Protein 7M8W (pdb70)

InterPro domains:
  IPR000276 G protein-coupled receptor, rhodopsin-like [PF00001] (50-304)
  IPR000276 G protein-coupled receptor, rhodopsin-like [PR00237] (34-58)
  IPR000276 G protein-coupled receptor, rhodopsin-like [PR00237] (66-87)
  IPR000276 G protein-coupled receptor, rhodopsin-like [PR00237] (111-133)
  IPR000276 G protein-coupled receptor, rhodopsin-like [PR00237] (147-168)
  IPR000276 G protein-coupled receptor, rhodopsin-like [PR00237] (207-230)
  IPR000276 G protein-coupled receptor, rhodopsin-like [PR00237] (244-268)
  IPR000276 G protein-coupled receptor, rhodopsin-like [PR00237] (286-312)
  IPR000276 G protein-coupled receptor, rhodopsin-like [PS00237] (117-133)
  IPR000826 Formyl peptide receptor-related [PTHR24225] (23-347)
  IPR017452 GPCR, rhodopsin-like, 7TM [PS50262] (49-304)

Foldseek 3Di:
DVPDDDDFAPLVVVVQADDDPHLDLDADAPVVVLVVLVVLLVLLQVLLVLLLCCLPPVHDDFLLSLLVNVLSVLLNLLSVLSNQVSVCRRVRNANPPDWLVLLVSVLSLQLNLLLNLVSLLVSLVLVLCVQPQVLLCLLPRFNVVSNVVSVVSSVVSNVLSVVSSVQFGWPQHSSRGIHTDGGQRPPDADPPNLCSLLPVLQVNLVVSCVSRPVVSVVSNVVSVVNNVVSVVVVVVVVVDPPPPPDVPVSDDDQVVVVVVQCVDPQRNLLLVLADPQLNVLVSSVCSNPNPVVVSVPNPLSVCSSVLVQVVSLVVQCPDVVCVRGVLSSVLSSVCSVVVDNCSSVSDDDPCPQLSVVLSVLSCVLCVQLSVLSNLVSVCSVVVVCSVVSVVRNVVSSVSNSCSSSVSSVSNVVSPSSVPSSVVVVVVVVPVVPPPD

Solvent-accessible surface area: 22925 Å² total

Structure (mmCIF, N/CA/C/O backbone):
data_7M8W
#
_entry.id   7M8W
#
_cell.length_a   51.400
_cell.length_b   67.800
_cell.length_c   265.400
_cell.angle_alpha   90.000
_cell.angle_beta   90.000
_cell.angle_gamma   90.000
#
_symmetry.space_group_name_H-M   'P 21 21 21'
#
loop_
_entity.id
_entity.type
_entity.pdbx_description
1 polymer 'Prostaglandin D2 receptor 2, Endolysin chimera'
2 non-polymer '15R-methyl-prostaglandin D2'
3 non-polymer 'SODIUM ION'
4 non-polymer 'CITRATE ANION'
5 non-polymer 'SULFATE ION'
6 water water
#
loop_
_atom_site.group_PDB
_atom_site.id
_atom_site.type_symbol
_atom_site.label_atom_id
_atom_site.label_alt_id
_atom_site.label_comp_id
_atom_site.label_asym_id
_atom_site.label_entity_id
_atom_site.label_seq_id
_atom_site.pdbx_PDB_ins_code
_atom_site.Cartn_x
_atom_site.Cartn_y
_atom_site.Cartn_z
_atom_site.occupancy
_atom_site.B_iso_or_equiv
_atom_site.auth_seq_id
_atom_site.auth_comp_id
_atom_site.auth_asym_id
_atom_site.auth_atom_id
_atom_site.pdbx_PDB_model_num
ATOM 1 N N . ALA A 1 4 ? -2.664 -44.733 529.589 1.00 61.70 3 ALA A N 1
ATOM 2 C CA . ALA A 1 4 ? -4.001 -44.173 529.439 1.00 89.84 3 ALA A CA 1
ATOM 3 C C . ALA A 1 4 ? -4.118 -43.364 528.148 1.00 99.48 3 ALA A C 1
ATOM 4 O O . ALA A 1 4 ? -4.522 -43.893 527.113 1.00 109.96 3 ALA A O 1
ATOM 6 N N . ASN A 1 5 ? -3.759 -42.080 528.210 1.00 99.97 4 ASN A N 1
ATOM 7 C CA . ASN A 1 5 ? -3.877 -41.183 527.059 1.00 119.00 4 ASN A CA 1
ATOM 8 C C . ASN A 1 5 ? -2.649 -41.360 526.168 1.00 127.12 4 ASN A C 1
ATOM 9 O O . ASN A 1 5 ? -1.678 -40.600 526.217 1.00 132.29 4 ASN A O 1
ATOM 14 N N . ALA A 1 6 ? -2.711 -42.389 525.321 1.00 110.38 5 ALA A N 1
ATOM 15 C CA . ALA A 1 6 ? -1.610 -42.725 524.420 1.00 79.86 5 ALA A CA 1
ATOM 16 C C . ALA A 1 6 ? -0.302 -42.906 525.189 1.00 91.42 5 ALA A C 1
ATOM 17 O O . ALA A 1 6 ? 0.755 -42.410 524.789 1.00 92.73 5 ALA A O 1
ATOM 19 N N . THR A 1 7 ? -0.379 -43.617 526.314 1.00 84.80 6 THR A N 1
ATOM 20 C CA . THR A 1 7 ? 0.783 -43.977 527.116 1.00 72.93 6 THR A CA 1
ATOM 21 C C . THR A 1 7 ? 0.885 -45.494 527.195 1.00 65.93 6 THR A C 1
ATOM 22 O O . THR A 1 7 ? -0.134 -46.188 527.256 1.00 80.03 6 THR A O 1
ATOM 26 N N . LEU A 1 8 ? 2.115 -46.003 527.173 1.00 62.48 7 LEU A N 1
ATOM 27 C CA . LEU A 1 8 ? 2.393 -47.422 527.332 1.00 59.20 7 LEU A CA 1
ATOM 28 C C . LEU A 1 8 ? 3.225 -47.629 528.590 1.00 63.88 7 LEU A C 1
ATOM 29 O O . LEU A 1 8 ? 4.046 -46.781 528.955 1.00 74.32 7 LEU A O 1
ATOM 34 N N . LYS A 1 9 ? 2.994 -48.759 529.264 1.00 50.04 8 LYS A N 1
ATOM 35 C CA . LYS A 1 9 ? 3.735 -49.103 530.469 1.00 46.49 8 LYS A CA 1
ATOM 36 C C . LYS A 1 9 ? 4.103 -50.582 530.392 1.00 51.05 8 LYS A C 1
ATOM 37 O O . LYS A 1 9 ? 3.238 -51.415 530.064 1.00 52.63 8 LYS A O 1
ATOM 43 N N . PRO A 1 10 ? 5.358 -50.946 530.666 1.00 52.55 9 PRO A N 1
ATOM 44 C CA . PRO A 1 10 ? 5.721 -52.370 530.666 1.00 52.62 9 PRO A CA 1
ATOM 45 C C . PRO A 1 10 ? 5.189 -53.065 531.911 1.00 46.35 9 PRO A C 1
ATOM 46 O O . PRO A 1 10 ? 5.361 -52.580 533.032 1.00 42.59 9 PRO A O 1
ATOM 50 N N . LEU A 1 11 ? 4.538 -54.206 531.705 1.00 51.77 10 LEU A N 1
ATOM 51 C CA . LEU A 1 11 ? 3.958 -54.995 532.778 1.00 44.66 10 LEU A CA 1
ATOM 52 C C . LEU A 1 11 ? 4.664 -56.339 532.890 1.00 44.94 10 LEU A C 1
ATOM 53 O O . LEU A 1 11 ? 5.288 -56.824 531.942 1.00 46.75 10 LEU A O 1
ATOM 58 N N . CYS A 1 12 ? 4.549 -56.939 534.071 1.00 47.27 11 CYS A N 1
ATOM 59 C CA . CYS A 1 12 ? 5.102 -58.257 534.323 1.00 43.34 11 CYS A CA 1
ATOM 60 C C . CYS A 1 12 ? 4.218 -59.334 533.707 1.00 45.30 11 CYS A C 1
ATOM 61 O O . CYS A 1 12 ? 3.019 -59.125 533.502 1.00 51.12 11 CYS A O 1
ATOM 64 N N . PRO A 1 13 ? 4.784 -60.510 533.416 1.00 46.38 12 PRO A N 1
ATOM 65 C CA . PRO A 1 13 ? 3.975 -61.554 532.765 1.00 48.41 12 PRO A CA 1
ATOM 66 C C . PRO A 1 13 ? 2.719 -61.913 533.537 1.00 58.66 12 PRO A C 1
ATOM 67 O O . PRO A 1 13 ? 1.686 -62.202 532.922 1.00 56.97 12 PRO A O 1
ATOM 71 N N . ILE A 1 14 ? 2.773 -61.895 534.870 1.00 55.31 13 ILE A N 1
ATOM 72 C CA . ILE A 1 14 ? 1.612 -62.293 535.659 1.00 53.18 13 ILE A CA 1
ATOM 73 C C . ILE A 1 14 ? 0.463 -61.314 535.444 1.00 50.91 13 ILE A C 1
ATOM 74 O O . ILE A 1 14 ? -0.687 -61.719 535.242 1.00 45.66 13 ILE A O 1
ATOM 79 N N . LEU A 1 15 ? 0.753 -60.010 535.491 1.00 54.05 14 LEU A N 1
ATOM 80 C CA . LEU A 1 15 ? -0.294 -59.018 535.268 1.00 50.17 14 LEU A CA 1
ATOM 81 C C . LEU A 1 15 ? -0.664 -58.915 533.795 1.00 46.54 14 LEU A C 1
ATOM 82 O O . LEU A 1 15 ? -1.846 -58.795 533.456 1.00 47.56 14 LEU A O 1
ATOM 87 N N . GLU A 1 16 ? 0.332 -58.947 532.909 1.00 59.29 15 GLU A N 1
ATOM 88 C CA . GLU A 1 16 ? 0.039 -58.920 531.483 1.00 50.49 15 GLU A CA 1
ATOM 89 C C . GLU A 1 16 ? -0.886 -60.065 531.097 1.00 52.21 15 GLU A C 1
ATOM 90 O O . GLU A 1 16 ? -1.693 -59.928 530.171 1.00 55.70 15 GLU A O 1
ATOM 96 N N . GLN A 1 17 ? -0.791 -61.194 531.801 1.00 51.52 16 GLN A N 1
ATOM 97 C CA . GLN A 1 17 ? -1.702 -62.306 531.559 1.00 53.00 16 GLN A CA 1
ATOM 98 C C . GLN A 1 17 ? -3.047 -62.079 532.240 1.00 52.17 16 GLN A C 1
ATOM 99 O O . GLN A 1 17 ? -4.098 -62.348 531.647 1.00 64.09 16 GLN A O 1
ATOM 105 N N . MET A 1 18 ? -3.036 -61.584 533.481 1.00 55.84 17 MET A N 1
ATOM 106 C CA . MET A 1 18 ? -4.285 -61.225 534.146 1.00 50.11 17 MET A CA 1
ATOM 107 C C . MET A 1 18 ? -5.052 -60.177 533.353 1.00 55.62 17 MET A C 1
ATOM 108 O O . MET A 1 18 ? -6.289 -60.152 533.388 1.00 56.04 17 MET A O 1
ATOM 113 N N . SER A 1 19 ? -4.338 -59.296 532.648 1.00 56.29 18 SER A N 1
ATOM 114 C CA . SER A 1 19 ? -4.998 -58.291 531.824 1.00 59.04 18 SER A CA 1
ATOM 115 C C . SER A 1 19 ? -5.688 -58.927 530.624 1.00 59.38 18 SER A C 1
ATOM 116 O O . SER A 1 19 ? -6.825 -58.570 530.293 1.00 61.39 18 SER A O 1
ATOM 119 N N . ARG A 1 20 ? -5.022 -59.875 529.966 1.00 70.13 19 ARG A N 1
ATOM 120 C CA . ARG A 1 20 ? -5.577 -60.545 528.796 1.00 77.97 19 ARG A CA 1
ATOM 121 C C . ARG A 1 20 ? -6.542 -61.667 529.163 1.00 76.13 19 ARG A C 1
ATOM 122 O O . ARG A 1 20 ? -7.058 -62.336 528.260 1.00 85.29 19 ARG A O 1
ATOM 130 N N . LEU A 1 21 ? -6.797 -61.886 530.452 1.00 80.37 20 LEU A N 1
ATOM 131 C CA . LEU A 1 21 ? -7.788 -62.866 530.879 1.00 93.48 20 LEU A CA 1
ATOM 132 C C . LEU A 1 21 ? -9.173 -62.401 530.444 1.00 107.90 20 LEU A C 1
ATOM 133 O O . LEU A 1 21 ? -9.636 -61.335 530.866 1.00 101.36 20 LEU A O 1
ATOM 138 N N . GLN A 1 22 ? -9.834 -63.194 529.602 1.00 126.65 21 GLN A N 1
ATOM 139 C CA . GLN A 1 22 ? -11.123 -62.813 529.028 1.00 138.52 21 GLN A CA 1
ATOM 140 C C . GLN A 1 22 ? -12.241 -63.390 529.892 1.00 147.88 21 GLN A C 1
ATOM 141 O O . GLN A 1 22 ? -12.570 -64.575 529.801 1.00 155.54 21 GLN A O 1
ATOM 147 N N . SER A 1 23 ? -12.819 -62.550 530.749 1.00 139.68 22 SER A N 1
ATOM 148 C CA . SER A 1 23 ? -14.033 -62.930 531.460 1.00 130.84 22 SER A CA 1
ATOM 149 C C . SER A 1 23 ? -15.208 -62.924 530.489 1.00 141.38 22 SER A C 1
ATOM 150 O O . SER A 1 23 ? -15.383 -61.976 529.718 1.00 143.36 22 SER A O 1
ATOM 152 N N . HIS A 1 24 ? -16.013 -63.984 530.524 1.00 139.33 23 HIS A N 1
ATOM 153 C CA . HIS A 1 24 ? -17.078 -64.206 529.534 1.00 145.11 23 HIS A CA 1
ATOM 154 C C . HIS A 1 24 ? -16.401 -64.240 528.162 1.00 143.30 23 HIS A C 1
ATOM 155 O O . HIS A 1 24 ? -15.436 -65.002 527.987 1.00 129.52 23 HIS A O 1
ATOM 162 N N . SER A 1 25 ? -16.848 -63.441 527.169 1.00 133.65 24 SER A N 1
ATOM 163 C CA . SER A 1 25 ? -16.379 -63.578 525.787 1.00 141.66 24 SER A CA 1
ATOM 164 C C . SER A 1 25 ? -16.199 -62.202 525.134 1.00 145.75 24 SER A C 1
ATOM 165 O O . SER A 1 25 ? -16.964 -61.805 524.255 1.00 142.96 24 SER A O 1
ATOM 168 N N . ALA A 1 26 ? -15.167 -61.477 525.561 1.00 133.74 25 ALA A N 1
ATOM 169 C CA . ALA A 1 26 ? -14.719 -60.254 524.893 1.00 115.17 25 ALA A CA 1
ATOM 170 C C . ALA A 1 26 ? -15.903 -59.365 524.516 1.00 99.68 25 ALA A C 1
ATOM 171 O O . ALA A 1 26 ? -16.123 -59.032 523.351 1.00 95.79 25 ALA A O 1
ATOM 173 N N . THR A 1 27 ? -16.676 -58.980 525.534 1.00 95.62 26 THR A N 1
ATOM 174 C CA . THR A 1 27 ? -17.929 -58.282 525.277 1.00 78.79 26 THR A CA 1
ATOM 175 C C . THR A 1 27 ? -18.203 -57.152 526.266 1.00 82.72 26 THR A C 1
ATOM 176 O O . THR A 1 27 ? -19.298 -56.577 526.232 1.00 84.18 26 THR A O 1
ATOM 180 N N . SER A 1 28 ? -17.259 -56.824 527.151 1.00 73.77 27 SER A N 1
ATOM 181 C CA . SER A 1 28 ? -17.362 -55.657 528.024 1.00 66.20 27 SER A CA 1
ATOM 182 C C . SER A 1 28 ? -18.492 -55.759 529.045 1.00 73.13 27 SER A C 1
ATOM 183 O O . SER A 1 28 ? -18.615 -54.893 529.918 1.00 70.67 27 SER A O 1
ATOM 186 N N . ILE A 1 29 ? -19.317 -56.798 528.956 1.00 69.31 28 ILE A N 1
ATOM 187 C CA . ILE A 1 29 ? -20.396 -57.005 529.916 1.00 65.36 28 ILE A CA 1
ATOM 188 C C . ILE A 1 29 ? -19.813 -57.639 531.171 1.00 62.61 28 ILE A C 1
ATOM 189 O O . ILE A 1 29 ? -19.056 -58.613 531.095 1.00 68.39 28 ILE A O 1
ATOM 194 N N . ARG A 1 30 ? -20.161 -57.085 532.329 1.00 60.42 29 ARG A N 1
ATOM 195 C CA . ARG A 1 30 ? -19.596 -57.498 533.607 1.00 59.87 29 ARG A CA 1
ATOM 196 C C . ARG A 1 30 ? -20.616 -58.313 534.387 1.00 60.85 29 ARG A C 1
ATOM 197 O O . ARG A 1 30 ? -21.761 -57.881 534.559 1.00 61.44 29 ARG A O 1
ATOM 205 N N . TYR A 1 31 ? -20.198 -59.484 534.859 1.00 77.55 30 TYR A N 1
ATOM 206 C CA . TYR A 1 31 ? -21.020 -60.308 535.732 1.00 63.23 30 TYR A CA 1
ATOM 207 C C . TYR A 1 31 ? -20.805 -59.885 537.179 1.00 70.94 30 TYR A C 1
ATOM 208 O O . TYR A 1 31 ? -19.669 -59.667 537.612 1.00 63.97 30 TYR A O 1
ATOM 210 N N . ILE A 1 32 ? -21.902 -59.765 537.921 1.00 75.20 31 ILE A N 1
ATOM 211 C CA . ILE A 1 32 ? -21.877 -59.285 539.299 1.00 74.16 31 ILE A CA 1
ATOM 212 C C . ILE A 1 32 ? -22.299 -60.425 540.214 1.00 61.33 31 ILE A C 1
ATOM 213 O O . ILE A 1 32 ? -23.422 -60.933 540.112 1.00 50.88 31 ILE A O 1
ATOM 218 N N . ASP A 1 33 ? -21.397 -60.820 541.114 1.00 51.67 32 ASP A N 1
ATOM 219 C CA . ASP A 1 33 ? -21.687 -61.829 542.131 1.00 52.59 32 ASP A CA 1
ATOM 220 C C . ASP A 1 33 ? -22.382 -61.129 543.295 1.00 56.01 32 ASP A C 1
ATOM 221 O O . ASP A 1 33 ? -21.769 -60.745 544.295 1.00 51.50 32 ASP A O 1
ATOM 226 N N . HIS A 1 34 ? -23.699 -60.962 543.153 1.00 79.02 33 HIS A N 1
ATOM 227 C CA . HIS A 1 34 ? -24.465 -60.236 544.162 1.00 74.46 33 HIS A CA 1
ATOM 228 C C . HIS A 1 34 ? -24.297 -60.847 545.548 1.00 77.22 33 HIS A C 1
ATOM 229 O O . HIS A 1 34 ? -24.406 -60.138 546.555 1.00 73.13 33 HIS A O 1
ATOM 236 N N . ALA A 1 35 ? -24.034 -62.153 545.623 1.00 74.69 34 ALA A N 1
ATOM 237 C CA . ALA A 1 35 ? -23.832 -62.791 546.919 1.00 49.73 34 ALA A CA 1
ATOM 238 C C . ALA A 1 35 ? -22.652 -62.171 547.658 1.00 54.70 34 ALA A C 1
ATOM 239 O O . ALA A 1 35 ? -22.767 -61.785 548.827 1.00 42.78 34 ALA A O 1
ATOM 241 N N . ALA A 1 36 ? -21.506 -62.056 546.983 1.00 54.23 35 ALA A N 1
ATOM 242 C CA . ALA A 1 36 ? -20.319 -61.518 547.636 1.00 45.87 35 ALA A CA 1
ATOM 243 C C . ALA A 1 36 ? -20.545 -60.084 548.095 1.00 36.03 35 ALA A C 1
ATOM 244 O O . ALA A 1 36 ? -20.152 -59.711 549.207 1.00 51.71 35 ALA A O 1
ATOM 246 N N . VAL A 1 37 ? -21.192 -59.271 547.258 1.00 42.75 36 VAL A N 1
ATOM 247 C CA . VAL A 1 37 ? -21.363 -57.855 547.575 1.00 44.76 36 VAL A CA 1
ATOM 248 C C . VAL A 1 37 ? -22.066 -57.695 548.917 1.00 42.28 36 VAL A C 1
ATOM 249 O O . VAL A 1 37 ? -21.608 -56.955 549.795 1.00 50.20 36 VAL A O 1
ATOM 253 N N . LEU A 1 38 ? -23.187 -58.394 549.099 1.00 46.22 37 LEU A N 1
ATOM 254 C CA . LEU A 1 38 ? -23.930 -58.267 550.347 1.00 48.40 37 LEU A CA 1
ATOM 255 C C . LEU A 1 38 ? -23.109 -58.774 551.525 1.00 47.55 37 LEU A C 1
ATOM 256 O O . LEU A 1 38 ? -23.091 -58.152 552.594 1.00 37.91 37 LEU A O 1
ATOM 261 N N . LEU A 1 39 ? -22.419 -59.901 551.344 1.00 48.09 38 LEU A N 1
ATOM 262 C CA . LEU A 1 39 ? -21.574 -60.443 552.402 1.00 43.06 38 LEU A CA 1
ATOM 263 C C . LEU A 1 39 ? -20.579 -59.397 552.890 1.00 43.42 38 LEU A C 1
ATOM 264 O O . LEU A 1 39 ? -20.578 -59.016 554.067 1.00 34.54 38 LEU A O 1
ATOM 269 N N . HIS A 1 40 ? -19.722 -58.917 551.987 1.00 30.03 39 HIS A N 1
ATOM 270 C CA . HIS A 1 40 ? -18.727 -57.925 552.377 1.00 36.24 39 HIS A CA 1
ATOM 271 C C . HIS A 1 40 ? -19.392 -56.651 552.882 1.00 30.95 39 HIS A C 1
ATOM 272 O O . HIS A 1 40 ? -18.933 -56.050 553.860 1.00 34.55 39 HIS A O 1
ATOM 279 N N . GLY A 1 41 ? -20.471 -56.219 552.228 1.00 31.48 40 GLY A N 1
ATOM 280 C CA . GLY A 1 41 ? -21.167 -55.031 552.694 1.00 32.57 40 GLY A CA 1
ATOM 281 C C . GLY A 1 41 ? -21.660 -55.182 554.119 1.00 38.19 40 GLY A C 1
ATOM 282 O O . GLY A 1 41 ? -21.460 -54.301 554.959 1.00 32.61 40 GLY A O 1
ATOM 283 N N . LEU A 1 42 ? -22.303 -56.314 554.414 1.00 41.84 41 LEU A N 1
ATOM 284 C CA . LEU A 1 42 ? -22.700 -56.598 555.789 1.00 32.80 41 LEU A CA 1
ATOM 285 C C . LEU A 1 42 ? -21.482 -56.663 556.697 1.00 33.53 41 LEU A C 1
ATOM 286 O O . LEU A 1 42 ? -21.502 -56.137 557.816 1.00 43.64 41 LEU A O 1
ATOM 291 N N . ALA A 1 43 ? -20.406 -57.297 556.227 1.00 32.00 42 ALA A N 1
ATOM 292 C CA . ALA A 1 43 ? -19.168 -57.334 556.998 1.00 35.38 42 ALA A CA 1
ATOM 293 C C . ALA A 1 43 ? -18.692 -55.925 557.323 1.00 35.29 42 ALA A C 1
ATOM 294 O O . ALA A 1 43 ? -18.332 -55.625 558.468 1.00 37.33 42 ALA A O 1
ATOM 296 N N . SER A 1 44 ? -18.696 -55.039 556.323 1.00 31.02 43 SER A N 1
ATOM 297 C CA . SER A 1 44 ? -18.291 -53.658 556.560 1.00 21.64 43 SER A CA 1
ATOM 298 C C . SER A 1 44 ? -19.118 -53.036 557.675 1.00 31.36 43 SER A C 1
ATOM 299 O O . SER A 1 44 ? -18.583 -52.338 558.544 1.00 26.04 43 SER A O 1
ATOM 302 N N . LEU A 1 45 ? -20.428 -53.285 557.670 1.00 35.33 44 LEU A N 1
ATOM 303 C CA . LEU A 1 45 ? -21.288 -52.742 558.715 1.00 38.68 44 LEU A CA 1
ATOM 304 C C . LEU A 1 45 ? -20.926 -53.323 560.077 1.00 39.98 44 LEU A C 1
ATOM 305 O O . LEU A 1 45 ? -20.673 -52.584 561.036 1.00 35.56 44 LEU A O 1
ATOM 310 N N . LEU A 1 46 ? -20.878 -54.652 560.174 1.00 39.07 45 LEU A N 1
ATOM 311 C CA . LEU A 1 46 ? -20.568 -55.290 561.450 1.00 44.16 45 LEU A CA 1
ATOM 312 C C . LEU A 1 46 ? -19.212 -54.836 561.975 1.00 32.97 45 LEU A C 1
ATOM 313 O O . LEU A 1 46 ? -19.089 -54.413 563.130 1.00 37.65 45 LEU A O 1
ATOM 318 N N . GLY A 1 47 ? -18.183 -54.899 561.128 1.00 34.75 46 GLY A N 1
ATOM 319 C CA . GLY A 1 47 ? -16.843 -54.566 561.585 1.00 37.45 46 GLY A CA 1
ATOM 320 C C . GLY A 1 47 ? -16.747 -53.159 562.144 1.00 32.93 46 GLY A C 1
ATOM 321 O O . GLY A 1 47 ? -16.053 -52.920 563.134 1.00 33.20 46 GLY A O 1
ATOM 322 N N . LEU A 1 48 ? -17.440 -52.209 561.516 1.00 25.81 47 LEU A N 1
ATOM 323 C CA . LEU A 1 48 ? -17.402 -50.832 561.994 1.00 26.94 47 LEU A CA 1
ATOM 324 C C . LEU A 1 48 ? -18.112 -50.697 563.334 1.00 32.44 47 LEU A C 1
ATOM 325 O O . LEU A 1 48 ? -17.585 -50.085 564.270 1.00 36.80 47 LEU A O 1
ATOM 330 N N . VAL A 1 49 ? -19.312 -51.269 563.447 1.00 28.16 48 VAL A N 1
ATOM 331 C CA . VAL A 1 49 ? -20.074 -51.146 564.684 1.00 29.58 48 VAL A CA 1
ATOM 332 C C . VAL A 1 49 ? -19.408 -51.935 565.804 1.00 34.73 48 VAL A C 1
ATOM 333 O O . VAL A 1 49 ? -19.307 -51.458 566.941 1.00 45.24 48 VAL A O 1
ATOM 337 N N . GLU A 1 50 ? -18.947 -53.150 565.508 1.00 32.07 49 GLU A N 1
ATOM 338 C CA . GLU A 1 50 ? -18.335 -53.982 566.539 1.00 22.54 49 GLU A CA 1
ATOM 339 C C . GLU A 1 50 ? -17.122 -53.292 567.151 1.00 29.26 49 GLU A C 1
ATOM 340 O O . GLU A 1 50 ? -17.095 -52.998 568.351 1.00 32.31 49 GLU A O 1
ATOM 346 N N . ASN A 1 51 ? -16.100 -53.025 566.337 1.00 37.28 50 ASN A N 1
ATOM 347 C CA . ASN A 1 51 ? -14.901 -52.390 566.867 1.00 34.18 50 ASN A CA 1
ATOM 348 C C . ASN A 1 51 ? -15.190 -51.004 567.424 1.00 32.12 50 ASN A C 1
ATOM 349 O O . ASN A 1 51 ? -14.411 -50.502 568.242 1.00 28.70 50 ASN A O 1
ATOM 354 N N . GLY A 1 52 ? -16.291 -50.377 567.007 1.00 30.31 51 GLY A N 1
ATOM 355 C CA . GLY A 1 52 ? -16.668 -49.106 567.603 1.00 32.17 51 GLY A CA 1
ATOM 356 C C . GLY A 1 52 ? -17.076 -49.249 569.057 1.00 31.99 51 GLY A C 1
ATOM 357 O O . GLY A 1 52 ? -16.596 -48.515 569.925 1.00 43.26 51 GLY A O 1
ATOM 358 N N . VAL A 1 53 ? -17.966 -50.202 569.346 1.00 33.32 52 VAL A N 1
ATOM 359 C CA . VAL A 1 53 ? -18.406 -50.399 570.724 1.00 36.18 52 VAL A CA 1
ATOM 360 C C . VAL A 1 53 ? -17.264 -50.927 571.581 1.00 38.36 52 VAL A C 1
ATOM 361 O O . VAL A 1 53 ? -17.168 -50.600 572.770 1.00 40.95 52 VAL A O 1
ATOM 365 N N . ILE A 1 54 ? -16.386 -51.751 571.005 1.00 42.63 53 ILE A N 1
ATOM 366 C CA . ILE A 1 54 ? -15.241 -52.256 571.758 1.00 36.55 53 ILE A CA 1
ATOM 367 C C . ILE A 1 54 ? -14.340 -51.105 572.187 1.00 30.85 53 ILE A C 1
ATOM 368 O O . ILE A 1 54 ? -13.883 -51.049 573.335 1.00 27.85 53 ILE A O 1
ATOM 373 N N . LEU A 1 55 ? -14.072 -50.169 571.275 1.00 32.27 54 LEU A N 1
ATOM 374 C CA . LEU A 1 55 ? -13.248 -49.019 571.625 1.00 31.02 54 LEU A CA 1
ATOM 375 C C . LEU A 1 55 ? -13.882 -48.196 572.739 1.00 36.07 54 LEU A C 1
ATOM 376 O O . LEU A 1 55 ? -13.167 -47.625 573.570 1.00 39.48 54 LEU A O 1
ATOM 381 N N . PHE A 1 56 ? -15.214 -48.116 572.774 1.00 38.15 55 PHE A N 1
ATOM 382 C CA . PHE A 1 56 ? -15.875 -47.352 573.827 1.00 43.19 55 PHE A CA 1
ATOM 383 C C . PHE A 1 56 ? -15.827 -48.086 575.161 1.00 46.20 55 PHE A C 1
ATOM 384 O O . PHE A 1 56 ? -15.473 -47.500 576.191 1.00 53.27 55 PHE A O 1
ATOM 392 N N . VAL A 1 57 ? -16.177 -49.374 575.164 1.00 41.01 56 VAL A N 1
ATOM 393 C CA . VAL A 1 57 ? -16.216 -50.133 576.413 1.00 42.13 56 VAL A CA 1
ATOM 394 C C . VAL A 1 57 ? -14.836 -50.156 577.059 1.00 50.84 56 VAL A C 1
ATOM 395 O O . VAL A 1 57 ? -14.659 -49.750 578.213 1.00 59.72 56 VAL A O 1
ATOM 399 N N . VAL A 1 58 ? -13.836 -50.630 576.314 1.00 51.63 57 VAL A N 1
ATOM 400 C CA . VAL A 1 58 ? -12.482 -50.710 576.852 1.00 49.27 57 VAL A CA 1
ATOM 401 C C . VAL A 1 58 ? -11.948 -49.317 577.156 1.00 48.03 57 VAL A C 1
ATOM 402 O O . VAL A 1 58 ? -11.243 -49.108 578.150 1.00 58.64 57 VAL A O 1
ATOM 406 N N . GLY A 1 59 ? -12.275 -48.345 576.309 1.00 37.38 58 GLY A N 1
ATOM 407 C CA . GLY A 1 59 ? -11.720 -47.012 576.431 1.00 44.17 58 GLY A CA 1
ATOM 408 C C . GLY A 1 59 ? -12.310 -46.173 577.546 1.00 61.29 58 GLY A C 1
ATOM 409 O O . GLY A 1 59 ? -11.568 -45.611 578.359 1.00 72.24 58 GLY A O 1
ATOM 410 N N . CYS A 1 60 ? -13.640 -46.076 577.603 1.00 55.23 59 CYS A N 1
ATOM 411 C CA . CYS A 1 60 ? -14.304 -45.170 578.531 1.00 64.17 59 CYS A CA 1
ATOM 412 C C . CYS A 1 60 ? -14.946 -45.855 579.728 1.00 58.44 59 CYS A C 1
ATOM 413 O O . CYS A 1 60 ? -15.150 -45.195 580.752 1.00 78.78 59 CYS A O 1
ATOM 416 N N . ARG A 1 61 ? -15.271 -47.144 579.633 1.00 42.20 60 ARG A N 1
ATOM 417 C CA . ARG A 1 61 ? -16.011 -47.840 580.679 1.00 56.70 60 ARG A CA 1
ATOM 418 C C . ARG A 1 61 ? -15.204 -48.984 581.287 1.00 52.05 60 ARG A C 1
ATOM 419 O O . ARG A 1 61 ? -15.773 -49.990 581.713 1.00 53.84 60 ARG A O 1
ATOM 427 N N . MET A 1 62 ? -13.881 -48.848 581.345 1.00 44.09 61 MET A N 1
ATOM 428 C CA . MET A 1 62 ? -13.037 -49.930 581.831 1.00 45.40 61 MET A CA 1
ATOM 429 C C . MET A 1 62 ? -11.798 -49.345 582.492 1.00 52.50 61 MET A C 1
ATOM 430 O O . MET A 1 62 ? -11.275 -48.319 582.049 1.00 51.08 61 MET A O 1
ATOM 435 N N . ARG A 1 63 ? -11.336 -50.006 583.552 1.00 47.90 62 ARG A N 1
ATOM 436 C CA . ARG A 1 63 ? -10.156 -49.553 584.281 1.00 55.61 62 ARG A CA 1
ATOM 437 C C . ARG A 1 63 ? -8.931 -49.696 583.385 1.00 51.80 62 ARG A C 1
ATOM 438 O O . ARG A 1 63 ? -8.547 -50.812 583.021 1.00 54.82 62 ARG A O 1
ATOM 446 N N . GLN A 1 64 ? -8.314 -48.569 583.032 1.00 45.78 63 GLN A N 1
ATOM 447 C CA . GLN A 1 64 ? -7.213 -48.571 582.073 1.00 51.86 63 GLN A CA 1
ATOM 448 C C . GLN A 1 64 ? -5.996 -49.256 582.679 1.00 37.61 63 GLN A C 1
ATOM 449 O O . GLN A 1 64 ? -5.414 -48.767 583.652 1.00 64.85 63 GLN A O 1
ATOM 455 N N . THR A 1 65 ? -5.615 -50.388 582.101 1.00 44.53 64 THR A N 1
ATOM 456 C CA . THR A 1 65 ? -4.413 -51.124 582.464 1.00 44.85 64 THR A CA 1
ATOM 457 C C . THR A 1 65 ? -3.490 -51.190 581.245 1.00 45.58 64 THR A C 1
ATOM 458 O O . THR A 1 65 ? -3.750 -50.573 580.207 1.00 46.38 64 THR A O 1
ATOM 462 N N . VAL A 1 66 ? -2.394 -51.937 581.380 1.00 50.74 65 VAL A N 1
ATOM 463 C CA . VAL A 1 66 ? -1.485 -52.118 580.252 1.00 44.42 65 VAL A CA 1
ATOM 464 C C . VAL A 1 66 ? -2.094 -53.062 579.223 1.00 30.67 65 VAL A C 1
ATOM 465 O O . VAL A 1 66 ? -2.002 -52.824 578.013 1.00 29.02 65 VAL A O 1
ATOM 469 N N . VAL A 1 67 ? -2.726 -54.143 579.682 1.00 30.39 66 VAL A N 1
ATOM 470 C CA . VAL A 1 67 ? -3.311 -55.104 578.753 1.00 25.85 66 VAL A CA 1
ATOM 471 C C . VAL A 1 67 ? -4.425 -54.451 577.945 1.00 28.69 66 VAL A C 1
ATOM 472 O O . VAL A 1 67 ? -4.535 -54.660 576.731 1.00 28.01 66 VAL A O 1
ATOM 476 N N . THR A 1 68 ? -5.267 -53.646 578.601 1.00 38.08 67 THR A N 1
ATOM 477 C CA . THR A 1 68 ? -6.316 -52.937 577.875 1.00 27.12 67 THR A CA 1
ATOM 478 C C . THR A 1 68 ? -5.730 -52.067 576.774 1.00 35.44 67 THR A C 1
ATOM 479 O O . THR A 1 68 ? -6.360 -51.882 575.727 1.00 43.68 67 THR A O 1
ATOM 483 N N . THR A 1 69 ? -4.528 -51.529 576.988 1.00 30.83 68 THR A N 1
ATOM 484 C CA . THR A 1 69 ? -3.913 -50.679 575.976 1.00 29.63 68 THR A CA 1
ATOM 485 C C . THR A 1 69 ? -3.541 -51.475 574.730 1.00 24.99 68 THR A C 1
ATOM 486 O O . THR A 1 69 ? -3.615 -50.944 573.616 1.00 26.11 68 THR A O 1
ATOM 490 N N . TRP A 1 70 ? -3.146 -52.742 574.886 1.00 29.43 69 TRP A N 1
ATOM 491 C CA . TRP A 1 70 ? -2.907 -53.577 573.712 1.00 18.99 69 TRP A CA 1
ATOM 492 C C . TRP A 1 70 ? -4.211 -53.861 572.976 1.00 26.27 69 TRP A C 1
ATOM 493 O O . TRP A 1 70 ? -4.290 -53.717 571.751 1.00 29.55 69 TRP A O 1
ATOM 504 N N . VAL A 1 71 ? -5.249 -54.268 573.712 1.00 31.44 70 VAL A N 1
ATOM 505 C CA . VAL A 1 71 ? -6.530 -54.581 573.086 1.00 31.26 70 VAL A CA 1
ATOM 506 C C . VAL A 1 71 ? -7.094 -53.358 572.382 1.00 18.42 70 VAL A C 1
ATOM 507 O O . VAL A 1 71 ? -7.745 -53.477 571.337 1.00 33.04 70 VAL A O 1
ATOM 511 N N . LEU A 1 72 ? -6.870 -52.167 572.942 1.00 30.00 71 LEU A N 1
ATOM 512 C CA . LEU A 1 72 ? -7.413 -50.952 572.344 1.00 22.93 71 LEU A CA 1
ATOM 513 C C . LEU A 1 72 ? -6.816 -50.706 570.964 1.00 31.86 71 LEU A C 1
ATOM 514 O O . LEU A 1 72 ? -7.544 -50.538 569.978 1.00 28.61 71 LEU A O 1
ATOM 519 N N . HIS A 1 73 ? -5.484 -50.699 570.870 1.00 21.35 72 HIS A N 1
ATOM 520 C CA . HIS A 1 73 ? -4.842 -50.497 569.576 1.00 28.04 72 HIS A CA 1
ATOM 521 C C . HIS A 1 73 ? -5.173 -51.636 568.621 1.00 33.35 72 HIS A C 1
ATOM 522 O O . HIS A 1 73 ? -5.339 -51.420 567.414 1.00 30.19 72 HIS A O 1
ATOM 529 N N . LEU A 1 74 ? -5.278 -52.858 569.147 1.00 30.63 73 LEU A N 1
ATOM 530 C CA . LEU A 1 74 ? -5.597 -54.004 568.304 1.00 26.04 73 LEU A CA 1
ATOM 531 C C . LEU A 1 74 ? -6.978 -53.866 567.677 1.00 35.85 73 LEU A C 1
ATOM 532 O O . LEU A 1 74 ? -7.194 -54.318 566.546 1.00 37.51 73 LEU A O 1
ATOM 537 N N . ALA A 1 75 ? -7.925 -53.257 568.394 1.00 27.94 74 ALA A N 1
ATOM 538 C CA . ALA A 1 75 ? -9.244 -52.999 567.833 1.00 22.25 74 ALA A CA 1
ATOM 539 C C . ALA A 1 75 ? -9.272 -51.757 566.955 1.00 26.24 74 ALA A C 1
ATOM 540 O O . ALA A 1 75 ? -10.181 -51.620 566.129 1.00 34.41 74 ALA A O 1
ATOM 542 N N . LEU A 1 76 ? -8.312 -50.845 567.121 1.00 26.35 75 LEU A N 1
ATOM 543 C CA . LEU A 1 76 ? -8.222 -49.703 566.218 1.00 32.84 75 LEU A CA 1
ATOM 544 C C . LEU A 1 76 ? -7.828 -50.152 564.816 1.00 26.75 75 LEU A C 1
ATOM 545 O O . LEU A 1 76 ? -8.420 -49.715 563.823 1.00 26.33 75 LEU A O 1
ATOM 550 N N . SER A 1 77 ? -6.821 -51.022 564.717 1.00 20.04 76 SER A N 1
ATOM 551 C CA . SER A 1 77 ? -6.441 -51.561 563.416 1.00 32.83 76 SER A CA 1
ATOM 552 C C . SER A 1 77 ? -7.628 -52.245 562.750 1.00 35.03 76 SER A C 1
ATOM 553 O O . SER A 1 77 ? -7.926 -51.997 561.576 1.00 35.83 76 SER A O 1
ATOM 556 N N . ASP A 1 78 ? -8.330 -53.100 563.497 1.00 24.59 77 ASP A N 1
ATOM 557 C CA . ASP A 1 78 ? -9.490 -53.783 562.939 1.00 33.03 77 ASP A CA 1
ATOM 558 C C . ASP A 1 78 ? -10.554 -52.790 562.490 1.00 32.14 77 ASP A C 1
ATOM 559 O O . ASP A 1 78 ? -11.293 -53.061 561.536 1.00 25.23 77 ASP A O 1
ATOM 564 N N . LEU A 1 79 ? -10.641 -51.635 563.153 1.00 26.97 78 LEU A N 1
ATOM 565 C CA . LEU A 1 79 ? -11.574 -50.605 562.708 1.00 29.93 78 LEU A CA 1
ATOM 566 C C . LEU A 1 79 ? -11.148 -50.015 561.368 1.00 30.74 78 LEU A C 1
ATOM 567 O O . LEU A 1 79 ? -11.983 -49.822 560.477 1.00 33.07 78 LEU A O 1
ATOM 572 N N . LEU A 1 80 ? -9.854 -49.718 561.207 1.00 32.94 79 LEU A N 1
ATOM 573 C CA . LEU A 1 80 ? -9.372 -49.184 559.936 1.00 23.51 79 LEU A CA 1
ATOM 574 C C . LEU A 1 80 ? -9.605 -50.175 558.805 1.00 15.78 79 LEU A C 1
ATOM 575 O O . LEU A 1 80 ? -10.005 -49.787 557.702 1.00 18.78 79 LEU A O 1
ATOM 580 N N . ALA A 1 81 ? -9.356 -51.461 559.058 1.00 25.06 80 ALA A N 1
ATOM 581 C CA . ALA A 1 8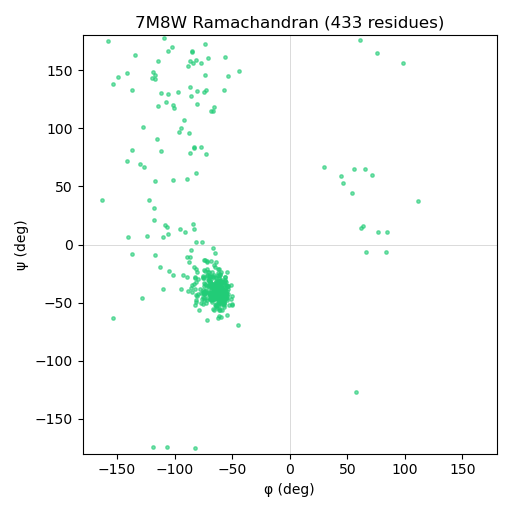1 ? -9.671 -52.482 558.066 1.00 21.64 80 ALA A CA 1
ATOM 582 C C . ALA A 1 81 ? -11.158 -52.469 557.739 1.00 30.66 80 ALA A C 1
ATOM 583 O O . ALA A 1 81 ? -11.550 -52.495 556.566 1.00 29.03 80 ALA A O 1
ATOM 585 N N . SER A 1 82 ? -12.003 -52.412 558.772 1.00 25.28 81 SER A N 1
ATOM 586 C CA . SER A 1 82 ? -13.442 -52.334 558.548 1.00 33.86 81 SER A CA 1
ATOM 587 C C . SER A 1 82 ? -13.819 -51.084 557.767 1.00 29.62 81 SER A C 1
ATOM 588 O O . SER A 1 82 ? -14.864 -51.056 557.108 1.00 33.10 81 SER A O 1
ATOM 591 N N . ALA A 1 83 ? -12.995 -50.036 557.838 1.00 28.62 82 ALA A N 1
ATOM 592 C CA . ALA A 1 83 ? -13.300 -48.798 557.132 1.00 26.33 82 ALA A CA 1
ATOM 593 C C . ALA A 1 83 ? -12.879 -48.849 555.668 1.00 37.63 82 ALA A C 1
ATOM 594 O O . ALA A 1 83 ? -13.476 -48.159 554.834 1.00 36.40 82 ALA A O 1
ATOM 596 N N . SER A 1 84 ? -11.855 -49.638 555.335 1.00 33.71 83 SER A N 1
ATOM 597 C CA . SER A 1 84 ? -11.498 -49.839 553.937 1.00 30.77 83 SER A CA 1
ATOM 598 C C . SER A 1 84 ? -12.392 -50.868 553.261 1.00 37.64 83 SER A C 1
ATOM 599 O O . SER A 1 84 ? -12.534 -50.837 552.034 1.00 43.39 83 SER A O 1
ATOM 602 N N . LEU A 1 85 ? -13.001 -51.766 554.033 1.00 24.39 84 LEU A N 1
ATOM 603 C CA . LEU A 1 85 ? -13.812 -52.822 553.436 1.00 37.53 84 LEU A CA 1
ATOM 604 C C . LEU A 1 85 ? -14.957 -52.285 552.582 1.00 37.60 84 LEU A C 1
ATOM 605 O O . LEU A 1 85 ? -15.235 -52.889 551.531 1.00 35.84 84 LEU A O 1
ATOM 610 N N . PRO A 1 86 ? -15.658 -51.209 552.957 1.00 36.44 85 PRO A N 1
ATOM 611 C CA . PRO A 1 86 ? -16.712 -50.686 552.070 1.00 33.68 85 PRO A CA 1
ATOM 612 C C . PRO A 1 86 ? -16.253 -50.477 550.638 1.00 39.21 85 PRO A C 1
ATOM 613 O O . PRO A 1 86 ? -16.969 -50.848 549.700 1.00 41.11 85 PRO A O 1
ATOM 617 N N . PHE A 1 87 ? -15.067 -49.899 550.440 1.00 49.76 86 PHE A N 1
ATOM 618 C CA . PHE A 1 87 ? -14.577 -49.675 549.085 1.00 31.27 86 PHE A CA 1
ATOM 619 C C . PHE A 1 87 ? -14.292 -50.987 548.370 1.00 32.99 86 PHE A C 1
ATOM 620 O O . PHE A 1 87 ? -14.386 -51.053 547.139 1.00 45.41 86 PHE A O 1
ATOM 628 N N . PHE A 1 88 ? -13.950 -52.037 549.119 1.00 40.55 87 PHE A N 1
ATOM 629 C CA . PHE A 1 88 ? -13.740 -53.341 548.503 1.00 40.27 87 PHE A CA 1
ATOM 630 C C . PHE A 1 88 ? -15.055 -53.966 548.058 1.00 45.96 87 PHE A C 1
ATOM 631 O O . PHE A 1 88 ? -15.068 -54.783 547.130 1.00 44.75 87 PHE A O 1
ATOM 639 N N . THR A 1 89 ? -16.167 -53.600 548.703 1.00 39.60 88 THR A N 1
ATOM 640 C CA . THR A 1 89 ? -17.466 -54.108 548.272 1.00 44.68 88 THR A CA 1
ATOM 641 C C . THR A 1 89 ? -17.914 -53.428 546.985 1.00 32.04 88 THR A C 1
ATOM 642 O O . THR A 1 89 ? -18.446 -54.084 546.081 1.00 41.12 88 THR A O 1
ATOM 646 N N . TYR A 1 90 ? -17.695 -52.115 546.879 1.00 29.81 89 TYR A N 1
ATOM 647 C CA . TYR A 1 90 ? -18.014 -51.407 545.644 1.00 45.33 89 TYR A CA 1
ATOM 648 C C . TYR A 1 90 ? -17.254 -52.004 544.468 1.00 36.73 89 TYR A C 1
ATOM 649 O O . TYR A 1 90 ? -17.808 -52.157 543.373 1.00 38.22 89 TYR A O 1
ATOM 658 N N . PHE A 1 91 ? -15.982 -52.352 544.681 1.00 43.59 90 PHE A N 1
ATOM 659 C CA . PHE A 1 91 ? -15.198 -53.010 543.642 1.00 36.65 90 PHE A CA 1
ATOM 660 C C . PHE A 1 91 ? -15.876 -54.281 543.147 1.00 29.97 90 PHE A C 1
ATOM 661 O O . PHE A 1 91 ? -15.742 -54.639 541.972 1.00 52.76 90 PHE A O 1
ATOM 669 N N . LEU A 1 92 ? -16.601 -54.976 544.025 1.00 38.69 91 LEU A N 1
ATOM 670 C CA . LEU A 1 92 ? -17.301 -56.192 543.625 1.00 46.31 91 LEU A CA 1
ATOM 671 C C . LEU A 1 92 ? -18.639 -55.880 542.962 1.00 44.53 91 LEU A C 1
ATOM 672 O O . LEU A 1 92 ? -19.033 -56.557 542.005 1.00 36.04 91 LEU A O 1
ATOM 677 N N . ALA A 1 93 ? -19.350 -54.864 543.459 1.00 46.14 92 ALA A N 1
ATOM 678 C CA . ALA A 1 93 ? -20.640 -54.507 542.877 1.00 40.59 92 ALA A CA 1
ATOM 679 C C . ALA A 1 93 ? -20.482 -54.020 541.444 1.00 44.71 92 ALA A C 1
ATOM 680 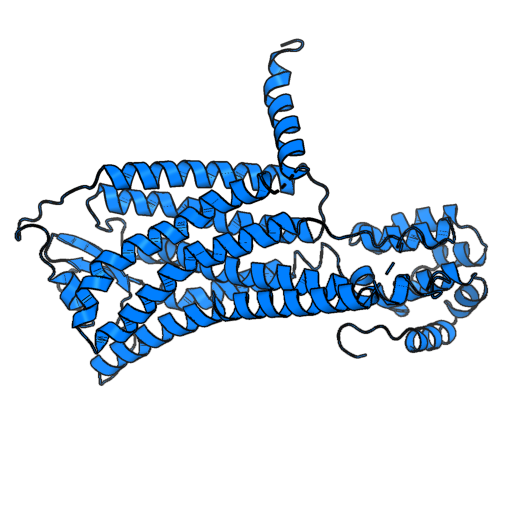O O . ALA A 1 93 ? -21.305 -54.336 540.577 1.00 39.85 92 ALA A O 1
ATOM 682 N N . VAL A 1 94 ? -19.432 -53.242 541.177 1.00 51.68 93 VAL A N 1
ATOM 683 C CA . VAL A 1 94 ? -19.174 -52.773 539.820 1.00 35.83 93 VAL A CA 1
ATOM 684 C C . VAL A 1 94 ? -18.925 -53.945 538.882 1.00 43.90 93 VAL A C 1
ATOM 685 O O . VAL A 1 94 ? -19.170 -53.846 537.674 1.00 68.11 93 VAL A O 1
ATOM 689 N N . GLY A 1 95 ? -18.438 -55.063 539.411 1.00 53.45 94 GLY A N 1
ATOM 690 C CA . GLY A 1 95 ? -18.091 -56.204 538.590 1.00 43.59 94 GLY A CA 1
ATOM 691 C C . GLY A 1 95 ? -16.595 -56.430 538.571 1.00 45.37 94 GLY A C 1
ATOM 692 O O . GLY A 1 95 ? -16.023 -56.788 537.538 1.00 49.86 94 GLY A O 1
ATOM 693 N N . HIS A 1 96 ? -15.951 -56.208 539.717 1.00 36.72 95 HIS A N 1
ATOM 694 C CA . HIS A 1 96 ? -14.514 -56.410 539.857 1.00 43.02 95 HIS A CA 1
ATOM 695 C C . HIS A 1 96 ? -13.739 -55.428 538.989 1.00 49.71 95 HIS A C 1
ATOM 696 O O . HIS A 1 96 ? -13.045 -55.827 538.047 1.00 41.08 95 HIS A O 1
ATOM 703 N N . SER A 1 97 ? -13.855 -54.141 539.303 1.00 51.04 96 SER A N 1
ATOM 704 C CA . SER A 1 97 ? -13.125 -53.099 538.598 1.00 38.82 96 SER A CA 1
ATOM 705 C C . SER A 1 97 ? -12.944 -51.918 539.537 1.00 35.71 96 SER A C 1
ATOM 706 O O . SER A 1 97 ? -13.869 -51.549 540.266 1.00 39.80 96 SER A O 1
ATOM 709 N N . TRP A 1 98 ? -11.750 -51.335 539.520 1.00 28.27 97 TRP A N 1
ATOM 710 C CA . TRP A 1 98 ? -11.443 -50.180 540.354 1.00 23.70 97 TRP A CA 1
ATOM 711 C C . TRP A 1 98 ? -11.732 -48.912 539.558 1.00 37.77 97 TRP A C 1
ATOM 712 O O . TRP A 1 98 ? -10.983 -48.560 538.640 1.00 35.63 97 TRP A O 1
ATOM 723 N N . GLU A 1 99 ? -12.814 -48.219 539.917 1.00 30.59 98 GLU A N 1
ATOM 724 C CA . GLU A 1 99 ? -13.285 -47.055 539.177 1.00 31.43 98 GLU A CA 1
ATOM 725 C C . GLU A 1 99 ? -13.057 -45.750 539.933 1.00 44.82 98 GLU A C 1
ATOM 726 O O . GLU A 1 99 ? -13.666 -44.729 539.597 1.00 39.17 98 GLU A O 1
ATOM 732 N N . LEU A 1 100 ? -12.188 -45.759 540.945 1.00 29.81 99 LEU A N 1
ATOM 733 C CA . LEU A 1 100 ? -12.002 -44.586 541.789 1.00 27.22 99 LEU A CA 1
ATOM 734 C C . LEU A 1 100 ? -10.586 -44.036 541.680 1.00 38.77 99 LEU A C 1
ATOM 735 O O . LEU A 1 100 ? -9.897 -43.868 542.692 1.00 47.15 99 LEU A O 1
ATOM 740 N N . GLY A 1 101 ? -10.145 -43.747 540.460 1.00 49.98 100 GLY A N 1
ATOM 741 C CA . GLY A 1 101 ? -8.845 -43.140 540.257 1.00 53.34 100 GLY A CA 1
ATOM 742 C C . GLY A 1 101 ? -7.700 -43.997 540.752 1.00 39.80 100 GLY A C 1
ATOM 743 O O . GLY A 1 101 ? -7.914 -45.062 541.338 1.00 35.46 100 GLY A O 1
ATOM 744 N N . THR A 1 102 ? -6.472 -43.532 540.525 1.00 57.44 101 THR A N 1
ATOM 745 C CA . THR A 1 102 ? -5.283 -44.292 540.886 1.00 47.68 101 THR A CA 1
ATOM 746 C C . THR A 1 102 ? -4.826 -44.014 542.312 1.00 37.69 101 THR A C 1
ATOM 747 O O . THR A 1 102 ? -4.415 -44.939 543.021 1.00 41.63 101 THR A O 1
ATOM 751 N N . THR A 1 103 ? -4.891 -42.754 542.749 1.00 43.87 102 THR A N 1
ATOM 752 C CA . THR A 1 103 ? -4.342 -42.398 544.053 1.00 33.66 102 THR A CA 1
ATOM 753 C C . THR A 1 103 ? -5.087 -43.090 545.186 1.00 37.31 102 THR A C 1
ATOM 754 O O . THR A 1 103 ? -4.490 -43.392 546.226 1.00 42.43 102 THR A O 1
ATOM 758 N N . PHE A 1 104 ? -6.386 -43.348 545.013 1.00 44.97 103 PHE A N 1
ATOM 759 C CA . PHE A 1 104 ? -7.142 -44.046 546.048 1.00 41.22 103 PHE A CA 1
ATOM 760 C C . PHE A 1 104 ? -6.833 -45.537 546.065 1.00 49.87 103 PHE A C 1
ATOM 761 O O . PHE A 1 104 ? -6.921 -46.172 547.123 1.00 52.21 103 PHE A O 1
ATOM 769 N N . CYS A 1 105 ? -6.468 -46.109 544.914 1.00 53.94 104 CYS A N 1
ATOM 770 C CA . CYS A 1 105 ? -6.050 -47.506 544.876 1.00 37.65 104 CYS A CA 1
ATOM 771 C C . CYS A 1 105 ? -4.838 -47.756 545.759 1.00 37.14 104 CYS A C 1
ATOM 772 O O . CYS A 1 105 ? -4.628 -48.891 546.203 1.00 52.65 104 CYS A O 1
ATOM 775 N N . LYS A 1 106 ? -4.043 -46.722 546.034 1.00 31.81 105 LYS A N 1
ATOM 776 C CA . LYS A 1 106 ? -2.894 -46.878 546.917 1.00 39.35 105 LYS A CA 1
ATOM 777 C C . LYS A 1 106 ? -3.308 -46.796 548.382 1.00 35.27 105 LYS A C 1
ATOM 778 O O . LYS A 1 106 ? -2.981 -47.685 549.177 1.00 40.01 105 LYS A O 1
ATOM 784 N N . LEU A 1 107 ? -4.032 -45.739 548.756 1.00 29.93 106 LEU A N 1
ATOM 785 C CA . LEU A 1 107 ? -4.443 -45.572 550.148 1.00 38.00 106 LEU A CA 1
ATOM 786 C C . LEU A 1 107 ? -5.294 -46.745 550.615 1.00 28.24 106 LEU A C 1
ATOM 787 O O . LEU A 1 107 ? -5.028 -47.346 551.662 1.00 37.96 106 LEU A O 1
ATOM 792 N N . HIS A 1 108 ? -6.329 -47.084 549.844 1.00 29.52 107 HIS A N 1
ATOM 793 C CA . HIS A 1 108 ? -7.218 -48.175 550.223 1.00 22.64 107 HIS A CA 1
ATOM 794 C C . HIS A 1 108 ? -6.433 -49.455 550.478 1.00 25.46 107 HIS A C 1
ATOM 795 O O . HIS A 1 108 ? -6.648 -50.144 551.482 1.00 38.10 107 HIS A O 1
ATOM 802 N N . SER A 1 109 ? -5.504 -49.781 549.579 1.00 28.97 108 SER A N 1
ATOM 803 C CA . SER A 1 109 ? -4.723 -51.004 549.728 1.00 20.69 108 SER A CA 1
ATOM 804 C C . SER A 1 109 ? -3.784 -50.916 550.925 1.00 22.85 108 SER A C 1
ATOM 805 O O . SER A 1 109 ? -3.680 -51.863 551.714 1.00 30.71 108 SER A O 1
ATOM 808 N N . SER A 1 110 ? -3.087 -49.786 551.073 1.00 30.84 109 SER A N 1
ATOM 809 C CA . SER A 1 110 ? -2.161 -49.626 552.191 1.00 33.37 109 SER A CA 1
ATOM 810 C C . SER A 1 110 ? -2.858 -49.870 553.522 1.00 24.15 109 SER A C 1
ATOM 811 O O . SER A 1 110 ? -2.262 -50.426 554.454 1.00 21.26 109 SER A O 1
ATOM 814 N N . ILE A 1 111 ? -4.124 -49.464 553.628 1.00 20.77 110 ILE A N 1
ATOM 815 C CA . ILE A 1 111 ? -4.871 -49.675 554.864 1.00 25.67 110 ILE A CA 1
ATOM 816 C C . ILE A 1 111 ? -4.939 -51.159 55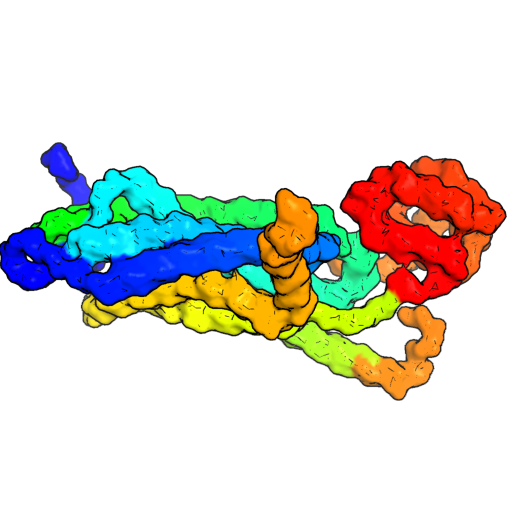5.194 1.00 16.56 110 ILE A C 1
ATOM 817 O O . ILE A 1 111 ? -4.751 -51.562 556.348 1.00 15.41 110 ILE A O 1
ATOM 822 N N . PHE A 1 112 ? -5.196 -51.996 554.186 1.00 28.80 111 PHE A N 1
ATOM 823 C CA . PHE A 1 112 ? -5.209 -53.440 554.405 1.00 15.70 111 PHE A CA 1
ATOM 824 C C . PHE A 1 112 ? -3.856 -53.933 554.899 1.00 25.45 111 PHE A C 1
ATOM 825 O O . PHE A 1 112 ? -3.785 -54.772 555.805 1.00 36.78 111 PHE A O 1
ATOM 833 N N . PHE A 1 113 ? -2.767 -53.430 554.309 1.00 27.46 112 PHE A N 1
ATOM 834 C CA . PHE A 1 113 ? -1.433 -53.846 554.727 1.00 20.89 112 PHE A CA 1
ATOM 835 C C . PHE A 1 113 ? -1.023 -53.215 556.050 1.00 15.85 112 PHE A C 1
ATOM 836 O O . PHE A 1 113 ? -0.218 -53.797 556.784 1.00 30.17 112 PHE A O 1
ATOM 844 N N . LEU A 1 114 ? -1.553 -52.034 556.371 1.00 21.56 113 LEU A N 1
ATOM 845 C CA . LEU A 1 114 ? -1.229 -51.405 557.646 1.00 22.08 113 LEU A CA 1
ATOM 846 C C . LEU A 1 114 ? -1.743 -52.241 558.813 1.00 26.33 113 LEU A C 1
ATOM 847 O O . LEU A 1 114 ? -1.019 -52.480 559.787 1.00 31.78 113 LEU A O 1
ATOM 852 N N . ASN A 1 115 ? -2.996 -52.699 558.731 1.00 21.02 114 ASN A N 1
ATOM 853 C CA . ASN A 1 115 ? -3.541 -53.539 559.793 1.00 26.31 114 ASN A CA 1
ATOM 854 C C . ASN A 1 115 ? -2.828 -54.882 559.865 1.00 28.92 114 ASN A C 1
ATOM 855 O O . ASN A 1 115 ? -2.784 -55.503 560.933 1.00 38.79 114 ASN A O 1
ATOM 860 N N . MET A 1 116 ? -2.265 -55.341 558.749 1.00 22.28 115 MET A N 1
ATOM 861 C CA . MET A 1 116 ? -1.529 -56.599 558.752 1.00 23.27 115 MET A CA 1
ATOM 862 C C . MET A 1 116 ? -0.268 -56.491 559.604 1.00 18.92 115 MET A C 1
ATOM 863 O O . MET A 1 116 ? -0.070 -57.266 560.547 1.00 16.56 115 MET A O 1
ATOM 868 N N . PHE A 1 117 ? 0.597 -55.521 559.291 1.00 20.11 116 PHE A N 1
ATOM 869 C CA . PHE A 1 117 ? 1.817 -55.347 560.075 1.00 29.05 116 PHE A CA 1
ATOM 870 C C . PHE A 1 117 ? 1.493 -54.988 561.520 1.00 24.21 116 PHE A C 1
ATOM 871 O O . PHE A 1 117 ? 2.110 -55.514 562.454 1.00 16.73 116 PHE A O 1
ATOM 879 N N . ALA A 1 118 ? 0.521 -54.095 561.724 1.00 23.45 117 ALA A N 1
ATOM 880 C CA . ALA A 1 118 ? 0.197 -53.647 563.073 1.00 21.07 117 ALA A CA 1
ATOM 881 C C . ALA A 1 118 ? -0.316 -54.800 563.927 1.00 27.11 117 ALA A C 1
ATOM 882 O O . ALA A 1 118 ? 0.119 -54.984 565.069 1.00 26.19 117 ALA A O 1
ATOM 884 N N . SER A 1 119 ? -1.241 -55.596 563.383 1.00 23.34 118 SER A N 1
ATOM 885 C CA . SER A 1 119 ? -1.783 -56.715 564.146 1.00 19.11 118 SER A CA 1
ATOM 886 C C . SER A 1 119 ? -0.680 -57.691 564.530 1.00 19.11 118 SER A C 1
ATOM 887 O O . SER A 1 119 ? -0.648 -58.190 565.662 1.00 16.34 118 SER A O 1
ATOM 890 N N . GLY A 1 120 ? 0.238 -57.966 563.604 1.00 13.35 119 GLY A N 1
ATOM 891 C CA . GLY A 1 120 ? 1.335 -58.867 563.912 1.00 17.14 119 GLY A CA 1
ATOM 892 C C . GLY A 1 120 ? 2.273 -58.310 564.965 1.00 16.52 119 GLY A C 1
ATOM 893 O O . GLY A 1 120 ? 2.706 -59.033 565.867 1.00 26.13 119 GLY A O 1
ATOM 894 N N . PHE A 1 121 ? 2.606 -57.021 564.867 1.00 17.52 120 PHE A N 1
ATOM 895 C CA . PHE A 1 121 ? 3.524 -56.426 565.834 1.00 16.77 120 PHE A CA 1
ATOM 896 C C . PHE A 1 121 ? 2.905 -56.377 567.226 1.00 17.13 120 PHE A C 1
ATOM 897 O O . PHE A 1 121 ? 3.569 -56.698 568.218 1.00 19.61 120 PHE A O 1
ATOM 905 N N . LEU A 1 122 ? 1.634 -55.981 567.320 1.00 16.37 121 LEU A N 1
ATOM 906 C CA . LEU A 1 122 ? 0.994 -55.883 568.627 1.00 20.39 121 LEU A CA 1
ATOM 907 C C . LEU A 1 122 ? 0.903 -57.245 569.299 1.00 18.30 121 LEU A C 1
ATOM 908 O O . LEU A 1 122 ? 1.176 -57.372 570.498 1.00 20.59 121 LEU A O 1
ATOM 913 N N . LEU A 1 123 ? 0.525 -58.279 568.544 1.00 19.31 122 LEU A N 1
ATOM 914 C CA . LEU A 1 123 ? 0.425 -59.609 569.134 1.00 23.58 122 LEU A CA 1
ATOM 915 C C . LEU A 1 123 ? 1.769 -60.079 569.668 1.00 26.26 122 LEU A C 1
ATOM 916 O O . LEU A 1 123 ? 1.822 -60.777 570.688 1.00 25.27 122 LEU A O 1
ATOM 921 N N . SER A 1 124 ? 2.864 -59.714 568.998 1.00 19.15 123 SER A N 1
ATOM 922 C CA . SER A 1 124 ? 4.184 -59.989 569.554 1.00 19.72 123 SER A CA 1
ATOM 923 C C . SER A 1 124 ? 4.399 -59.208 570.845 1.00 31.63 123 SER A C 1
ATOM 924 O O . SER A 1 124 ? 4.935 -59.744 571.822 1.00 28.12 123 SER A O 1
ATOM 927 N N . ALA A 1 125 ? 3.979 -57.940 570.868 1.00 23.92 124 ALA A N 1
ATOM 928 C CA . ALA A 1 125 ? 4.128 -57.132 572.074 1.00 20.45 124 ALA A CA 1
ATOM 929 C C . ALA A 1 125 ? 3.329 -57.718 573.232 1.00 20.96 124 ALA A C 1
ATOM 930 O O . ALA A 1 125 ? 3.819 -57.780 574.366 1.00 16.16 124 ALA A O 1
ATOM 932 N N . ILE A 1 126 ? 2.097 -58.155 572.965 1.00 19.78 125 ILE A N 1
ATOM 933 C CA . ILE A 1 126 ? 1.280 -58.757 574.014 1.00 21.40 125 ILE A CA 1
ATOM 934 C C . ILE A 1 126 ? 1.967 -59.997 574.570 1.00 22.22 125 ILE A C 1
ATOM 935 O O . ILE A 1 126 ? 1.952 -60.244 575.782 1.00 25.64 125 ILE A O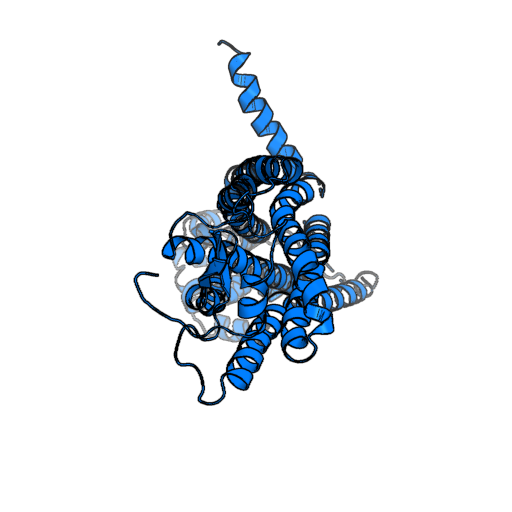 1
ATOM 940 N N . SER A 1 127 ? 2.574 -60.799 573.694 1.00 23.60 126 SER A N 1
ATOM 941 C CA . SER A 1 127 ? 3.249 -62.011 574.147 1.00 29.85 126 SER A CA 1
ATOM 942 C C . SER A 1 127 ? 4.446 -61.679 575.027 1.00 24.52 126 SER A C 1
ATOM 943 O O . SER A 1 127 ? 4.579 -62.206 576.137 1.00 39.85 126 SER A O 1
ATOM 946 N N . LEU A 1 128 ? 5.334 -60.809 574.544 1.00 24.99 127 LEU A N 1
ATOM 947 C CA . LEU A 1 128 ? 6.522 -60.468 575.318 1.00 21.64 127 LEU A CA 1
ATOM 948 C C . LEU A 1 128 ? 6.144 -59.778 576.622 1.00 30.16 127 LEU A C 1
ATOM 949 O O . LEU A 1 128 ? 6.799 -59.978 577.652 1.00 21.80 127 LEU A O 1
ATOM 954 N N . ASP A 1 129 ? 5.087 -58.966 576.600 1.00 31.87 128 ASP A N 1
ATOM 955 C CA . ASP A 1 129 ? 4.592 -58.368 577.835 1.00 19.78 128 ASP A CA 1
ATOM 956 C C . ASP A 1 129 ? 4.233 -59.445 578.851 1.00 27.29 128 ASP A C 1
ATOM 957 O O . ASP A 1 129 ? 4.696 -59.416 579.998 1.00 28.86 128 ASP A O 1
ATOM 962 N N . ARG A 1 130 ? 3.414 -60.416 578.439 1.00 29.56 129 ARG A N 1
ATOM 963 C CA . ARG A 1 130 ? 3.050 -61.509 579.335 1.00 31.81 129 ARG A CA 1
ATOM 964 C C . ARG A 1 130 ? 4.276 -62.293 579.779 1.00 27.45 129 ARG A C 1
ATOM 965 O O . ARG A 1 130 ? 4.267 -62.902 580.854 1.00 26.95 129 ARG A O 1
ATOM 973 N N . CYS A 1 131 ? 5.337 -62.293 578.970 1.00 24.78 130 CYS A N 1
ATOM 974 C CA . CYS A 1 131 ? 6.540 -63.036 579.327 1.00 26.09 130 CYS A CA 1
ATOM 975 C C . CYS A 1 131 ? 7.348 -62.303 580.391 1.00 32.81 130 CYS A C 1
ATOM 976 O O . CYS A 1 131 ? 7.772 -62.906 581.382 1.00 33.25 130 CYS A O 1
ATOM 979 N N . LEU A 1 132 ? 7.571 -60.999 580.205 1.00 28.23 131 LEU A N 1
ATOM 980 C CA . LEU A 1 132 ? 8.277 -60.229 581.223 1.00 31.69 131 LEU A CA 1
ATOM 981 C C . LEU A 1 132 ? 7.483 -60.174 582.519 1.00 36.54 131 LEU A C 1
ATOM 982 O O . LEU A 1 132 ? 8.068 -60.070 583.603 1.00 35.22 131 LEU A O 1
ATOM 987 N N . GLN A 1 133 ? 6.154 -60.249 582.428 1.00 43.36 132 GLN A N 1
ATOM 988 C CA . GLN A 1 133 ? 5.323 -60.249 583.626 1.00 23.24 132 GLN A CA 1
ATOM 989 C C . GLN A 1 133 ? 5.633 -61.444 584.519 1.00 30.92 132 GLN A C 1
ATOM 990 O O . GLN A 1 133 ? 5.571 -61.333 585.748 1.00 34.94 132 GLN A O 1
ATOM 996 N N . VAL A 1 134 ? 5.972 -62.584 583.923 1.00 31.67 133 VAL A N 1
ATOM 997 C CA . VAL A 1 134 ? 6.219 -63.810 584.673 1.00 29.50 133 VAL A CA 1
ATOM 998 C C . VAL A 1 134 ? 7.700 -63.996 584.975 1.00 41.49 133 VAL A C 1
ATOM 999 O O . VAL A 1 134 ? 8.060 -64.454 586.061 1.00 64.30 133 VAL A O 1
ATOM 1003 N N . VAL A 1 135 ? 8.573 -63.643 584.035 1.00 46.27 134 VAL A N 1
ATOM 1004 C CA . VAL A 1 135 ? 9.987 -63.973 584.169 1.00 39.36 134 VAL A CA 1
ATOM 1005 C C . VAL A 1 135 ? 10.773 -62.894 584.910 1.00 43.98 134 VAL A C 1
ATOM 1006 O O . VAL A 1 135 ? 11.781 -63.206 585.553 1.00 50.39 134 VAL A O 1
ATOM 1010 N N . ARG A 1 136 ? 10.338 -61.635 584.850 1.00 39.66 135 ARG A N 1
ATOM 1011 C CA . ARG A 1 136 ? 11.008 -60.527 585.534 1.00 42.48 135 ARG A CA 1
ATOM 1012 C C . ARG A 1 136 ? 9.989 -59.795 586.399 1.00 35.86 135 ARG A C 1
ATOM 1013 O O . ARG A 1 136 ? 9.657 -58.631 586.141 1.00 39.87 135 ARG A O 1
ATOM 1021 N N . PRO A 1 137 ? 9.480 -60.446 587.449 1.00 38.11 136 PRO A N 1
ATOM 1022 C CA . PRO A 1 137 ? 8.440 -59.789 588.263 1.00 44.93 136 PRO A CA 1
ATOM 1023 C C . PRO A 1 137 ? 8.880 -58.462 588.855 1.00 44.25 136 PRO A C 1
ATOM 1024 O O . PRO A 1 137 ? 8.132 -57.478 588.794 1.00 39.52 136 PRO A O 1
ATOM 1028 N N . VAL A 1 138 ? 10.086 -58.405 589.423 1.00 53.24 137 VAL A N 1
ATOM 1029 C CA . VAL A 1 138 ? 10.522 -57.195 590.116 1.00 52.52 137 VAL A CA 1
ATOM 1030 C C . VAL A 1 138 ? 10.597 -56.026 589.144 1.00 47.18 137 VAL A C 1
ATOM 1031 O O . VAL A 1 138 ? 10.060 -54.943 589.404 1.00 47.08 137 VAL A O 1
ATOM 1035 N N . TRP A 1 139 ? 11.268 -56.227 588.008 1.00 50.85 138 TRP A N 1
ATOM 1036 C CA . TRP A 1 139 ? 11.378 -55.153 587.029 1.00 46.69 138 TRP A CA 1
ATOM 1037 C C . TRP A 1 139 ? 10.015 -54.775 586.470 1.00 38.25 138 TRP A C 1
ATOM 1038 O O . TRP A 1 139 ? 9.785 -53.607 586.134 1.00 45.28 138 TRP A O 1
ATOM 1049 N N . ALA A 1 140 ? 9.104 -55.742 586.356 1.00 42.78 139 ALA A N 1
ATOM 1050 C CA . ALA A 1 140 ? 7.796 -55.459 585.777 1.00 46.31 139 ALA A CA 1
ATOM 1051 C C . ALA A 1 140 ? 6.972 -54.566 586.695 1.00 44.52 139 ALA A C 1
ATOM 1052 O O . ALA A 1 140 ? 6.388 -53.571 586.250 1.00 48.47 139 ALA A O 1
ATOM 1054 N N . GLN A 1 141 ? 6.927 -54.893 587.986 1.00 49.69 140 GLN A N 1
ATOM 1055 C CA . GLN A 1 141 ? 6.138 -54.116 588.935 1.00 44.78 140 GLN A CA 1
ATOM 1056 C C . GLN A 1 141 ? 6.675 -52.705 589.136 1.00 39.02 140 GLN A C 1
ATOM 1057 O O . GLN A 1 141 ? 6.058 -51.936 589.881 1.00 49.20 140 GLN A O 1
ATOM 1063 N N . ASN A 1 142 ? 7.800 -52.351 588.510 1.00 39.79 141 ASN A N 1
ATOM 1064 C CA . ASN A 1 142 ? 8.354 -51.010 588.606 1.00 44.68 141 ASN A CA 1
ATOM 1065 C C . ASN A 1 142 ? 8.400 -50.271 587.276 1.00 46.47 141 ASN A C 1
ATOM 1066 O O . ASN A 1 142 ? 8.682 -49.067 587.273 1.00 49.53 141 ASN A O 1
ATOM 1071 N N . HIS A 1 143 ? 8.126 -50.940 586.153 1.00 32.96 142 HIS A N 1
ATOM 1072 C CA . HIS A 1 143 ? 8.166 -50.269 584.858 1.00 47.06 142 HIS A CA 1
ATOM 1073 C C . HIS A 1 143 ? 7.018 -50.622 583.923 1.00 36.61 142 HIS A C 1
ATOM 1074 O O . HIS A 1 143 ? 6.895 -49.971 582.881 1.00 37.18 142 HIS A O 1
ATOM 1081 N N . ARG A 1 144 ? 6.176 -51.607 584.241 1.00 32.75 143 ARG A N 1
ATOM 1082 C CA . ARG A 1 144 ? 4.979 -51.888 583.447 1.00 29.56 143 ARG A CA 1
ATOM 1083 C C . ARG A 1 144 ? 3.919 -50.846 583.792 1.00 40.69 143 ARG A C 1
ATOM 1084 O O . ARG A 1 144 ? 3.029 -51.060 584.619 1.00 41.68 143 ARG A O 1
ATOM 1092 N N . THR A 1 145 ? 4.021 -49.694 583.138 1.00 40.64 144 THR A N 1
ATOM 1093 C CA . THR A 1 145 ? 3.089 -48.595 583.335 1.00 44.37 144 THR A CA 1
ATOM 1094 C C . THR A 1 145 ? 2.346 -48.322 582.034 1.00 38.56 144 THR A C 1
ATOM 1095 O O . THR A 1 145 ? 2.924 -48.414 580.946 1.00 41.15 144 THR A O 1
ATOM 1099 N N . VAL A 1 146 ? 1.055 -47.996 582.152 1.00 40.07 145 VAL A N 1
ATOM 1100 C CA . VAL A 1 146 ? 0.238 -47.762 580.964 1.00 33.79 145 VAL A CA 1
ATOM 1101 C C . VAL A 1 146 ? 0.860 -46.687 580.088 1.00 30.54 145 VAL A C 1
ATOM 1102 O O . VAL A 1 146 ? 0.656 -46.675 578.868 1.00 43.20 145 VAL A O 1
ATOM 1106 N N . ALA A 1 147 ? 1.618 -45.766 580.686 1.00 42.78 146 ALA A N 1
ATOM 1107 C CA . ALA A 1 147 ? 2.310 -44.755 579.895 1.00 41.63 146 ALA A CA 1
ATOM 1108 C C . ALA A 1 147 ? 3.243 -45.407 578.882 1.00 42.73 146 ALA A C 1
ATOM 1109 O O . ALA A 1 147 ? 3.240 -45.053 577.698 1.00 51.54 146 ALA A O 1
ATOM 1111 N N . ALA A 1 148 ? 4.041 -46.377 579.331 1.00 32.82 147 ALA A N 1
ATOM 1112 C CA . ALA A 1 148 ? 4.961 -47.056 578.424 1.00 35.58 147 ALA A CA 1
ATOM 1113 C C . ALA A 1 148 ? 4.204 -47.864 577.380 1.00 30.57 147 ALA A C 1
ATOM 1114 O O . ALA A 1 148 ? 4.538 -47.825 576.190 1.00 34.42 147 ALA A O 1
ATOM 1116 N N . ALA A 1 149 ? 3.178 -48.604 577.807 1.00 47.12 148 ALA A N 1
ATOM 1117 C CA . ALA A 1 149 ? 2.401 -49.400 576.864 1.00 26.48 148 ALA A CA 1
ATOM 1118 C C . ALA A 1 149 ? 1.900 -48.539 575.715 1.00 34.62 148 ALA A C 1
ATOM 1119 O O . ALA A 1 149 ? 1.949 -48.952 574.551 1.00 43.51 148 ALA A O 1
ATOM 1121 N N . HIS A 1 150 ? 1.419 -47.332 576.022 1.00 30.84 149 HIS A N 1
ATOM 1122 C CA A HIS A 1 150 ? 0.982 -46.422 574.969 0.50 40.21 149 HIS A CA 1
ATOM 1123 C CA B HIS A 1 150 ? 0.982 -46.424 574.966 0.50 40.45 149 HIS A CA 1
ATOM 1124 C C . HIS A 1 150 ? 2.142 -46.032 574.059 1.00 32.77 149 HIS A C 1
ATOM 1125 O O . HIS A 1 150 ? 1.995 -45.997 572.831 1.00 44.84 149 HIS A O 1
ATOM 1138 N N . LYS A 1 151 ? 3.305 -45.735 574.644 1.00 35.53 150 LYS A N 1
ATOM 1139 C CA . LYS A 1 151 ? 4.460 -45.347 573.840 1.00 28.84 150 LYS A CA 1
ATOM 1140 C C . LYS A 1 151 ? 4.921 -46.490 572.943 1.00 38.63 150 LYS A C 1
ATOM 1141 O O . LYS A 1 151 ? 5.302 -46.266 571.788 1.00 41.21 150 LYS A O 1
ATOM 1147 N N . VAL A 1 152 ? 4.892 -47.723 573.453 1.00 34.41 151 VAL A N 1
ATOM 1148 C CA . VAL A 1 152 ? 5.291 -48.866 572.635 1.00 23.80 151 VAL A CA 1
ATOM 1149 C C . VAL A 1 152 ? 4.380 -48.993 571.422 1.00 24.72 151 VAL A C 1
ATOM 1150 O O . VAL A 1 152 ? 4.845 -49.216 570.298 1.00 41.63 151 VAL A O 1
ATOM 1154 N N . CYS A 1 153 ? 3.069 -48.852 571.627 1.00 25.20 152 CYS A N 1
ATOM 1155 C CA . CYS A 1 153 ? 2.135 -48.971 570.513 1.00 27.08 152 CYS A CA 1
ATOM 1156 C C . CYS A 1 153 ? 2.466 -47.975 569.409 1.00 34.50 152 CYS A C 1
ATOM 1157 O O . CYS A 1 153 ? 2.434 -48.319 568.221 1.00 28.54 152 CYS A O 1
ATOM 1160 N N . LEU A 1 154 ? 2.798 -46.737 569.780 1.00 33.80 153 LEU A N 1
ATOM 1161 C CA . LEU A 1 154 ? 3.113 -45.730 568.772 1.00 32.95 153 LEU A CA 1
ATOM 1162 C C . LEU A 1 154 ? 4.324 -46.139 567.943 1.00 28.83 153 LEU A C 1
ATOM 1163 O O . LEU A 1 154 ? 4.335 -45.968 566.719 1.00 33.11 153 LEU A O 1
ATOM 1168 N N . VAL A 1 155 ? 5.356 -46.680 568.591 1.00 18.40 154 VAL A N 1
ATOM 1169 C CA . VAL A 1 155 ? 6.523 -47.146 567.850 1.00 19.10 154 VAL A CA 1
ATOM 1170 C C . VAL A 1 155 ? 6.128 -48.256 566.888 1.00 31.04 154 VAL A C 1
ATOM 1171 O O . VAL A 1 155 ? 6.554 -48.273 565.726 1.00 26.43 154 VAL A O 1
ATOM 1175 N N . LEU A 1 156 ? 5.309 -49.201 567.352 1.00 23.47 155 LEU A N 1
ATOM 1176 C CA . LEU A 1 156 ? 4.884 -50.290 566.480 1.00 22.38 155 LEU A CA 1
ATOM 1177 C C . LEU A 1 156 ? 4.083 -49.765 565.293 1.00 18.40 155 LEU A C 1
ATOM 1178 O O . LEU A 1 156 ? 4.274 -50.221 564.160 1.00 22.86 155 LEU A O 1
ATOM 1183 N N . TRP A 1 157 ? 3.189 -48.800 565.529 1.00 21.99 156 TRP A N 1
ATOM 1184 C CA . TRP A 1 157 ? 2.447 -48.200 564.422 1.00 20.03 156 TRP A CA 1
ATOM 1185 C C . TRP A 1 157 ? 3.396 -47.555 563.421 1.00 28.08 156 TRP A C 1
ATOM 1186 O O . TRP A 1 157 ? 3.242 -47.723 562.205 1.00 25.17 156 TRP A O 1
ATOM 1197 N N . ALA A 1 158 ? 4.388 -46.812 563.917 1.00 23.81 157 ALA A N 1
ATOM 1198 C CA . ALA A 1 158 ? 5.365 -46.201 563.024 1.00 16.21 157 ALA A CA 1
ATOM 1199 C C . ALA A 1 158 ? 6.100 -47.263 562.219 1.00 19.91 157 ALA A C 1
ATOM 1200 O O . ALA A 1 158 ? 6.317 -47.101 561.012 1.00 37.28 157 ALA A O 1
ATOM 1202 N N . LEU A 1 159 ? 6.487 -48.362 562.869 1.00 22.23 158 LEU A N 1
ATOM 1203 C CA . LEU A 1 159 ? 7.092 -49.470 562.142 1.00 24.28 158 LEU A CA 1
ATOM 1204 C C . LEU A 1 159 ? 6.106 -50.086 561.158 1.00 23.84 158 LEU A C 1
ATOM 1205 O O . LEU A 1 159 ? 6.503 -50.524 560.072 1.00 31.13 158 LEU A O 1
ATOM 1210 N N . ALA A 1 160 ? 4.821 -50.123 561.516 1.00 18.57 159 ALA A N 1
ATOM 1211 C CA . ALA A 1 160 ? 3.816 -50.664 560.608 1.00 15.81 159 ALA A CA 1
ATOM 1212 C C . ALA A 1 160 ? 3.628 -49.754 559.401 1.00 18.67 159 ALA A C 1
ATOM 1213 O O . ALA A 1 160 ? 3.620 -50.218 558.254 1.00 25.08 159 ALA A O 1
ATOM 1215 N N . VAL A 1 161 ? 3.492 -48.448 559.640 1.00 19.60 160 VAL A N 1
ATOM 1216 C CA . VAL A 1 161 ? 3.361 -47.495 558.547 1.00 24.73 160 VAL A CA 1
ATOM 1217 C C . VAL A 1 161 ? 4.598 -47.507 557.665 1.00 30.99 160 VAL A C 1
ATOM 1218 O O . VAL A 1 161 ? 4.533 -47.092 556.504 1.00 33.52 160 VAL A O 1
ATOM 1222 N N . LEU A 1 162 ? 5.727 -47.992 558.184 1.00 41.69 161 LEU A N 1
ATOM 1223 C CA . LEU A 1 162 ? 6.970 -47.963 557.424 1.00 25.15 161 LEU A CA 1
ATOM 1224 C C . LEU A 1 162 ? 7.090 -49.162 556.493 1.00 17.88 161 LEU A C 1
ATOM 1225 O O . LEU A 1 162 ? 7.534 -49.016 555.350 1.00 24.05 161 LEU A O 1
ATOM 1230 N N . ASN A 1 163 ? 6.697 -50.350 556.955 1.00 17.04 162 ASN A N 1
ATOM 1231 C CA . ASN A 1 163 ? 6.747 -51.532 556.104 1.00 30.52 162 ASN A CA 1
ATOM 1232 C C . ASN A 1 163 ? 5.646 -51.550 555.053 1.00 31.74 162 ASN A C 1
ATOM 1233 O O . ASN A 1 163 ? 5.715 -52.365 554.127 1.00 23.61 162 ASN A O 1
ATOM 1238 N N . THR A 1 164 ? 4.635 -50.692 555.178 1.00 22.59 163 THR A N 1
ATOM 1239 C CA . THR A 1 164 ? 3.601 -50.563 554.163 1.00 21.93 163 THR A CA 1
ATOM 1240 C C . THR A 1 164 ? 3.941 -49.531 553.097 1.00 24.32 163 THR A C 1
ATOM 1241 O O . THR A 1 164 ? 3.244 -49.465 552.079 1.00 35.46 163 THR A O 1
ATOM 1245 N N . VAL A 1 165 ? 4.989 -48.730 553.304 1.00 32.13 164 VAL A N 1
ATOM 1246 C CA . VAL A 1 165 ? 5.378 -47.747 552.292 1.00 29.63 164 VAL A CA 1
ATOM 1247 C C . VAL A 1 165 ? 5.638 -48.408 550.944 1.00 26.08 164 VAL A C 1
ATOM 1248 O O . VAL A 1 165 ? 5.139 -47.901 549.926 1.00 36.99 164 VAL A O 1
ATOM 1252 N N . PRO A 1 166 ? 6.392 -49.507 550.853 1.00 23.71 165 PRO A N 1
ATOM 1253 C CA . PRO A 1 166 ? 6.613 -50.120 549.533 1.00 29.89 165 PRO A CA 1
ATOM 1254 C C . PRO A 1 166 ? 5.324 -50.477 548.818 1.00 31.07 165 PRO A C 1
ATOM 1255 O O . PRO A 1 166 ? 5.219 -50.294 547.599 1.00 29.85 165 PRO A O 1
ATOM 1259 N N . TYR A 1 167 ? 4.329 -50.975 549.553 1.00 33.69 166 TYR A N 1
ATOM 1260 C CA . TYR A 1 167 ? 3.080 -51.385 548.925 1.00 27.65 166 TYR A CA 1
ATOM 1261 C C . TYR A 1 167 ? 2.300 -50.189 548.400 1.00 25.17 166 TYR A C 1
ATOM 1262 O O . TYR A 1 167 ? 1.636 -50.292 547.363 1.00 19.43 166 TYR A O 1
ATOM 1271 N N . PHE A 1 168 ? 2.371 -49.051 549.093 1.00 24.07 167 PHE A N 1
ATOM 1272 C CA . PHE A 1 168 ? 1.735 -47.841 548.586 1.00 32.48 167 PHE A CA 1
ATOM 1273 C C . PHE A 1 168 ? 2.370 -47.391 547.278 1.00 35.58 167 PHE A C 1
ATOM 1274 O O . PHE A 1 168 ? 1.683 -46.843 546.408 1.00 48.73 167 PHE A O 1
ATOM 1282 N N . VAL A 1 169 ? 3.674 -47.616 547.119 1.00 25.03 168 VAL A N 1
ATOM 1283 C CA . VAL A 1 169 ? 4.384 -47.102 545.951 1.00 29.78 168 VAL A CA 1
ATOM 1284 C C . VAL A 1 169 ? 4.035 -47.906 544.706 1.00 36.47 168 VAL A C 1
ATOM 1285 O O . VAL A 1 169 ? 3.756 -47.343 543.641 1.00 45.10 168 VAL A O 1
ATOM 1289 N N . PHE A 1 170 ? 4.049 -49.231 544.818 1.00 34.40 169 PHE A N 1
ATOM 1290 C CA . PHE A 1 170 ? 3.894 -50.103 543.664 1.00 29.25 169 PHE A CA 1
ATOM 1291 C C . PHE A 1 170 ? 2.442 -50.472 543.386 1.00 32.16 169 PHE A C 1
ATOM 1292 O O . PHE A 1 170 ? 2.189 -51.353 542.559 1.00 39.59 169 PHE A O 1
ATOM 1300 N N . ARG A 1 171 ? 1.487 -49.816 544.041 1.00 30.56 170 ARG A N 1
ATOM 1301 C CA . ARG A 1 171 ? 0.083 -50.002 543.703 1.00 30.90 170 ARG A CA 1
ATOM 1302 C C . ARG A 1 171 ? -0.237 -49.149 542.486 1.00 30.01 170 ARG A C 1
ATOM 1303 O O . ARG A 1 171 ? -0.064 -47.926 542.517 1.00 46.09 170 ARG A O 1
ATOM 1311 N N . ASP A 1 172 ? -0.694 -49.789 541.418 1.00 30.06 171 ASP A N 1
ATOM 1312 C CA . ASP A 1 172 ? -1.026 -49.092 540.188 1.00 30.94 171 ASP A CA 1
ATOM 1313 C C . ASP A 1 172 ? -2.367 -49.595 539.676 1.00 26.39 171 ASP A C 1
ATOM 1314 O O . ASP A 1 172 ? -2.868 -50.642 540.097 1.00 24.89 171 ASP A O 1
ATOM 1319 N N . THR A 1 173 ? -2.949 -48.819 538.770 1.00 28.06 172 THR A N 1
ATOM 1320 C CA . THR A 1 173 ? -4.190 -49.182 538.102 1.00 25.62 172 THR A CA 1
ATOM 1321 C C . THR A 1 173 ? -3.857 -49.726 536.718 1.00 35.84 172 THR A C 1
ATOM 1322 O O . THR A 1 173 ? -3.301 -49.006 535.882 1.00 53.87 172 THR A O 1
ATOM 1326 N N . ILE A 1 174 ? -4.189 -50.993 536.483 1.00 31.78 173 ILE A N 1
ATOM 1327 C CA . ILE A 1 174 ? -3.921 -51.666 535.217 1.00 37.02 173 ILE A CA 1
ATOM 1328 C C . ILE A 1 174 ? -5.249 -51.929 534.522 1.00 30.30 173 ILE A C 1
ATOM 1329 O O . ILE A 1 174 ? -6.181 -52.467 535.133 1.00 49.61 173 ILE A O 1
ATOM 1334 N N . SER A 1 175 ? -5.333 -51.560 533.247 1.00 33.57 174 SER A N 1
ATOM 1335 C CA . SER A 1 175 ? -6.553 -51.728 532.471 1.00 45.05 174 SER A CA 1
ATOM 1336 C C . SER A 1 175 ? -6.604 -53.130 531.878 1.00 39.61 174 SER A C 1
ATOM 1337 O O . SER A 1 175 ? -5.648 -53.576 531.237 1.00 53.43 174 SER A O 1
ATOM 1340 N N . ARG A 1 176 ? -7.715 -53.822 532.105 1.00 42.84 175 ARG A N 1
ATOM 1341 C CA . ARG A 1 176 ? -7.974 -55.104 531.472 1.00 45.96 175 ARG A CA 1
ATOM 1342 C C . ARG A 1 176 ? -8.604 -54.894 530.097 1.00 52.74 175 ARG A C 1
ATOM 1343 O O . ARG A 1 176 ? -9.061 -53.802 529.752 1.00 53.16 175 ARG A O 1
ATOM 1351 N N . LEU A 1 177 ? -8.615 -55.963 529.297 1.00 54.47 176 LEU A N 1
ATOM 1352 C CA . LEU A 1 177 ? -9.313 -55.914 528.018 1.00 52.60 176 LEU A CA 1
ATOM 1353 C C . LEU A 1 177 ? -10.825 -55.877 528.196 1.00 53.68 176 LEU A C 1
ATOM 1354 O O . LEU A 1 177 ? -11.530 -55.381 527.311 1.00 65.69 176 LEU A O 1
ATOM 1359 N N . ASP A 1 178 ? -11.334 -56.369 529.328 1.00 59.41 177 ASP A N 1
ATOM 1360 C CA . ASP A 1 178 ? -12.766 -56.363 529.594 1.00 52.04 177 ASP A CA 1
ATOM 1361 C C . ASP A 1 178 ? -13.337 -54.957 529.713 1.00 56.67 177 ASP A C 1
ATOM 1362 O O . ASP A 1 178 ? -14.560 -54.809 529.805 1.00 63.76 177 ASP A O 1
ATOM 1367 N N . GLY A 1 179 ? -12.491 -53.929 529.714 1.00 48.44 178 GLY A N 1
ATOM 1368 C CA . GLY A 1 179 ? -12.875 -52.632 530.214 1.00 56.14 178 GLY A CA 1
ATOM 1369 C C . GLY A 1 179 ? -12.742 -52.499 531.712 1.00 48.03 178 GLY A C 1
ATOM 1370 O O . GLY A 1 179 ? -12.924 -51.395 532.241 1.00 59.83 178 GLY A O 1
ATOM 1371 N N . ARG A 1 180 ? -12.434 -53.588 532.413 1.00 32.67 179 ARG A N 1
ATOM 1372 C CA . ARG A 1 180 ? -12.205 -53.533 533.847 1.00 51.25 179 ARG A CA 1
ATOM 1373 C C . ARG A 1 180 ? -10.859 -52.890 534.152 1.00 39.75 179 ARG A C 1
ATOM 1374 O O . ARG A 1 180 ? -9.880 -53.061 533.420 1.00 50.26 179 ARG A O 1
ATOM 1382 N N . ILE A 1 181 ? -10.813 -52.155 535.257 1.00 46.79 180 ILE A N 1
ATOM 1383 C CA . ILE A 1 181 ? -9.590 -51.530 535.745 1.00 31.72 180 ILE A CA 1
ATOM 1384 C C . ILE A 1 181 ? -9.151 -52.296 536.982 1.00 26.61 180 ILE A C 1
ATOM 1385 O O . ILE A 1 181 ? -9.916 -52.428 537.945 1.00 44.18 180 ILE A O 1
ATOM 1390 N N . MET A 1 182 ? -7.930 -52.816 536.950 1.00 27.74 181 MET A N 1
ATOM 1391 C CA . MET A 1 182 ? -7.366 -53.518 538.089 1.00 27.27 181 MET A CA 1
ATOM 1392 C C . MET A 1 182 ? -6.660 -52.535 539.011 1.00 32.03 181 MET A C 1
ATOM 1393 O O . MET A 1 182 ? -6.210 -51.468 538.588 1.00 31.70 181 MET A O 1
ATOM 1398 N N . CYS A 1 183 ? -6.584 -52.903 540.287 1.00 27.76 182 CYS A N 1
ATOM 1399 C CA . CYS A 1 183 ? -5.783 -52.196 541.286 1.00 27.53 182 CYS A CA 1
ATOM 1400 C C . CYS A 1 183 ? -4.912 -53.263 541.937 1.00 25.21 182 CYS A C 1
ATOM 1401 O O . CYS A 1 183 ? -5.384 -54.024 542.787 1.00 27.71 182 CYS A O 1
ATOM 1404 N N . TYR A 1 184 ? -3.650 -53.334 541.526 1.00 18.49 183 TYR A N 1
ATOM 1405 C CA . TYR A 1 184 ? -2.804 -54.460 541.897 1.00 24.12 183 TYR A CA 1
ATOM 1406 C C . TYR A 1 184 ? -1.346 -54.041 541.780 1.00 27.28 183 TYR A C 1
ATOM 1407 O O . TYR A 1 184 ? -1.028 -52.935 541.333 1.00 25.36 183 TYR A O 1
ATOM 1416 N N . TYR A 1 185 ? -0.459 -54.949 542.187 1.00 33.68 184 TYR A N 1
ATOM 1417 C CA . TYR A 1 185 ? 0.971 -54.678 542.155 1.00 23.78 184 TYR A CA 1
ATOM 1418 C C . TYR A 1 185 ? 1.404 -54.234 540.764 1.00 28.22 184 TYR A C 1
ATOM 1419 O O . TYR A 1 185 ? 0.881 -54.697 539.747 1.00 37.96 184 TYR A O 1
ATOM 1428 N N . ASN A 1 186 ? 2.378 -53.320 540.728 1.00 35.09 185 ASN A N 1
ATOM 1429 C CA . ASN A 1 186 ? 3.057 -52.919 539.495 1.00 26.39 185 ASN A CA 1
ATOM 1430 C C . ASN A 1 186 ? 4.543 -52.849 539.845 1.00 36.72 185 ASN A C 1
ATOM 1431 O O . ASN A 1 186 ? 5.095 -51.780 540.119 1.00 31.28 185 ASN A O 1
ATOM 1436 N N . VAL A 1 187 ? 5.189 -54.015 539.837 1.00 45.69 186 VAL A N 1
ATOM 1437 C CA . VAL A 1 187 ? 6.589 -54.102 540.240 1.00 42.12 186 VAL A CA 1
ATOM 1438 C C . VAL A 1 187 ? 7.450 -53.168 539.398 1.00 50.64 186 VAL A C 1
ATOM 1439 O O . VAL A 1 187 ? 8.337 -52.479 539.918 1.00 48.01 186 VAL A O 1
ATOM 1443 N N . LEU A 1 188 ? 7.202 -53.124 538.092 1.00 50.42 187 LEU A N 1
ATOM 1444 C CA . LEU A 1 188 ? 8.000 -52.317 537.177 1.00 47.91 187 LEU A CA 1
ATOM 1445 C C . LEU A 1 188 ? 7.561 -50.858 537.129 1.00 44.30 187 LEU A C 1
ATOM 1446 O O . LEU A 1 188 ? 7.980 -50.133 536.221 1.00 43.31 187 LEU A O 1
ATOM 1451 N N . LEU A 1 189 ? 6.735 -50.410 538.078 1.00 46.08 188 LEU A N 1
ATOM 1452 C CA . LEU A 1 189 ? 6.245 -49.037 538.034 1.00 45.44 188 LEU A CA 1
ATOM 1453 C C . LEU A 1 189 ? 7.385 -48.031 538.104 1.00 45.89 188 LEU A C 1
ATOM 1454 O O . LEU A 1 189 ? 7.282 -46.940 537.533 1.00 57.42 188 LEU A O 1
ATOM 1459 N N . LEU A 1 190 ? 8.472 -48.368 538.797 1.00 38.38 189 LEU A N 1
ATOM 1460 C CA . LEU A 1 190 ? 9.577 -47.440 538.981 1.00 60.74 189 LEU A CA 1
ATOM 1461 C C . LEU A 1 190 ? 10.905 -48.178 538.907 1.00 71.11 189 LEU A C 1
ATOM 1462 O O . LEU A 1 190 ? 11.017 -49.336 539.319 1.00 71.46 189 LEU A O 1
ATOM 1467 N N . ASN A 1 191 ? 11.918 -47.471 538.387 1.00 77.15 190 ASN A N 1
ATOM 1468 C CA . ASN A 1 191 ? 13.278 -47.959 538.168 1.00 81.03 190 ASN A CA 1
ATOM 1469 C C . ASN A 1 191 ? 13.307 -49.460 537.901 1.00 74.30 190 ASN A C 1
ATOM 1470 O O . ASN A 1 191 ? 13.835 -50.229 538.715 1.00 78.65 190 ASN A O 1
ATOM 1475 N N . PRO A 1 192 ? 12.755 -49.913 536.779 1.00 65.11 191 PRO A N 1
ATOM 1476 C CA . PRO A 1 192 ? 12.861 -51.331 536.423 1.00 41.40 191 PRO A CA 1
ATOM 1477 C C . PRO A 1 192 ? 14.279 -51.685 536.006 1.00 73.25 191 PRO A C 1
ATOM 1478 O O . PRO A 1 192 ? 15.086 -50.826 535.643 1.00 91.45 191 PRO A O 1
ATOM 1482 N N . GLY A 1 193 ? 14.579 -52.979 536.064 1.00 57.42 192 GLY A N 1
ATOM 1483 C CA . GLY A 1 193 ? 15.907 -53.454 535.760 1.00 66.95 192 GLY A CA 1
ATOM 1484 C C . GLY A 1 193 ? 16.113 -53.705 534.281 1.00 69.57 192 GLY A C 1
ATOM 1485 O O . GLY A 1 193 ? 15.157 -53.897 533.523 1.00 77.08 192 GLY A O 1
ATOM 1486 N N . PRO A 1 194 ? 17.373 -53.707 533.834 1.00 52.20 193 PRO A N 1
ATOM 1487 C CA . PRO A 1 194 ? 17.654 -54.091 532.443 1.00 79.75 193 PRO A CA 1
ATOM 1488 C C . PRO A 1 194 ? 17.093 -55.453 532.068 1.00 85.46 193 PRO A C 1
ATOM 1489 O O . PRO A 1 194 ? 16.875 -55.714 530.881 1.00 82.10 193 PRO A O 1
ATOM 1493 N N . ASP A 1 195 ? 16.867 -56.326 533.046 1.00 69.15 194 ASP A N 1
ATOM 1494 C CA . ASP A 1 195 ? 16.269 -57.641 532.838 1.00 66.96 194 ASP A CA 1
ATOM 1495 C C . ASP A 1 195 ? 14.930 -57.632 533.573 1.00 70.87 194 ASP A C 1
ATOM 1496 O O . ASP A 1 195 ? 14.863 -57.963 534.759 1.00 65.89 194 ASP A O 1
ATOM 1501 N N . ARG A 1 196 ? 13.863 -57.248 532.865 1.00 63.92 195 ARG A N 1
ATOM 1502 C CA . ARG A 1 196 ? 12.559 -57.118 533.511 1.00 49.19 195 ARG A CA 1
ATOM 1503 C C . ARG A 1 196 ? 12.103 -58.443 534.109 1.00 57.38 195 ARG A C 1
ATOM 1504 O O . ARG A 1 196 ? 11.531 -58.471 535.206 1.00 56.85 195 ARG A O 1
ATOM 1512 N N . ASP A 1 197 ? 12.338 -59.551 533.402 1.00 47.05 196 ASP A N 1
ATOM 1513 C CA . ASP A 1 197 ? 11.999 -60.857 533.957 1.00 65.34 196 ASP A CA 1
ATOM 1514 C C . ASP A 1 197 ? 12.632 -61.046 535.329 1.00 63.77 196 ASP A C 1
ATOM 1515 O O . ASP A 1 197 ? 12.030 -61.660 536.216 1.00 40.21 196 ASP A O 1
ATOM 1520 N N . ALA A 1 198 ? 13.844 -60.517 535.524 1.00 63.43 197 ALA A N 1
ATOM 1521 C CA . ALA A 1 198 ? 14.492 -60.608 536.828 1.00 43.02 197 ALA A CA 1
ATOM 1522 C C . ALA A 1 198 ? 13.820 -59.690 537.842 1.00 55.14 197 ALA A C 1
ATOM 1523 O O . ALA A 1 198 ? 13.515 -60.106 538.965 1.00 60.13 197 ALA A O 1
ATOM 1525 N N . THR A 1 199 ? 13.576 -58.434 537.461 1.00 40.20 198 THR A N 1
ATOM 1526 C CA . THR A 1 199 ? 12.982 -57.485 538.397 1.00 37.56 198 THR A CA 1
ATOM 1527 C C . THR A 1 199 ? 11.590 -57.937 538.818 1.00 41.96 198 THR A C 1
ATOM 1528 O O . THR A 1 199 ? 11.246 -57.904 540.006 1.00 50.94 198 THR A O 1
ATOM 1532 N N . CYS A 1 200 ? 10.774 -58.368 537.855 1.00 50.16 199 CYS A N 1
ATOM 1533 C CA . CYS A 1 200 ? 9.442 -58.864 538.183 1.00 44.66 199 CYS A CA 1
ATOM 1534 C C . CYS A 1 200 ? 9.524 -60.022 539.168 1.00 53.22 199 CYS A C 1
ATOM 1535 O O . CYS A 1 200 ? 8.837 -60.031 540.196 1.00 49.27 199 CYS A O 1
ATOM 1538 N N . ASN A 1 201 ? 10.367 -61.011 538.869 1.00 39.85 200 ASN A N 1
ATOM 1539 C CA . ASN A 1 201 ? 10.535 -62.132 539.786 1.00 55.70 200 ASN A CA 1
ATOM 1540 C C . ASN A 1 201 ? 11.174 -61.680 541.092 1.00 49.04 200 ASN A C 1
ATOM 1541 O O . ASN A 1 201 ? 10.736 -62.081 542.177 1.00 41.89 200 ASN A O 1
ATOM 1546 N N . SER A 1 202 ? 12.203 -60.836 541.006 1.00 52.21 201 SER A N 1
ATOM 1547 C CA . SER A 1 202 ? 12.927 -60.413 542.199 1.00 33.49 201 SER A CA 1
ATOM 1548 C C . SER A 1 202 ? 12.010 -59.671 543.164 1.00 42.79 201 SER A C 1
ATOM 1549 O O . SER A 1 202 ? 11.794 -60.108 544.301 1.00 37.92 201 SER A O 1
ATOM 1552 N N . ARG A 1 203 ? 11.455 -58.541 542.723 1.00 39.48 202 ARG A N 1
ATOM 1553 C CA . ARG A 1 203 ? 10.687 -57.697 543.633 1.00 41.80 202 ARG A CA 1
ATOM 1554 C C . ARG A 1 203 ? 9.427 -58.398 544.125 1.00 33.32 202 ARG A C 1
ATOM 1555 O O . ARG A 1 203 ? 9.116 -58.353 545.321 1.00 34.14 202 ARG A O 1
ATOM 1563 N N . GLN A 1 204 ? 8.688 -59.053 543.226 1.00 35.44 203 GLN A N 1
ATOM 1564 C CA . GLN A 1 204 ? 7.450 -59.704 543.637 1.00 25.78 203 GLN A CA 1
ATOM 1565 C C . GLN A 1 204 ? 7.700 -60.809 544.654 1.00 47.10 203 GLN A C 1
ATOM 1566 O O . GLN A 1 204 ? 6.794 -61.146 545.423 1.00 46.25 203 GLN A O 1
ATOM 1572 N N . ALA A 1 205 ? 8.905 -61.377 544.674 1.00 43.22 204 ALA A N 1
ATOM 1573 C CA . ALA A 1 205 ? 9.257 -62.373 545.678 1.00 33.67 204 ALA A CA 1
ATOM 1574 C C . ALA A 1 205 ? 9.742 -61.741 546.976 1.00 34.05 204 ALA A C 1
ATOM 1575 O O . ALA A 1 205 ? 9.480 -62.283 548.055 1.00 30.51 204 ALA A O 1
ATOM 1577 N N . ALA A 1 206 ? 10.449 -60.612 546.895 1.00 38.83 205 ALA A N 1
ATOM 1578 C CA . ALA A 1 206 ? 10.922 -59.949 548.107 1.00 24.80 205 ALA A CA 1
ATOM 1579 C C . ALA A 1 206 ? 9.756 -59.458 548.954 1.00 30.54 205 ALA A C 1
ATOM 1580 O O . ALA A 1 206 ? 9.743 -59.638 550.178 1.00 35.92 205 ALA A O 1
ATOM 1582 N N . LEU A 1 207 ? 8.763 -58.836 548.318 1.00 38.36 206 LEU A N 1
ATOM 1583 C CA . LEU A 1 207 ? 7.617 -58.324 549.060 1.00 30.45 206 LEU A CA 1
ATOM 1584 C C . LEU A 1 207 ? 6.863 -59.449 549.755 1.00 30.53 206 LEU A C 1
ATOM 1585 O O . LEU A 1 207 ? 6.470 -59.318 550.920 1.00 34.35 206 LEU A O 1
ATOM 1590 N N . ALA A 1 208 ? 6.659 -60.567 549.058 1.00 24.65 207 ALA A N 1
ATOM 1591 C CA . ALA A 1 208 ? 5.871 -61.657 549.623 1.00 26.19 207 ALA A CA 1
ATOM 1592 C C . ALA A 1 208 ? 6.559 -62.274 550.835 1.00 24.39 207 ALA A C 1
ATOM 1593 O O . ALA A 1 208 ? 5.894 -62.643 551.810 1.00 39.66 207 ALA A O 1
ATOM 1595 N N . VAL A 1 209 ? 7.885 -62.396 550.795 1.00 35.20 208 VAL A N 1
ATOM 1596 C CA . VAL A 1 209 ? 8.607 -63.061 551.876 1.00 22.67 208 VAL A CA 1
ATOM 1597 C C . VAL A 1 209 ? 8.732 -62.146 553.089 1.00 33.83 208 VAL A C 1
ATOM 1598 O O . VAL A 1 209 ? 8.422 -62.545 554.218 1.00 29.50 208 VAL A O 1
ATOM 1602 N N . SER A 1 210 ? 9.191 -60.910 552.879 1.00 23.56 209 SER A N 1
ATOM 1603 C CA . SER A 1 210 ? 9.314 -59.974 553.993 1.00 29.64 209 SER A CA 1
ATOM 1604 C C . SER A 1 210 ? 7.979 -59.800 554.703 1.00 22.90 209 SER A C 1
ATOM 1605 O O . SER A 1 210 ? 7.919 -59.769 555.938 1.00 33.67 209 SER A O 1
ATOM 1608 N N . LYS A 1 211 ? 6.899 -59.686 553.931 1.00 28.09 210 LYS A N 1
ATOM 1609 C CA . LYS A 1 211 ? 5.562 -59.634 554.508 1.00 22.62 210 LYS A CA 1
ATOM 1610 C C . LYS A 1 211 ? 5.277 -60.874 555.343 1.00 27.73 210 LYS A C 1
ATOM 1611 O O . LYS A 1 211 ? 4.723 -60.779 556.444 1.00 33.08 210 LYS A O 1
ATOM 1617 N N . PHE A 1 212 ? 5.655 -62.049 554.834 1.00 31.67 211 PHE A N 1
ATOM 1618 C CA . PHE A 1 212 ? 5.395 -63.293 555.550 1.00 25.66 211 PHE A CA 1
ATOM 1619 C C . PHE A 1 212 ? 6.243 -63.417 556.808 1.00 27.96 211 PHE A C 1
ATOM 1620 O O . PHE A 1 212 ? 5.804 -64.024 557.792 1.00 47.14 211 PHE A O 1
ATOM 1628 N N . LEU A 1 213 ? 7.455 -62.861 556.801 1.00 27.53 212 LEU A N 1
ATOM 1629 C CA . LEU A 1 213 ? 8.325 -62.957 557.968 1.00 27.02 212 LEU A CA 1
ATOM 1630 C C . LEU A 1 213 ? 7.926 -61.955 559.044 1.00 28.64 212 LEU A C 1
ATOM 1631 O O . LEU A 1 213 ? 7.660 -62.330 560.192 1.00 40.95 212 LEU A O 1
ATOM 1636 N N . LEU A 1 214 ? 7.878 -60.670 558.689 1.00 17.57 213 LEU A N 1
ATOM 1637 C CA . LEU A 1 214 ? 7.650 -59.638 559.693 1.00 31.56 213 LEU A CA 1
ATOM 1638 C C . LEU A 1 214 ? 6.227 -59.667 560.236 1.00 28.28 213 LEU A C 1
ATOM 1639 O O . LEU A 1 214 ? 6.003 -59.289 561.391 1.00 27.35 213 LEU A O 1
ATOM 1644 N N . ALA A 1 215 ? 5.256 -60.102 559.432 1.00 23.59 214 ALA A N 1
ATOM 1645 C CA . ALA A 1 215 ? 3.849 -59.965 559.784 1.00 29.89 214 ALA A CA 1
ATOM 1646 C C . ALA A 1 215 ? 3.178 -61.292 560.117 1.00 34.72 214 ALA A C 1
ATOM 1647 O O . ALA A 1 215 ? 1.959 -61.320 560.320 1.00 28.46 214 ALA A O 1
ATOM 1649 N N . PHE A 1 216 ? 3.932 -62.389 560.187 1.00 36.34 215 PHE A N 1
ATOM 1650 C CA . PHE A 1 216 ? 3.319 -63.681 560.466 1.00 33.71 215 PHE A CA 1
ATOM 1651 C C . PHE A 1 216 ? 4.296 -64.639 561.134 1.00 28.73 215 PHE A C 1
ATOM 1652 O O . PHE A 1 216 ? 4.076 -65.061 562.274 1.00 39.43 215 PHE A O 1
ATOM 1660 N N . LEU A 1 217 ? 5.377 -64.991 560.437 1.00 27.15 216 LEU A N 1
ATOM 1661 C CA . LEU A 1 217 ? 6.299 -65.989 560.967 1.00 31.85 216 LEU A CA 1
ATOM 1662 C C . LEU A 1 217 ? 6.942 -65.515 562.265 1.00 30.81 216 LEU A C 1
ATOM 1663 O O . LEU A 1 217 ? 6.873 -66.197 563.295 1.00 34.82 216 LEU A O 1
ATOM 1668 N N . VAL A 1 218 ? 7.567 -64.337 562.239 1.00 21.23 217 VAL A N 1
ATOM 1669 C CA . VAL A 1 218 ? 8.221 -63.824 563.443 1.00 24.54 217 VAL A CA 1
ATOM 1670 C C . VAL A 1 218 ? 7.220 -63.608 564.571 1.00 26.63 217 VAL A C 1
ATOM 1671 O O . VAL A 1 218 ? 7.497 -64.038 565.703 1.00 23.78 217 VAL A O 1
ATOM 1675 N N . PRO A 1 219 ? 6.072 -62.960 564.355 1.00 25.52 218 PRO A N 1
ATOM 1676 C CA . PRO A 1 219 ? 5.079 -62.871 565.440 1.00 32.79 218 PRO A CA 1
ATOM 1677 C C . PRO A 1 219 ? 4.758 -64.214 566.073 1.00 34.10 218 PRO A C 1
ATOM 1678 O O . PRO A 1 219 ? 4.837 -64.355 567.300 1.00 29.93 218 PRO A O 1
ATOM 1682 N N . LEU A 1 220 ? 4.406 -65.215 565.264 1.00 26.74 219 LEU A N 1
ATOM 1683 C CA . LEU A 1 220 ? 4.076 -66.521 565.822 1.00 32.13 219 LEU A CA 1
ATOM 1684 C C . LEU A 1 220 ? 5.274 -67.126 566.544 1.00 20.92 219 LEU A C 1
ATOM 1685 O O . LEU A 1 220 ? 5.117 -67.771 567.587 1.00 24.50 219 LEU A O 1
ATOM 1690 N N . ALA A 1 221 ? 6.480 -66.927 566.010 1.00 16.40 220 ALA A N 1
ATOM 1691 C CA . ALA A 1 221 ? 7.672 -67.424 566.689 1.00 16.57 220 ALA A CA 1
ATOM 1692 C C . ALA A 1 221 ? 7.826 -66.777 568.059 1.00 21.70 220 ALA A C 1
ATOM 1693 O O . ALA A 1 221 ? 8.036 -67.464 569.065 1.00 27.85 220 ALA A O 1
ATOM 1695 N N . ILE A 1 222 ? 7.712 -65.449 568.117 1.00 18.29 221 ILE A N 1
ATOM 1696 C CA . ILE A 1 222 ? 7.773 -64.754 569.399 1.00 24.30 221 ILE A CA 1
ATOM 1697 C C . ILE A 1 222 ? 6.663 -65.244 570.318 1.00 24.26 221 ILE A C 1
ATOM 1698 O O . ILE A 1 222 ? 6.881 -65.478 571.513 1.00 24.23 221 ILE A O 1
ATOM 1703 N N . ILE A 1 223 ? 5.455 -65.410 569.774 1.00 27.90 222 ILE A N 1
ATOM 1704 C CA . ILE A 1 223 ? 4.324 -65.850 570.586 1.00 22.95 222 ILE A CA 1
ATOM 1705 C C . ILE A 1 223 ? 4.601 -67.226 571.179 1.00 24.80 222 ILE A C 1
ATOM 1706 O O . ILE A 1 223 ? 4.453 -67.444 572.387 1.00 21.55 222 ILE A O 1
ATOM 1711 N N . ALA A 1 224 ? 5.012 -68.175 570.336 1.00 27.37 223 ALA A N 1
ATOM 1712 C CA . ALA A 1 224 ? 5.266 -69.528 570.818 1.00 20.37 223 ALA A CA 1
ATOM 1713 C C . ALA A 1 224 ? 6.403 -69.541 571.829 1.00 26.79 223 ALA A C 1
ATOM 1714 O O . ALA A 1 224 ? 6.296 -70.160 572.894 1.00 39.07 223 ALA A O 1
ATOM 1716 N N . SER A 1 225 ? 7.501 -68.851 571.517 1.00 27.50 224 SER A N 1
ATOM 1717 C CA . SER A 1 225 ? 8.630 -68.805 572.440 1.00 33.28 224 SER A CA 1
ATOM 1718 C C . SER A 1 225 ? 8.202 -68.256 573.795 1.00 32.36 224 SER A C 1
ATOM 1719 O O . SER A 1 225 ? 8.478 -68.859 574.839 1.00 42.81 224 SER A O 1
ATOM 1722 N N . SER A 1 226 ? 7.510 -67.116 573.795 1.00 27.90 225 SER A N 1
ATOM 1723 C CA . SER A 1 226 ? 7.043 -66.528 575.045 1.00 24.54 225 SER A CA 1
ATOM 1724 C C . SER A 1 226 ? 6.205 -67.526 575.832 1.00 29.09 225 SER A C 1
ATOM 1725 O O . SER A 1 226 ? 6.399 -67.705 577.040 1.00 26.92 225 SER A O 1
ATOM 1728 N N . HIS A 1 227 ? 5.275 -68.201 575.153 1.00 31.21 226 HIS A N 1
ATOM 1729 C CA . HIS A 1 227 ? 4.393 -69.138 575.840 1.00 38.97 226 HIS A CA 1
ATOM 1730 C C . HIS A 1 227 ? 5.183 -70.278 576.468 1.00 34.33 226 HIS A C 1
ATOM 1731 O O . HIS A 1 227 ? 4.838 -70.759 577.554 1.00 41.29 226 HIS A O 1
ATOM 1738 N N . ALA A 1 228 ? 6.241 -70.733 575.795 1.00 33.61 227 ALA A N 1
ATOM 1739 C CA . ALA A 1 228 ? 7.049 -71.812 576.351 1.00 39.93 227 ALA A CA 1
ATOM 1740 C C . ALA A 1 228 ? 7.836 -71.353 577.571 1.00 40.51 227 ALA A C 1
ATOM 1741 O O . ALA A 1 228 ? 8.056 -72.143 578.496 1.00 42.59 227 ALA A O 1
ATOM 1743 N N . ALA A 1 229 ? 8.265 -70.088 577.594 1.00 34.44 228 ALA A N 1
ATOM 1744 C CA . ALA A 1 229 ? 9.071 -69.600 578.710 1.00 31.00 228 ALA A CA 1
ATOM 1745 C C . ALA A 1 229 ? 8.235 -69.449 579.975 1.00 34.72 228 ALA A C 1
ATOM 1746 O O . ALA A 1 229 ? 8.649 -69.874 581.060 1.00 33.39 228 ALA A O 1
ATOM 1748 N N . VAL A 1 230 ? 7.054 -68.841 579.858 1.00 46.90 229 VAL A N 1
ATOM 1749 C CA . VAL A 1 230 ? 6.200 -68.674 581.029 1.00 46.87 229 VAL A CA 1
ATOM 1750 C C . VAL A 1 230 ? 5.730 -70.029 581.539 1.00 38.25 229 VAL A C 1
ATOM 1751 O O . VAL A 1 230 ? 5.623 -70.250 582.751 1.00 44.14 229 VAL A O 1
ATOM 1755 N N . SER A 1 231 ? 5.448 -70.958 580.624 1.00 29.20 230 SER A N 1
ATOM 1756 C CA . SER A 1 231 ? 4.959 -72.271 581.025 1.00 42.34 230 SER A CA 1
ATOM 1757 C C . SER A 1 231 ? 5.944 -72.967 581.955 1.00 46.13 230 SER A C 1
ATOM 1758 O O . SER A 1 231 ? 5.545 -73.556 582.967 1.00 43.24 230 SER A O 1
ATOM 1761 N N . LEU A 1 232 ? 7.236 -72.910 581.630 1.00 43.00 231 LEU A N 1
ATOM 1762 C CA . LEU A 1 232 ? 8.232 -73.576 582.462 1.00 39.78 231 LEU A CA 1
ATOM 1763 C C . LEU A 1 232 ? 8.446 -72.831 583.773 1.00 37.04 231 LEU A C 1
ATOM 1764 O O . LEU A 1 232 ? 8.615 -73.455 584.827 1.00 43.89 231 LEU A O 1
ATOM 1769 N N . ARG A 1 233 ? 8.441 -71.496 583.732 1.00 38.48 232 ARG A N 1
ATOM 1770 C CA . ARG A 1 233 ? 8.621 -70.728 584.959 1.00 39.89 232 ARG A CA 1
ATOM 1771 C C . ARG A 1 233 ? 7.509 -71.026 585.956 1.00 38.84 232 ARG A C 1
ATOM 1772 O O . ARG A 1 233 ? 7.767 -71.187 587.155 1.00 49.33 232 ARG A O 1
ATOM 1780 N N . LEU A 1 234 ? 6.265 -71.105 585.481 1.00 44.29 233 LEU A N 1
ATOM 1781 C CA . LEU A 1 234 ? 5.158 -71.434 586.372 1.00 39.17 233 LEU A CA 1
ATOM 1782 C C . LEU A 1 234 ? 5.283 -72.858 586.899 1.00 39.84 233 LEU A C 1
ATOM 1783 O O . LEU A 1 234 ? 4.952 -73.127 588.060 1.00 35.65 233 LEU A O 1
ATOM 1788 N N . GLN A 1 235 ? 5.757 -73.782 586.062 1.00 47.23 234 GLN A N 1
ATOM 1789 C CA . GLN A 1 235 ? 6.068 -75.120 586.553 1.00 50.35 234 GLN A CA 1
ATOM 1790 C C . GLN A 1 235 ? 7.116 -75.057 587.654 1.00 47.40 234 GLN A C 1
ATOM 1791 O O . GLN A 1 235 ? 7.018 -75.771 588.659 1.00 69.15 234 GLN A O 1
ATOM 1797 N N . HIS A 1 236 ? 8.127 -74.203 587.483 1.00 41.44 235 HIS A N 1
ATOM 1798 C CA . HIS A 1 236 ? 9.195 -74.110 588.470 1.00 50.12 235 HIS A CA 1
ATOM 1799 C C . HIS A 1 236 ? 8.742 -73.383 589.729 1.00 54.95 235 HIS A C 1
ATOM 1800 O O . HIS A 1 236 ? 9.171 -73.735 590.833 1.00 61.36 235 HIS A O 1
ATOM 1807 N N . ARG A 1 237 ? 7.880 -72.373 589.591 1.00 41.51 236 ARG A N 1
ATOM 1808 C CA . ARG A 1 237 ? 7.426 -71.640 590.767 1.00 42.37 236 ARG A CA 1
ATOM 1809 C C . ARG A 1 237 ? 6.508 -72.498 591.626 1.00 43.46 236 ARG A C 1
ATOM 1810 O O . ARG A 1 237 ? 6.545 -72.415 592.859 1.00 55.21 236 ARG A O 1
ATOM 1818 N N . ALA A 1 238 ? 5.677 -73.329 590.994 1.00 44.25 900 ALA A N 1
ATOM 18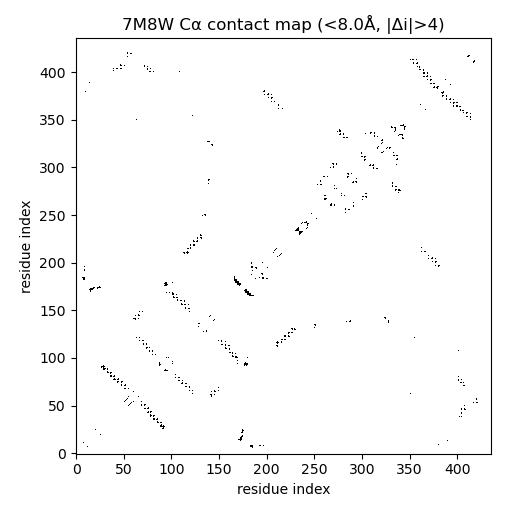19 C CA . ALA A 1 238 ? 4.782 -74.197 591.752 1.00 56.51 900 ALA A CA 1
ATOM 1820 C C . ALA A 1 238 ? 5.568 -75.190 592.599 1.00 68.80 900 ALA A C 1
ATOM 1821 O O . ALA A 1 238 ? 5.209 -75.455 593.752 1.00 73.80 900 ALA A O 1
ATOM 1823 N N . ASP A 1 239 ? 6.646 -75.748 592.046 1.00 70.35 901 ASP A N 1
ATOM 1824 C CA . ASP A 1 239 ? 7.466 -76.684 592.807 1.00 67.08 901 ASP A CA 1
ATOM 1825 C C . ASP A 1 239 ? 8.006 -76.026 594.072 1.00 70.90 901 ASP A C 1
ATOM 1826 O O . ASP A 1 239 ? 7.959 -76.610 595.162 1.00 69.11 901 ASP A O 1
ATOM 1831 N N . LEU A 1 240 ? 8.516 -74.800 593.946 1.00 70.08 902 LEU A N 1
ATOM 1832 C CA . LEU A 1 240 ? 9.099 -74.117 595.096 1.00 70.77 902 LEU A CA 1
ATOM 1833 C C . LEU A 1 240 ? 8.045 -73.802 596.150 1.00 79.80 902 LEU A C 1
ATOM 1834 O O . LEU A 1 240 ? 8.293 -73.967 597.350 1.00 95.42 902 LEU A O 1
ATOM 1839 N N . GLY A 1 241 ? 6.863 -73.354 595.724 1.00 82.18 903 GLY A N 1
ATOM 1840 C CA . GLY A 1 241 ? 5.825 -73.017 596.684 1.00 81.00 903 GLY A CA 1
ATOM 1841 C C . GLY A 1 241 ? 5.432 -74.196 597.552 1.00 64.69 903 GLY A C 1
ATOM 1842 O O . GLY A 1 241 ? 5.125 -74.034 598.736 1.00 56.93 903 GLY A O 1
ATOM 1843 N N . LEU A 1 242 ? 5.438 -75.398 596.978 1.00 73.09 904 LEU A N 1
ATOM 1844 C CA . LEU A 1 242 ? 5.111 -76.609 597.719 1.00 79.17 904 LEU A CA 1
ATOM 1845 C C . LEU A 1 242 ? 6.242 -77.065 598.630 1.00 106.63 904 LEU A C 1
ATOM 1846 O O . LEU A 1 242 ? 6.115 -78.113 599.274 1.00 94.79 904 LEU A O 1
ATOM 1851 N N . GLN A 1 243 ? 7.339 -76.318 598.687 1.00 98.52 905 GLN A N 1
ATOM 1852 C CA . GLN A 1 243 ? 8.382 -76.495 599.684 1.00 97.24 905 GLN A CA 1
ATOM 1853 C C . GLN A 1 243 ? 8.288 -75.367 600.705 1.00 103.37 905 GLN A C 1
ATOM 1854 O O . GLN A 1 243 ? 7.608 -74.359 600.494 1.00 95.23 905 GLN A O 1
ATOM 1860 N N . HIS A 1 244 ? 8.983 -75.545 601.828 1.00 107.53 906 HIS A N 1
ATOM 1861 C CA . HIS A 1 244 ? 8.881 -74.619 602.955 1.00 116.83 906 HIS A CA 1
ATOM 1862 C C . HIS A 1 244 ? 9.762 -73.388 602.729 1.00 121.28 906 HIS A C 1
ATOM 1863 O O . HIS A 1 244 ? 10.688 -73.093 603.483 1.00 126.22 906 HIS A O 1
ATOM 1870 N N . ARG A 1 245 ? 9.441 -72.654 601.666 1.00 112.27 907 ARG A N 1
ATOM 1871 C CA . ARG A 1 245 ? 10.182 -71.464 601.268 1.00 112.61 907 ARG A CA 1
ATOM 1872 C C . ARG A 1 245 ? 9.264 -70.247 601.216 1.00 120.36 907 ARG A C 1
ATOM 1873 O O . ARG A 1 245 ? 9.383 -69.386 600.342 1.00 129.54 907 ARG A O 1
ATOM 1881 N N . ASN A 1 246 ? 8.331 -70.161 602.160 1.00 109.83 1002 ASN A N 1
ATOM 1882 C CA . ASN A 1 246 ? 7.396 -69.043 602.252 1.00 105.12 1002 ASN A CA 1
ATOM 1883 C C . ASN A 1 246 ? 7.723 -68.247 603.512 1.00 133.14 1002 ASN A C 1
ATOM 1884 O O . ASN A 1 246 ? 7.081 -68.404 604.551 1.00 131.66 1002 ASN A O 1
ATOM 1886 N N . ILE A 1 247 ? 8.743 -67.396 603.418 1.00 150.42 1003 ILE A N 1
ATOM 1887 C CA . ILE A 1 247 ? 9.096 -66.461 604.483 1.00 151.41 1003 ILE A CA 1
ATOM 1888 C C . ILE A 1 247 ? 8.705 -65.034 604.097 1.00 144.47 1003 ILE A C 1
ATOM 1889 O O . ILE A 1 247 ? 9.164 -64.078 604.719 1.00 141.77 1003 ILE A O 1
ATOM 1894 N N . PHE A 1 248 ? 7.856 -64.888 603.072 1.00 150.05 1004 PHE A N 1
ATOM 1895 C CA . PHE A 1 248 ? 7.370 -63.620 602.515 1.00 137.13 1004 PHE A CA 1
ATOM 1896 C C . PHE A 1 248 ? 8.308 -62.995 601.489 1.00 140.70 1004 PHE A C 1
ATOM 1897 O O . PHE A 1 248 ? 8.092 -61.834 601.100 1.00 130.85 1004 PHE A O 1
ATOM 1899 N N . GLU A 1 249 ? 9.325 -63.715 601.025 1.00 145.84 1005 GLU A N 1
ATOM 1900 C CA . GLU A 1 249 ? 10.278 -63.180 600.050 1.00 128.27 1005 GLU A CA 1
ATOM 1901 C C . GLU A 1 249 ? 9.947 -63.720 598.657 1.00 103.70 1005 GLU A C 1
ATOM 1902 O O . GLU A 1 249 ? 9.460 -62.980 597.797 1.00 106.26 1005 GLU A O 1
ATOM 1908 N N . GLU A 1 265 ? 22.705 -52.036 584.510 1.00 91.17 1064 GLU A N 1
ATOM 1909 C CA . GLU A 1 265 ? 22.590 -53.413 584.980 1.00 99.77 1064 GLU A CA 1
ATOM 1910 C C . GLU A 1 265 ? 21.798 -54.231 583.972 1.00 102.80 1064 GLU A C 1
ATOM 1911 O O . GLU A 1 265 ? 21.002 -53.667 583.213 1.00 114.00 1064 GLU A O 1
ATOM 1913 N N . LYS A 1 266 ? 22.020 -55.551 583.991 1.00 110.37 1065 LYS A N 1
ATOM 1914 C CA . LYS A 1 266 ? 21.539 -56.435 582.937 1.00 99.52 1065 LYS A CA 1
ATOM 1915 C C . LYS A 1 266 ? 20.107 -56.091 582.558 1.00 105.45 1065 LYS A C 1
ATOM 1916 O O . LYS A 1 266 ? 19.329 -55.620 583.395 1.00 106.48 1065 LYS A O 1
ATOM 1918 N N . LEU A 1 267 ? 19.749 -56.324 581.296 1.00 99.20 1066 LEU A N 1
ATOM 1919 C CA . LEU A 1 267 ? 18.432 -55.910 580.827 1.00 94.06 1066 LEU A CA 1
ATOM 1920 C C . LEU A 1 267 ? 17.354 -56.543 581.694 1.00 86.28 1066 LEU A C 1
ATOM 1921 O O . LEU A 1 267 ? 17.388 -57.746 581.967 1.00 97.99 1066 LEU A O 1
ATOM 1926 N N . PHE A 1 268 ? 16.394 -55.724 582.124 1.00 86.69 1067 PHE A N 1
ATOM 1927 C CA . PHE A 1 268 ? 15.342 -56.151 583.040 1.00 75.92 1067 PHE A CA 1
ATOM 1928 C C . PHE A 1 268 ? 15.969 -56.732 584.312 1.00 76.64 1067 PHE A C 1
ATOM 1929 O O . PHE A 1 268 ? 15.846 -57.914 584.629 1.00 67.54 1067 PHE A O 1
ATOM 1937 N N . ASN A 1 269 ? 16.652 -55.842 585.034 1.00 75.16 1068 ASN A N 1
ATOM 1938 C CA . ASN A 1 269 ? 17.525 -56.232 586.132 1.00 84.30 1068 ASN A CA 1
ATOM 1939 C C . ASN A 1 269 ? 16.732 -56.452 587.419 1.00 83.53 1068 ASN A C 1
ATOM 1940 O O . ASN A 1 269 ? 15.499 -56.384 587.454 1.00 73.82 1068 ASN A O 1
ATOM 1945 N N . GLN A 1 270 ? 17.469 -56.715 588.499 1.00 100.81 1069 GLN A N 1
ATOM 1946 C CA . GLN A 1 270 ? 16.890 -56.945 589.816 1.00 110.57 1069 GLN A CA 1
ATOM 1947 C C . GLN A 1 270 ? 17.973 -56.807 590.883 1.00 109.79 1069 GLN A C 1
ATOM 1948 O O . GLN A 1 270 ? 17.985 -57.555 591.867 1.00 119.60 1069 GLN A O 1
ATOM 1954 N N . ASP A 1 271 ? 18.886 -55.852 590.700 1.00 97.04 1070 ASP A N 1
ATOM 1955 C CA . ASP A 1 271 ? 20.065 -55.717 591.556 1.00 96.89 1070 ASP A CA 1
ATOM 1956 C C . ASP A 1 271 ? 19.709 -54.850 592.758 1.00 89.05 1070 ASP A C 1
ATOM 1957 O O . ASP A 1 271 ? 19.761 -53.620 592.692 1.00 86.77 1070 ASP A O 1
ATOM 1962 N N . VAL A 1 272 ? 19.356 -55.499 593.869 1.00 88.35 1071 VAL A N 1
ATOM 1963 C CA . VAL A 1 272 ? 18.986 -54.765 595.075 1.00 82.14 1071 VAL A CA 1
ATOM 1964 C C . VAL A 1 272 ? 20.222 -54.184 595.753 1.00 82.57 1071 VAL A C 1
ATOM 1965 O O . VAL A 1 272 ? 20.212 -53.035 596.209 1.00 74.72 1071 VAL A O 1
ATOM 1969 N N . ASP A 1 273 ? 21.305 -54.964 595.829 1.00 97.54 1072 ASP A N 1
ATOM 1970 C CA . ASP A 1 273 ? 22.502 -54.504 596.528 1.00 101.91 1072 ASP A CA 1
ATOM 1971 C C . ASP A 1 273 ? 23.054 -53.219 595.922 1.00 97.25 1072 ASP A C 1
ATOM 1972 O O . ASP A 1 273 ? 23.621 -52.389 596.642 1.00 102.07 1072 ASP A O 1
ATOM 1977 N N . ALA A 1 274 ? 22.906 -53.039 594.608 1.00 87.60 1073 ALA A N 1
ATOM 1978 C CA . ALA A 1 274 ? 23.465 -51.859 593.956 1.00 88.37 1073 ALA A CA 1
ATOM 1979 C C . ALA A 1 274 ? 22.815 -50.582 594.473 1.00 90.95 1073 ALA A C 1
ATOM 1980 O O . ALA A 1 274 ? 23.502 -49.598 594.774 1.00 79.33 1073 ALA A O 1
ATOM 1982 N N . ALA A 1 275 ? 21.484 -50.578 594.587 1.00 89.92 1074 ALA A N 1
ATOM 1983 C CA . ALA A 1 275 ? 20.786 -49.371 595.015 1.00 77.65 1074 ALA A CA 1
ATOM 1984 C C . ALA A 1 275 ? 21.045 -49.071 596.486 1.00 82.55 1074 ALA A C 1
ATOM 1985 O O . ALA A 1 275 ? 21.240 -47.909 596.861 1.00 87.77 1074 ALA A O 1
ATOM 1987 N N . VAL A 1 276 ? 21.055 -50.105 597.333 1.00 87.09 1075 VAL A N 1
ATOM 1988 C CA . VAL A 1 276 ? 21.260 -49.887 598.762 1.00 73.16 1075 VAL A CA 1
ATOM 1989 C C . VAL A 1 276 ? 22.576 -49.168 599.006 1.00 86.58 1075 VAL A C 1
ATOM 1990 O O . VAL A 1 276 ? 22.692 -48.364 599.939 1.00 90.90 1075 VAL A O 1
ATOM 1994 N N . ARG A 1 277 ? 23.587 -49.441 598.180 1.00 89.52 1076 ARG A N 1
ATOM 1995 C CA . ARG A 1 277 ? 24.861 -48.747 598.319 1.00 96.30 1076 ARG A CA 1
ATOM 1996 C C . ARG A 1 277 ? 24.779 -47.314 597.809 1.00 80.57 1076 ARG A C 1
ATOM 1997 O O . ARG A 1 277 ? 25.507 -46.444 598.302 1.00 68.11 1076 ARG A O 1
ATOM 2005 N N . GLY A 1 278 ? 23.906 -47.046 596.835 1.00 86.88 1077 GLY A N 1
ATOM 2006 C CA . GLY A 1 278 ? 23.652 -45.674 596.436 1.00 92.05 1077 GLY A CA 1
ATOM 2007 C C . GLY A 1 278 ? 22.698 -44.950 597.360 1.00 85.48 1077 GLY A C 1
ATOM 2008 O O . GLY A 1 278 ? 22.789 -43.728 597.513 1.00 83.43 1077 GLY A O 1
ATOM 2009 N N . ILE A 1 279 ? 21.772 -45.681 597.985 1.00 80.70 1078 ILE A N 1
ATOM 2010 C CA . ILE A 1 279 ? 20.866 -45.071 598.954 1.00 81.82 1078 ILE A CA 1
ATOM 2011 C C . ILE A 1 279 ? 21.640 -44.604 600.181 1.00 87.99 1078 ILE A C 1
ATOM 2012 O O . ILE A 1 279 ? 21.451 -43.483 600.668 1.00 85.54 1078 ILE A O 1
ATOM 2017 N N . LEU A 1 280 ? 22.521 -45.461 600.702 1.00 88.00 1079 LEU A N 1
ATOM 2018 C CA . LEU A 1 280 ? 23.323 -45.082 601.860 1.00 79.97 1079 LEU A CA 1
ATOM 2019 C C . LEU A 1 280 ? 24.351 -44.017 601.502 1.00 80.27 1079 LEU A C 1
ATOM 2020 O O . LEU A 1 280 ? 24.752 -43.230 602.367 1.00 89.61 1079 LEU A O 1
ATOM 2025 N N . ARG A 1 281 ? 24.785 -43.972 600.240 1.00 82.93 1080 ARG A N 1
ATOM 2026 C CA . ARG A 1 281 ? 25.744 -42.964 599.806 1.00 80.67 1080 ARG A CA 1
ATOM 2027 C C . ARG A 1 281 ? 25.124 -41.577 599.683 1.00 91.33 1080 ARG A C 1
ATOM 2028 O O . ARG A 1 281 ? 25.866 -40.595 599.577 1.00 87.03 1080 ARG A O 1
ATOM 2036 N N . ASN A 1 282 ? 23.798 -41.471 599.701 1.00 94.37 1081 ASN A N 1
ATOM 2037 C CA . ASN A 1 282 ? 23.107 -40.190 599.634 1.00 90.53 1081 ASN A CA 1
ATOM 2038 C C . ASN A 1 282 ? 22.736 -39.744 601.043 1.00 83.98 1081 ASN A C 1
ATOM 2039 O O . ASN A 1 282 ? 22.168 -40.522 601.817 1.00 68.78 1081 ASN A O 1
ATOM 2044 N N . ALA A 1 283 ? 23.058 -38.491 601.371 1.00 85.57 1082 ALA A N 1
ATOM 2045 C CA . ALA A 1 283 ? 22.816 -37.995 602.722 1.00 87.62 1082 ALA A CA 1
ATOM 2046 C C . ALA A 1 283 ? 21.326 -37.917 603.030 1.00 96.75 1082 ALA A C 1
ATOM 2047 O O . ALA A 1 283 ? 20.902 -38.216 604.153 1.00 99.21 1082 ALA A O 1
ATOM 2049 N N . LYS A 1 284 ? 20.515 -37.510 602.051 1.00 98.89 1083 LYS A N 1
ATOM 2050 C CA . LYS A 1 284 ? 19.083 -37.357 602.283 1.00 89.47 1083 LYS A CA 1
ATOM 2051 C C . LYS A 1 284 ? 18.370 -38.693 602.446 1.00 80.57 1083 LYS A C 1
ATOM 2052 O O . LYS A 1 284 ? 17.309 -38.741 603.077 1.00 76.60 1083 LYS A O 1
ATOM 2058 N N . LEU A 1 285 ? 18.929 -39.773 601.905 1.00 77.41 1084 LEU A N 1
ATOM 2059 C CA . LEU A 1 285 ? 18.271 -41.073 601.916 1.00 72.71 1084 LEU A CA 1
ATOM 2060 C C . LEU A 1 285 ? 18.806 -42.012 602.988 1.00 67.13 1084 LEU A C 1
ATOM 2061 O O . LEU A 1 285 ? 18.076 -42.907 603.428 1.00 66.93 1084 LEU A O 1
ATOM 2066 N N . LYS A 1 286 ? 20.056 -41.838 603.418 1.00 64.89 1085 LYS A N 1
ATOM 2067 C CA . LYS A 1 286 ? 20.611 -42.735 604.430 1.00 74.19 1085 LYS A CA 1
ATOM 2068 C C . LYS A 1 286 ? 19.778 -42.768 605.705 1.00 73.23 1085 LYS A C 1
ATOM 2069 O O . LYS A 1 286 ? 19.374 -43.868 606.127 1.00 68.09 1085 LYS A O 1
ATOM 2075 N N . PRO A 1 287 ? 19.477 -41.638 606.355 1.00 71.07 1086 PRO A N 1
ATOM 2076 C CA . PRO A 1 287 ? 18.696 -41.710 607.600 1.00 73.15 1086 PRO A CA 1
ATOM 2077 C C . PRO A 1 287 ? 17.297 -42.256 607.399 1.00 69.08 1086 PRO A C 1
ATOM 2078 O O . PRO A 1 287 ? 16.778 -42.950 608.282 1.00 76.58 1086 PRO A O 1
ATOM 2082 N N . VAL A 1 288 ? 16.672 -41.968 606.257 1.00 61.64 1087 VAL A N 1
ATOM 2083 C CA . VAL A 1 288 ? 15.330 -42.477 606.003 1.00 65.00 1087 VAL A CA 1
ATOM 2084 C C . VAL A 1 288 ? 15.374 -43.978 605.754 1.00 69.19 1087 VAL A C 1
ATOM 2085 O O . VAL A 1 288 ? 14.465 -44.713 606.157 1.00 65.15 1087 VAL A O 1
ATOM 2089 N N . TYR A 1 289 ? 16.428 -44.460 605.091 1.00 58.89 1088 TYR A N 1
ATOM 2090 C CA . TYR A 1 289 ? 16.564 -45.898 604.891 1.00 68.96 1088 TYR A CA 1
ATOM 2091 C C . TYR A 1 289 ? 16.917 -46.612 606.190 1.00 69.86 1088 TYR A C 1
ATOM 2092 O O . TYR A 1 289 ? 16.607 -47.799 606.345 1.00 75.32 1088 TYR A O 1
ATOM 2101 N N . ASP A 1 290 ? 17.571 -45.919 607.124 1.00 63.56 1089 ASP A N 1
ATOM 2102 C CA . ASP A 1 290 ? 17.917 -46.538 608.399 1.00 57.85 1089 ASP A CA 1
ATOM 2103 C C . ASP A 1 290 ? 16.749 -46.535 609.377 1.00 68.13 1089 ASP A C 1
ATOM 2104 O O . ASP A 1 290 ? 16.627 -47.457 610.191 1.00 78.53 1089 ASP A O 1
ATOM 2109 N N . SER A 1 291 ? 15.889 -45.519 609.315 1.00 70.29 1090 SER A N 1
ATOM 2110 C CA . SER A 1 291 ? 14.758 -45.387 610.222 1.00 54.07 1090 SER A CA 1
ATOM 2111 C C . SER A 1 291 ? 13.542 -46.182 609.771 1.00 57.56 1090 SER A C 1
ATOM 2112 O O . SER A 1 291 ? 12.430 -45.905 610.238 1.00 68.06 1090 SER A O 1
ATOM 2115 N N . LEU A 1 292 ? 13.720 -47.150 608.879 1.00 60.18 1091 LEU A N 1
ATOM 2116 C CA . LEU A 1 292 ? 12.618 -47.895 608.293 1.00 70.04 1091 LEU A CA 1
ATOM 2117 C C . LEU A 1 292 ? 12.734 -49.373 608.636 1.00 60.16 1091 LEU A C 1
ATOM 2118 O O . LEU A 1 292 ? 13.835 -49.908 608.794 1.00 70.77 1091 LEU A O 1
ATOM 2123 N N . ASP A 1 293 ? 11.580 -50.026 608.753 1.00 49.73 1092 ASP A N 1
ATOM 2124 C CA . ASP A 1 293 ? 11.555 -51.467 608.932 1.00 62.98 1092 ASP A CA 1
ATOM 2125 C C . ASP A 1 293 ? 11.908 -52.164 607.619 1.00 60.79 1092 ASP A C 1
ATOM 2126 O O . ASP A 1 293 ? 12.030 -51.541 606.561 1.00 55.06 1092 ASP A O 1
ATOM 2131 N N . ALA A 1 294 ? 12.068 -53.485 607.698 1.00 68.30 1093 ALA A N 1
ATOM 2132 C CA . ALA A 1 294 ? 12.476 -54.245 606.523 1.00 52.09 1093 ALA A CA 1
ATOM 2133 C C . ALA A 1 294 ? 11.495 -54.058 605.374 1.00 48.95 1093 ALA A C 1
ATOM 2134 O O . ALA A 1 294 ? 11.902 -53.945 604.212 1.00 48.03 1093 ALA A O 1
ATOM 2136 N N . VAL A 1 295 ? 10.196 -54.021 605.677 1.00 53.16 1094 VAL A N 1
ATOM 2137 C CA . VAL A 1 295 ? 9.189 -53.959 604.623 1.00 44.83 1094 VAL A CA 1
ATOM 2138 C C . VAL A 1 295 ? 9.244 -52.616 603.904 1.00 47.94 1094 VAL A C 1
ATOM 2139 O O . VAL A 1 295 ? 9.246 -52.554 602.670 1.00 47.75 1094 VAL A O 1
ATOM 2143 N N . ARG A 1 296 ? 9.281 -51.521 604.663 1.00 53.94 1095 ARG A N 1
ATOM 2144 C CA . ARG A 1 296 ? 9.266 -50.203 604.041 1.00 44.15 1095 ARG A CA 1
ATOM 2145 C C . ARG A 1 296 ? 10.582 -49.879 603.351 1.00 41.92 1095 ARG A C 1
ATOM 2146 O O . ARG A 1 296 ? 10.607 -49.015 602.468 1.00 63.54 1095 ARG A O 1
ATOM 2154 N N . ARG A 1 297 ? 11.672 -50.550 603.725 1.00 44.06 1096 ARG A N 1
ATOM 2155 C CA . ARG A 1 297 ? 12.933 -50.337 603.025 1.00 52.05 1096 ARG A CA 1
ATOM 2156 C C . ARG A 1 297 ? 12.858 -50.824 601.583 1.00 56.78 1096 ARG A C 1
ATOM 2157 O O . ARG A 1 297 ? 13.485 -50.231 600.699 1.00 69.26 1096 ARG A O 1
ATOM 2165 N N . ALA A 1 298 ? 12.103 -51.895 601.325 1.00 48.93 1097 ALA A N 1
ATOM 2166 C CA . ALA A 1 298 ? 11.954 -52.379 599.956 1.00 51.74 1097 ALA A CA 1
ATOM 2167 C C . ALA A 1 298 ? 11.154 -51.399 599.109 1.00 54.27 1097 ALA A C 1
ATOM 2168 O O . ALA A 1 298 ? 11.519 -51.119 597.961 1.00 61.13 1097 ALA A O 1
ATOM 2170 N N . ALA A 1 299 ? 10.053 -50.875 599.653 1.00 56.52 1098 ALA A N 1
ATOM 2171 C CA . ALA A 1 299 ? 9.276 -49.880 598.924 1.00 55.96 1098 ALA A CA 1
ATOM 2172 C C . ALA A 1 299 ? 10.115 -48.653 598.600 1.00 45.33 1098 ALA A C 1
ATOM 2173 O O . ALA A 1 299 ? 9.903 -48.008 597.568 1.00 43.36 1098 ALA A O 1
ATOM 2175 N N . LEU A 1 300 ? 11.067 -48.313 599.472 1.00 50.51 1099 LEU A N 1
ATOM 2176 C CA . LEU A 1 300 ? 11.975 -47.209 599.186 1.00 49.79 1099 LEU A CA 1
ATOM 2177 C C . LEU A 1 300 ? 12.911 -47.552 598.033 1.00 40.45 1099 LEU A C 1
ATOM 2178 O O . LEU A 1 300 ? 13.212 -46.694 597.195 1.00 47.25 1099 LEU A O 1
ATOM 2183 N N . ILE A 1 301 ? 13.385 -48.800 597.976 1.00 53.07 1100 ILE A N 1
ATOM 2184 C CA . ILE A 1 301 ? 14.251 -49.216 596.877 1.00 54.46 1100 ILE A CA 1
ATOM 2185 C C . ILE A 1 301 ? 13.475 -49.230 595.566 1.00 49.28 1100 ILE A C 1
ATOM 2186 O O . ILE A 1 301 ? 14.021 -48.914 594.502 1.00 48.59 1100 ILE A O 1
ATOM 2191 N N . ASN A 1 302 ? 12.195 -49.605 595.618 1.00 52.03 1101 ASN A N 1
ATOM 2192 C CA . ASN A 1 302 ? 11.376 -49.585 594.412 1.00 46.38 1101 ASN A CA 1
ATOM 2193 C C . ASN A 1 302 ? 11.307 -48.182 593.824 1.00 47.02 1101 ASN A C 1
ATOM 2194 O O . ASN A 1 302 ? 11.365 -48.011 592.601 1.00 49.08 1101 ASN A O 1
ATOM 2199 N N . MET A 1 303 ? 11.196 -47.161 594.677 1.00 35.39 1102 MET A N 1
ATOM 2200 C CA . MET A 1 303 ? 11.208 -45.792 594.174 1.00 35.97 1102 MET A CA 1
ATOM 2201 C C . MET A 1 303 ? 12.510 -45.492 593.445 1.00 46.23 1102 MET A C 1
ATOM 2202 O O . MET A 1 303 ? 12.505 -44.859 592.383 1.00 57.22 1102 MET A O 1
ATOM 2207 N N . VAL A 1 304 ? 13.637 -45.939 594.001 1.00 51.40 1103 VAL A N 1
ATOM 2208 C CA . VAL A 1 304 ? 14.925 -45.695 593.359 1.00 52.09 1103 VAL A CA 1
ATOM 2209 C C . VAL A 1 304 ? 14.976 -46.378 591.999 1.00 49.04 1103 VAL A C 1
ATOM 2210 O O . VAL A 1 304 ? 15.492 -45.816 591.025 1.00 65.56 1103 VAL A O 1
ATOM 2214 N N . PHE A 1 305 ? 14.446 -47.600 591.907 1.00 44.73 1104 PHE A N 1
ATOM 2215 C CA . PHE A 1 305 ? 14.385 -48.275 590.614 1.00 51.43 1104 PHE A CA 1
ATOM 2216 C C . PHE A 1 305 ? 13.563 -47.470 589.615 1.00 49.02 1104 PHE A C 1
ATOM 2217 O O . PHE A 1 305 ? 13.889 -47.427 588.423 1.00 61.48 1104 PHE A O 1
ATOM 2225 N N . GLN A 1 306 ? 12.495 -46.822 590.084 1.00 53.94 1105 GLN A N 1
ATOM 2226 C CA . GLN A 1 306 ? 11.555 -46.173 589.176 1.00 48.20 1105 GLN A CA 1
ATOM 2227 C C . GLN A 1 306 ? 12.050 -44.799 588.734 1.00 48.13 1105 GLN A C 1
ATOM 2228 O O . GLN A 1 306 ? 12.031 -44.485 587.539 1.00 70.45 1105 GLN A O 1
ATOM 2234 N N . MET A 1 307 ? 12.497 -43.966 589.676 1.00 52.69 1106 MET A N 1
ATOM 2235 C CA . MET A 1 307 ? 12.873 -42.589 589.369 1.00 62.19 1106 MET A CA 1
ATOM 2236 C C . MET A 1 307 ? 14.301 -42.250 589.775 1.00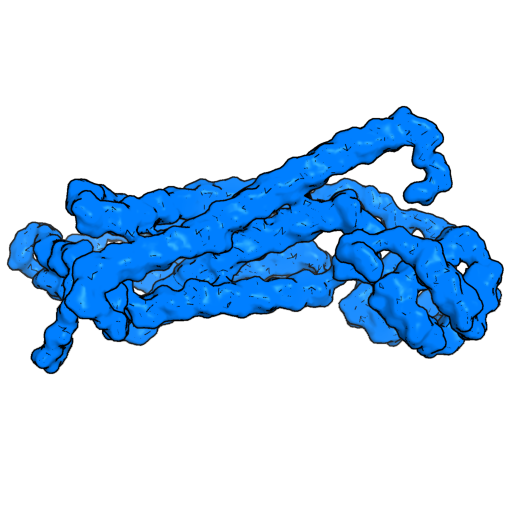 64.72 1106 MET A C 1
ATOM 2237 O O . MET A 1 307 ? 14.701 -41.083 589.680 1.00 59.23 1106 MET A O 1
ATOM 2242 N N . GLY A 1 308 ? 15.086 -43.226 590.205 1.00 70.81 1107 GLY A N 1
ATOM 2243 C CA . GLY A 1 308 ? 16.460 -42.980 590.584 1.00 60.84 1107 GLY A CA 1
ATOM 2244 C C . GLY A 1 308 ? 16.575 -42.297 591.936 1.00 56.43 1107 GLY A C 1
ATOM 2245 O O . GLY A 1 308 ? 15.619 -41.745 592.479 1.00 79.40 1107 GLY A O 1
ATOM 2246 N N . GLU A 1 309 ? 17.791 -42.334 592.485 1.00 62.86 1108 GLU A N 1
ATOM 2247 C CA . GLU A 1 309 ? 18.013 -41.701 593.779 1.00 63.91 1108 GLU A CA 1
ATOM 2248 C C . GLU A 1 309 ? 17.958 -40.185 593.672 1.00 57.67 1108 GLU A C 1
ATOM 2249 O O . GLU A 1 309 ? 17.560 -39.516 594.629 1.00 68.02 1108 GLU A O 1
ATOM 2255 N N . THR A 1 310 ? 18.352 -39.627 592.526 1.00 58.16 1109 THR A N 1
ATOM 2256 C CA . THR A 1 310 ? 18.252 -38.184 592.342 1.00 65.26 1109 THR A CA 1
ATOM 2257 C C . THR A 1 310 ? 16.807 -37.709 592.434 1.00 60.75 1109 THR A C 1
ATOM 2258 O O . THR A 1 310 ? 16.549 -36.590 592.891 1.00 68.78 1109 THR A O 1
ATOM 2262 N N . GLY A 1 311 ? 15.856 -38.537 592.007 1.00 52.16 1110 GLY A N 1
ATOM 2263 C CA . GLY A 1 311 ? 14.458 -38.156 592.028 1.00 65.71 1110 GLY A CA 1
ATOM 2264 C C . GLY A 1 311 ? 13.818 -38.322 593.389 1.00 57.59 1110 GLY A C 1
ATOM 2265 O O . GLY A 1 311 ? 13.157 -37.405 593.887 1.00 60.45 1110 GLY A O 1
ATOM 2266 N N . VAL A 1 312 ? 14.007 -39.492 594.005 1.00 49.79 1111 VAL A N 1
ATOM 2267 C CA . VAL A 1 312 ? 13.434 -39.729 595.326 1.00 54.33 1111 VAL A CA 1
ATOM 2268 C C . VAL A 1 312 ? 14.009 -38.747 596.335 1.00 51.95 1111 VAL A C 1
ATOM 2269 O O . VAL A 1 312 ? 13.334 -38.368 597.300 1.00 64.90 1111 VAL A O 1
ATOM 2273 N N . ALA A 1 313 ? 15.259 -38.322 596.138 1.00 60.71 1112 ALA A N 1
ATOM 2274 C CA . ALA A 1 313 ? 15.848 -37.311 597.007 1.00 62.24 1112 ALA A CA 1
ATOM 2275 C C . ALA A 1 313 ? 15.171 -35.955 596.849 1.00 60.59 1112 ALA A C 1
ATOM 2276 O O . ALA A 1 313 ? 15.235 -35.135 597.771 1.00 56.47 1112 ALA A O 1
ATOM 2278 N N . GLY A 1 314 ? 14.527 -35.703 595.707 1.00 55.77 1113 GLY A N 1
ATOM 2279 C CA . GLY A 1 314 ? 13.824 -34.446 595.526 1.00 44.61 1113 GLY A CA 1
ATOM 2280 C C . GLY A 1 314 ? 12.649 -34.281 596.468 1.00 56.56 1113 GLY A C 1
ATOM 2281 O O . GLY A 1 314 ? 12.285 -33.155 596.821 1.00 68.02 1113 GLY A O 1
ATOM 2282 N N . PHE A 1 315 ? 12.039 -35.390 596.889 1.00 45.28 1114 PHE A N 1
ATOM 2283 C CA . PHE A 1 315 ? 10.898 -35.358 597.802 1.00 48.15 1114 PHE A CA 1
ATOM 2284 C C . PHE A 1 315 ? 11.399 -34.982 599.193 1.00 53.23 1114 PHE A C 1
ATOM 2285 O O . PHE A 1 315 ? 11.551 -35.817 600.087 1.00 57.46 1114 PHE A O 1
ATOM 2293 N N . THR A 1 316 ? 11.655 -33.686 599.377 1.00 53.95 1115 THR A N 1
ATOM 2294 C CA . THR A 1 316 ? 12.223 -33.215 600.635 1.00 57.91 1115 THR A CA 1
ATOM 2295 C C . THR A 1 316 ? 11.235 -33.388 601.784 1.00 62.46 1115 THR A C 1
ATOM 2296 O O . THR A 1 316 ? 11.541 -34.035 602.792 1.00 61.70 1115 THR A O 1
ATOM 2300 N N . ASN A 1 317 ? 10.030 -32.829 601.642 1.00 63.47 1116 ASN A N 1
ATOM 2301 C CA . ASN A 1 317 ? 9.081 -32.837 602.751 1.00 52.01 1116 ASN A CA 1
ATOM 2302 C C . ASN A 1 317 ? 8.557 -34.235 603.046 1.00 39.45 1116 ASN A C 1
ATOM 2303 O O . ASN A 1 317 ? 8.264 -34.551 604.204 1.00 53.89 1116 ASN A O 1
ATOM 2308 N N . SER A 1 318 ? 8.426 -35.081 602.025 1.00 54.80 1117 SER A N 1
ATOM 2309 C CA . SER A 1 318 ? 7.821 -36.392 602.229 1.00 48.68 1117 SER A CA 1
ATOM 2310 C C . SER A 1 318 ? 8.772 -37.353 602.933 1.00 41.73 1117 SER A C 1
ATOM 2311 O O . SER A 1 318 ? 8.340 -38.145 603.779 1.00 46.40 1117 SER A O 1
ATOM 2314 N N . LEU A 1 319 ? 10.061 -37.313 602.590 1.00 40.19 1118 LEU A N 1
ATOM 2315 C CA . LEU A 1 319 ? 11.030 -38.146 603.294 1.00 47.09 1118 LEU A CA 1
ATOM 2316 C C . LEU A 1 319 ? 11.030 -37.831 604.783 1.00 51.96 1118 LEU A C 1
ATOM 2317 O O . LEU A 1 319 ? 11.170 -38.731 605.619 1.00 48.83 1118 LEU A O 1
ATOM 2322 N N . ARG A 1 320 ? 10.871 -36.553 605.128 1.00 43.69 1119 ARG A N 1
ATOM 2323 C CA . ARG A 1 320 ? 10.784 -36.160 606.529 1.00 42.41 1119 ARG A CA 1
ATOM 2324 C C . ARG A 1 320 ? 9.685 -36.931 607.246 1.00 50.42 1119 ARG A C 1
ATOM 2325 O O . ARG A 1 320 ? 9.853 -37.350 608.397 1.00 43.08 1119 ARG A O 1
ATOM 2333 N N . MET A 1 321 ? 8.548 -37.127 606.576 1.00 50.22 1120 MET A N 1
ATOM 2334 C CA . MET A 1 321 ? 7.428 -37.822 607.200 1.00 48.27 1120 MET A CA 1
ATOM 2335 C C . MET A 1 321 ? 7.756 -39.290 607.444 1.00 51.09 1120 MET A C 1
ATOM 2336 O O . MET A 1 321 ? 7.426 -39.837 608.502 1.00 54.70 1120 MET A O 1
ATOM 2341 N N . LEU A 1 322 ? 8.404 -39.942 606.476 1.00 42.49 1121 LEU A N 1
ATOM 2342 C CA . LEU A 1 322 ? 8.722 -41.360 606.619 1.00 48.01 1121 LEU A CA 1
ATOM 2343 C C . LEU A 1 322 ? 9.682 -41.592 607.777 1.00 44.08 1121 LEU A C 1
ATOM 2344 O O . LEU A 1 322 ? 9.488 -42.504 608.590 1.00 50.19 1121 LEU A O 1
ATOM 2349 N N . GLN A 1 323 ? 10.731 -40.774 607.866 1.00 43.21 1122 GLN A N 1
ATOM 2350 C CA . GLN A 1 323 ? 11.691 -40.934 608.950 1.00 52.72 1122 GLN A CA 1
ATOM 2351 C C . GLN A 1 323 ? 11.031 -40.732 610.306 1.00 52.00 1122 GLN A C 1
ATOM 2352 O O . GLN A 1 323 ? 11.466 -41.321 611.302 1.00 48.92 1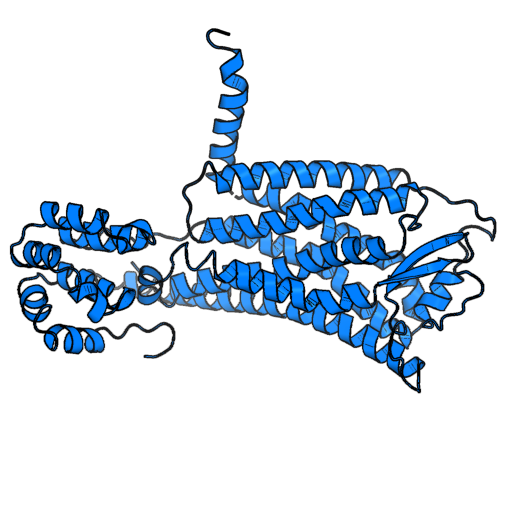122 GLN A O 1
ATOM 2358 N N . GLN A 1 324 ? 9.979 -39.919 610.360 1.00 46.06 1123 GLN A N 1
ATOM 2359 C CA . GLN A 1 324 ? 9.271 -39.620 611.595 1.00 49.77 1123 GLN A CA 1
ATOM 2360 C C . GLN A 1 324 ? 8.055 -40.512 611.809 1.00 47.02 1123 GLN A C 1
ATOM 2361 O O . GLN A 1 324 ? 7.218 -40.202 612.662 1.00 75.69 1123 GLN A O 1
ATOM 2367 N N . LYS A 1 325 ? 7.927 -41.597 611.049 1.00 51.66 1124 LYS A N 1
ATOM 2368 C CA . LYS A 1 325 ? 6.821 -42.538 611.195 1.00 55.31 1124 LYS A CA 1
ATOM 2369 C C . LYS A 1 325 ? 5.471 -41.895 610.883 1.00 53.98 1124 LYS A C 1
ATOM 2370 O O . LYS A 1 325 ? 4.424 -42.445 611.237 1.00 67.77 1124 LYS A O 1
ATOM 2376 N N . ARG A 1 326 ? 5.469 -40.731 610.228 1.00 44.09 1125 ARG A N 1
ATOM 2377 C CA . ARG A 1 326 ? 4.227 -40.062 609.834 1.00 45.09 1125 ARG A CA 1
ATOM 2378 C C . ARG A 1 326 ? 3.791 -40.616 608.479 1.00 48.05 1125 ARG A C 1
ATOM 2379 O O . ARG A 1 326 ? 3.974 -40.002 607.426 1.00 43.72 1125 ARG A O 1
ATOM 2387 N N . TRP A 1 327 ? 3.186 -41.803 608.520 1.00 58.56 1126 TRP A N 1
ATOM 2388 C CA . TRP A 1 327 ? 2.846 -42.527 607.300 1.00 40.78 1126 TRP A CA 1
ATOM 2389 C C . TRP A 1 327 ? 1.681 -41.873 606.566 1.00 40.47 1126 TRP A C 1
ATOM 2390 O O . TRP A 1 327 ? 1.854 -41.368 605.452 1.00 42.11 1126 TRP A O 1
ATOM 2401 N N . ASP A 1 328 ? 0.495 -41.868 607.184 1.00 47.45 1127 ASP A N 1
ATOM 2402 C CA . ASP A 1 328 ? -0.682 -41.309 606.525 1.00 40.44 1127 ASP A CA 1
ATOM 2403 C C . ASP A 1 328 ? -0.409 -39.910 605.993 1.00 41.06 1127 ASP A C 1
ATOM 2404 O O . ASP A 1 328 ? -0.931 -39.532 604.938 1.00 30.04 1127 ASP A O 1
ATOM 2409 N N . GLU A 1 329 ? 0.406 -39.132 606.704 1.00 42.05 1128 GLU A N 1
ATOM 2410 C CA . GLU A 1 329 ? 0.712 -37.779 606.258 1.00 42.17 1128 GLU A CA 1
ATOM 2411 C C . GLU A 1 329 ? 1.642 -37.788 605.052 1.00 43.78 1128 GLU A C 1
ATOM 2412 O O . GLU A 1 329 ? 1.522 -36.932 604.168 1.00 29.45 1128 GLU A O 1
ATOM 2418 N N . ALA A 1 330 ? 2.573 -38.744 604.995 1.00 41.59 1129 ALA A N 1
ATOM 2419 C CA . ALA A 1 330 ? 3.459 -38.841 603.841 1.00 35.69 1129 ALA A CA 1
ATOM 2420 C C . ALA A 1 330 ? 2.690 -39.253 602.594 1.00 29.57 1129 ALA A C 1
ATOM 2421 O O . ALA A 1 330 ? 2.982 -38.776 601.491 1.00 39.76 1129 ALA A O 1
ATOM 2423 N N . ALA A 1 331 ? 1.703 -40.139 602.749 1.00 34.47 1130 ALA A N 1
ATOM 2424 C CA . ALA A 1 331 ? 0.956 -40.630 601.595 1.00 36.95 1130 ALA A CA 1
ATOM 2425 C C . ALA A 1 331 ? 0.245 -39.495 600.872 1.00 38.86 1130 ALA A C 1
ATOM 2426 O O . ALA A 1 331 ? 0.256 -39.429 599.636 1.00 39.69 1130 ALA A O 1
ATOM 2428 N N . VAL A 1 332 ? -0.381 -38.590 601.627 1.00 34.65 1131 VAL A N 1
ATOM 2429 C CA . VAL A 1 332 ? -1.063 -37.453 601.015 1.00 28.51 1131 VAL A CA 1
ATOM 2430 C C . VAL A 1 332 ? -0.100 -36.685 600.123 1.00 42.96 1131 VAL A C 1
ATOM 2431 O O . VAL A 1 332 ? -0.446 -36.281 599.005 1.00 55.90 1131 VAL A O 1
ATOM 2435 N N . ASN A 1 333 ? 1.126 -36.477 600.599 1.00 39.37 1132 ASN A N 1
ATOM 2436 C CA . ASN A 1 333 ? 2.093 -35.707 599.830 1.00 39.47 1132 ASN A CA 1
ATOM 2437 C C . ASN A 1 333 ? 2.460 -36.412 598.529 1.00 36.03 1132 ASN A C 1
ATOM 2438 O O . ASN A 1 333 ? 2.552 -35.772 597.475 1.00 46.73 1132 ASN A O 1
ATOM 2443 N N . LEU A 1 334 ? 2.673 -37.730 598.580 1.00 38.18 1133 LEU A N 1
ATOM 2444 C CA . LEU A 1 334 ? 3.082 -38.455 597.379 1.00 48.36 1133 LEU A CA 1
ATOM 2445 C C . LEU A 1 334 ? 1.960 -38.509 596.351 1.00 35.15 1133 LEU A C 1
ATOM 2446 O O . LEU A 1 334 ? 2.218 -38.451 595.143 1.00 52.42 1133 LEU A O 1
ATOM 2451 N N . ALA A 1 335 ? 0.711 -38.634 596.805 1.00 37.50 1134 ALA A N 1
ATOM 2452 C CA . ALA A 1 335 ? -0.412 -38.654 595.876 1.00 39.52 1134 ALA A CA 1
ATOM 2453 C C . ALA A 1 335 ? -0.584 -37.324 595.154 1.00 38.50 1134 ALA A C 1
ATOM 2454 O O . ALA A 1 335 ? -1.269 -37.273 594.128 1.00 48.72 1134 ALA A O 1
ATOM 2456 N N . LYS A 1 336 ? 0.015 -36.251 595.669 1.00 39.56 1135 LYS A N 1
ATOM 2457 C CA . LYS A 1 336 ? -0.001 -34.954 595.008 1.00 47.19 1135 LYS A CA 1
ATOM 2458 C C . LYS A 1 336 ? 1.122 -34.790 593.991 1.00 43.92 1135 LYS A C 1
ATOM 2459 O O . LYS A 1 336 ? 1.103 -33.823 593.223 1.00 43.84 1135 LYS A O 1
ATOM 2465 N N . SER A 1 337 ? 2.086 -35.706 593.962 1.00 49.41 1136 SER A N 1
ATOM 2466 C CA . SER A 1 337 ? 3.261 -35.549 593.123 1.00 47.67 1136 SER A CA 1
ATOM 2467 C C . SER A 1 337 ? 2.967 -35.970 591.686 1.00 52.76 1136 SER A C 1
ATOM 2468 O O . SER A 1 337 ? 2.034 -36.727 591.406 1.00 53.97 1136 SER A O 1
ATOM 2471 N N . ARG A 1 338 ? 3.791 -35.460 590.768 1.00 59.53 1137 ARG A N 1
ATOM 2472 C CA . ARG A 1 338 ? 3.703 -35.892 589.378 1.00 49.41 1137 ARG A CA 1
ATOM 2473 C C . ARG A 1 338 ? 3.933 -37.393 589.265 1.00 50.08 1137 ARG A C 1
ATOM 2474 O O . ARG A 1 338 ? 3.295 -38.070 588.450 1.00 52.40 1137 ARG A O 1
ATOM 2482 N N . TRP A 1 339 ? 4.842 -37.928 590.083 1.00 59.52 1138 TRP A N 1
ATOM 2483 C CA . TRP A 1 339 ? 5.141 -39.355 590.049 1.00 47.53 1138 TRP A CA 1
ATOM 2484 C C . TRP A 1 339 ? 3.878 -40.188 590.210 1.00 44.25 1138 TRP A C 1
ATOM 2485 O O . TRP A 1 339 ? 3.726 -41.232 589.566 1.00 42.82 1138 TRP A O 1
ATOM 2496 N N . TYR A 1 340 ? 2.955 -39.739 591.063 1.00 50.02 1139 TYR A N 1
ATOM 2497 C CA . TYR A 1 340 ? 1.707 -40.467 591.253 1.00 48.72 1139 TYR A CA 1
ATOM 2498 C C . TYR A 1 340 ? 0.682 -40.144 590.173 1.00 48.98 1139 TYR A C 1
ATOM 2499 O O . TYR A 1 340 ? -0.159 -40.990 589.854 1.00 52.00 1139 TYR A O 1
ATOM 2508 N N . ASN A 1 341 ? 0.731 -38.941 589.605 1.00 45.24 1140 ASN A N 1
ATOM 2509 C CA . ASN A 1 341 ? -0.271 -38.502 588.643 1.00 43.88 1140 ASN A CA 1
ATOM 2510 C C . ASN A 1 341 ? 0.041 -38.928 587.214 1.00 40.88 1140 ASN A C 1
ATOM 2511 O O . ASN A 1 341 ? -0.779 -38.691 586.321 1.00 44.42 1140 ASN A O 1
ATOM 2516 N N . GLN A 1 342 ? 1.196 -39.546 586.974 1.00 44.75 1141 GLN A N 1
ATOM 2517 C CA . GLN A 1 342 ? 1.545 -40.102 585.671 1.00 45.54 1141 GLN A CA 1
ATOM 2518 C C . GLN A 1 342 ? 1.558 -41.621 585.657 1.00 41.31 1141 GLN A C 1
ATOM 2519 O O . GLN A 1 342 ? 1.143 -42.230 584.668 1.00 44.87 1141 GLN A O 1
ATOM 2525 N N . THR A 1 343 ? 2.027 -42.247 586.733 1.00 54.27 1142 THR A N 1
ATOM 2526 C CA . THR A 1 343 ? 2.084 -43.702 586.858 1.00 44.04 1142 THR A CA 1
ATOM 2527 C C . THR A 1 343 ? 1.457 -44.078 588.194 1.00 41.75 1142 THR A C 1
ATOM 2528 O O . THR A 1 343 ? 2.146 -44.514 589.125 1.00 54.65 1142 THR A O 1
ATOM 2532 N N . PRO A 1 344 ? 0.138 -43.912 588.323 1.00 29.58 1143 PRO A N 1
ATOM 2533 C CA . PRO A 1 344 ? -0.490 -44.100 589.640 1.00 43.12 1143 PRO A CA 1
ATOM 2534 C C . PRO A 1 344 ? -0.404 -45.521 590.166 1.00 42.12 1143 PRO A C 1
ATOM 2535 O O . PRO A 1 344 ? -0.151 -45.716 591.361 1.00 49.83 1143 PRO A O 1
ATOM 2539 N N . ASN A 1 345 ? -0.611 -46.525 589.312 1.00 27.47 1144 ASN A N 1
ATOM 2540 C CA . ASN A 1 345 ? -0.659 -47.900 589.798 1.00 41.04 1144 ASN A CA 1
ATOM 2541 C C . ASN A 1 345 ? 0.628 -48.275 590.521 1.00 38.72 1144 ASN A C 1
ATOM 2542 O O . ASN A 1 345 ? 0.594 -48.792 591.644 1.00 34.07 1144 ASN A O 1
ATOM 2547 N N . ARG A 1 346 ? 1.780 -48.018 589.896 1.00 48.77 1145 ARG A N 1
ATOM 2548 C CA . ARG A 1 346 ? 3.043 -48.380 590.528 1.00 37.29 1145 ARG A CA 1
ATOM 2549 C C . ARG A 1 346 ? 3.341 -47.494 591.730 1.00 35.49 1145 ARG A C 1
ATOM 2550 O O . ARG A 1 346 ? 3.973 -47.948 592.690 1.00 41.71 1145 ARG A O 1
ATOM 2558 N N . ALA A 1 347 ? 2.901 -46.235 591.700 1.00 28.60 1146 ALA A N 1
ATOM 2559 C CA . ALA A 1 347 ? 3.099 -45.361 592.850 1.00 26.93 1146 ALA A CA 1
ATOM 2560 C C . ALA A 1 347 ? 2.149 -45.713 593.989 1.00 35.56 1146 ALA A C 1
ATOM 2561 O O . ALA A 1 347 ? 2.548 -45.702 595.158 1.00 37.48 1146 ALA A O 1
ATOM 2563 N N . LYS A 1 348 ? 0.889 -46.023 593.671 1.00 38.76 1147 LYS A N 1
ATOM 2564 C CA . LYS A 1 348 ? -0.038 -46.473 594.704 1.00 31.67 1147 LYS A CA 1
ATOM 2565 C C . LYS A 1 348 ? 0.512 -47.695 595.427 1.00 32.96 1147 LYS A C 1
ATOM 2566 O O . LYS A 1 348 ? 0.354 -47.830 596.645 1.00 35.87 1147 LYS A O 1
ATOM 2572 N N . ARG A 1 349 ? 1.166 -48.593 594.689 1.00 33.22 1148 ARG A N 1
ATOM 2573 C CA . ARG A 1 349 ? 1.791 -49.757 595.307 1.00 35.56 1148 ARG A CA 1
ATOM 2574 C C . ARG A 1 349 ? 2.830 -49.337 596.336 1.00 32.68 1148 ARG A C 1
ATOM 2575 O O . ARG A 1 349 ? 2.880 -49.879 597.445 1.00 35.04 1148 ARG A O 1
ATOM 2583 N N . VAL A 1 350 ? 3.679 -48.373 595.978 1.00 32.83 1149 VAL A N 1
ATOM 2584 C CA . VAL A 1 350 ? 4.741 -47.946 596.880 1.00 33.54 1149 VAL A CA 1
ATOM 2585 C C . VAL A 1 350 ? 4.171 -47.132 598.033 1.00 36.85 1149 VAL A C 1
ATOM 2586 O O . VAL A 1 350 ? 4.596 -47.283 599.184 1.00 36.89 1149 VAL A O 1
ATOM 2590 N N . ILE A 1 351 ? 3.207 -46.256 597.748 1.00 48.69 1150 ILE A N 1
ATOM 2591 C CA . ILE A 1 351 ? 2.639 -45.411 598.796 1.00 39.81 1150 ILE A CA 1
ATOM 2592 C C . ILE A 1 351 ? 1.981 -46.268 599.869 1.00 39.00 1150 ILE A C 1
ATOM 2593 O O . ILE A 1 351 ? 2.308 -46.169 601.058 1.00 39.76 1150 ILE A O 1
ATOM 2598 N N . THR A 1 352 ? 1.056 -47.140 599.462 1.00 35.96 1151 THR A N 1
ATOM 2599 C CA . THR A 1 352 ? 0.350 -47.966 600.436 1.00 35.23 1151 THR A CA 1
ATOM 2600 C C . THR A 1 352 ? 1.308 -48.846 601.228 1.00 45.32 1151 THR A C 1
ATOM 2601 O O . THR A 1 352 ? 1.058 -49.127 602.406 1.00 51.70 1151 THR A O 1
ATOM 2605 N N . THR A 1 353 ? 2.406 -49.287 600.610 1.00 47.20 1152 THR A N 1
ATOM 2606 C CA . THR A 1 353 ? 3.372 -50.104 601.337 1.00 36.78 1152 THR A CA 1
ATOM 2607 C C . THR A 1 353 ? 3.978 -49.325 602.498 1.00 45.14 1152 THR A C 1
ATOM 2608 O O . THR A 1 353 ? 4.227 -49.888 603.571 1.00 53.54 1152 THR A O 1
ATOM 2612 N N . PHE A 1 354 ? 4.232 -48.028 602.301 1.00 36.28 1153 PHE A N 1
ATOM 2613 C CA . PHE A 1 354 ? 4.680 -47.190 603.409 1.00 38.14 1153 PHE A CA 1
ATOM 2614 C C . PHE A 1 354 ? 3.594 -47.059 604.470 1.00 43.16 1153 PHE A C 1
ATOM 2615 O O . PHE A 1 354 ? 3.886 -47.080 605.671 1.00 54.85 1153 PHE A O 1
ATOM 2623 N N . ARG A 1 355 ? 2.337 -46.920 604.047 1.00 44.33 1154 ARG A N 1
ATOM 2624 C CA . ARG A 1 355 ? 1.244 -46.767 605.001 1.00 36.48 1154 ARG A CA 1
ATOM 2625 C C . ARG A 1 355 ? 1.112 -48.005 605.880 1.00 50.54 1154 ARG A C 1
ATOM 2626 O O . ARG A 1 355 ? 1.301 -47.941 607.100 1.00 54.83 1154 ARG A O 1
ATOM 2634 N N . THR A 1 356 ? 0.795 -49.150 605.270 1.00 42.08 1155 THR A N 1
ATOM 2635 C CA . THR A 1 356 ? 0.520 -50.350 606.053 1.00 62.52 1155 THR A CA 1
ATOM 2636 C C . THR A 1 356 ? 1.789 -50.962 606.629 1.00 44.75 1155 THR A C 1
ATOM 2637 O O . THR A 1 356 ? 1.754 -51.541 607.720 1.00 61.97 1155 THR A O 1
ATOM 2641 N N . GLY A 1 357 ? 2.908 -50.855 605.920 1.00 56.26 1156 GLY A N 1
ATOM 2642 C CA . GLY A 1 357 ? 4.119 -51.523 606.345 1.00 63.13 1156 GLY A CA 1
ATOM 2643 C C . GLY A 1 357 ? 4.141 -53.009 606.079 1.00 68.81 1156 GLY A C 1
ATOM 2644 O O . GLY A 1 357 ? 5.033 -53.700 606.586 1.00 51.73 1156 GLY A O 1
ATOM 2645 N N . THR A 1 358 ? 3.183 -53.525 605.312 1.00 58.73 1157 THR A N 1
ATOM 2646 C CA . THR A 1 358 ? 3.140 -54.919 604.906 1.00 63.84 1157 THR A CA 1
ATOM 2647 C C . THR A 1 358 ? 3.517 -55.024 603.431 1.00 63.71 1157 THR A C 1
ATOM 2648 O O . THR A 1 358 ? 3.895 -54.035 602.792 1.00 73.35 1157 THR A O 1
ATOM 2652 N N . TRP A 1 359 ? 3.409 -56.237 602.884 1.00 73.56 1158 TRP A N 1
ATOM 2653 C CA . TRP A 1 359 ? 3.736 -56.493 601.486 1.00 60.90 1158 TRP A CA 1
ATOM 2654 C C . TRP A 1 359 ? 2.529 -56.989 600.700 1.00 63.07 1158 TRP A C 1
ATOM 2655 O O . TRP A 1 359 ? 2.692 -57.615 599.647 1.00 76.91 1158 TRP A O 1
ATOM 2666 N N . ASP A 1 360 ? 1.316 -56.719 601.188 1.00 64.09 1159 ASP A N 1
ATOM 2667 C CA . ASP A 1 360 ? 0.120 -57.176 600.487 1.00 74.55 1159 ASP A CA 1
ATOM 2668 C C . ASP A 1 360 ? -0.063 -56.454 599.159 1.00 71.06 1159 ASP A C 1
ATOM 2669 O O . ASP A 1 360 ? -0.571 -57.047 598.199 1.00 76.66 1159 ASP A O 1
ATOM 2674 N N . ALA A 1 361 ? 0.343 -55.183 599.081 1.00 64.13 1160 ALA A N 1
ATOM 2675 C CA . ALA A 1 361 ? 0.145 -54.413 597.858 1.00 61.90 1160 ALA A CA 1
ATOM 2676 C C . ALA A 1 361 ? 0.728 -55.136 596.653 1.00 69.03 1160 ALA A C 1
ATOM 2677 O O . ALA A 1 361 ? 0.171 -55.076 595.550 1.00 79.56 1160 ALA A O 1
ATOM 2679 N N . TYR A 1 362 ? 1.850 -55.825 596.842 1.00 63.11 1161 TYR A N 1
ATOM 2680 C CA . TYR A 1 362 ? 2.444 -56.637 595.782 1.00 60.07 1161 TYR A CA 1
ATOM 2681 C C . TYR A 1 362 ? 1.864 -58.052 595.828 1.00 74.99 1161 TYR A C 1
ATOM 2682 O O . TYR A 1 362 ? 2.573 -59.053 595.943 1.00 69.87 1161 TYR A O 1
ATOM 2691 N N . ARG A 1 363 ? 0.532 -58.107 595.747 1.00 88.89 238 ARG A N 1
ATOM 2692 C CA . ARG A 1 363 ? -0.203 -59.365 595.705 1.00 91.11 238 ARG A CA 1
ATOM 2693 C C . ARG A 1 363 ? 0.451 -60.349 594.747 1.00 82.81 238 ARG A C 1
ATOM 2694 O O . ARG A 1 363 ? 1.027 -61.358 595.168 1.00 86.62 238 ARG A O 1
ATOM 2702 N N . ARG A 1 364 ? 0.365 -60.048 593.453 1.00 79.07 239 ARG A N 1
ATOM 2703 C CA . ARG A 1 364 ? 0.833 -60.949 592.409 1.00 105.59 239 ARG A CA 1
ATOM 2704 C C . ARG A 1 364 ? -0.106 -62.147 592.319 1.00 92.70 239 ARG A C 1
ATOM 2705 O O . ARG A 1 364 ? 0.307 -63.294 592.525 1.00 79.19 239 ARG A O 1
ATOM 2713 N N . ARG A 1 365 ? -1.376 -61.878 592.029 1.00 75.16 240 ARG A N 1
ATOM 2714 C CA . ARG A 1 365 ? -2.364 -62.913 591.752 1.00 78.42 240 ARG A CA 1
ATOM 2715 C C . ARG A 1 365 ? -2.287 -63.312 590.284 1.00 71.19 240 ARG A C 1
ATOM 2716 O O . ARG A 1 365 ? -1.662 -62.628 589.476 1.00 55.21 240 ARG A O 1
ATOM 2724 N N . PRO A 1 366 ? -2.914 -64.428 589.906 1.00 63.57 241 PRO A N 1
ATOM 2725 C CA . PRO A 1 366 ? -2.767 -64.929 588.532 1.00 59.13 241 PRO A CA 1
ATOM 2726 C C . PRO A 1 366 ? -3.156 -63.891 587.490 1.00 55.72 241 PRO A C 1
ATOM 2727 O O . PRO A 1 366 ? -3.843 -62.907 587.772 1.00 64.73 241 PRO A O 1
ATOM 2731 N N . GLY A 1 367 ? -2.691 -64.126 586.260 1.00 63.03 242 GLY A N 1
ATOM 2732 C CA . GLY A 1 367 ? -2.937 -63.191 585.186 1.00 70.66 242 GLY A CA 1
ATOM 2733 C C . GLY A 1 367 ? -4.288 -63.390 584.526 1.00 67.11 242 GLY A C 1
ATOM 2734 O O . GLY A 1 367 ? -4.881 -64.469 584.558 1.00 42.44 242 GLY A O 1
ATOM 2735 N N . ARG A 1 368 ? -4.771 -62.314 583.912 1.00 78.83 243 ARG A N 1
ATOM 2736 C CA . ARG A 1 368 ? -6.047 -62.283 583.214 1.00 71.30 243 ARG A CA 1
ATOM 2737 C C . ARG A 1 368 ? -5.819 -62.187 581.707 1.00 53.38 243 ARG A C 1
ATOM 2738 O O . ARG A 1 368 ? -4.685 -62.103 581.224 1.00 53.93 243 ARG A O 1
ATOM 2746 N N . PHE A 1 369 ? -6.923 -62.199 580.962 1.00 56.55 244 PHE A N 1
ATOM 2747 C CA . PHE A 1 369 ? -6.924 -62.056 579.508 1.00 45.04 244 PHE A CA 1
ATOM 2748 C C . PHE A 1 369 ? -6.171 -63.181 578.813 1.00 42.38 244 PHE A C 1
ATOM 2749 O O . PHE A 1 369 ? -5.848 -63.073 577.625 1.00 43.15 244 PHE A O 1
ATOM 2757 N N . VAL A 1 370 ? -5.881 -64.266 579.528 1.00 39.54 245 VAL A N 1
ATOM 2758 C CA . VAL A 1 370 ? -5.212 -65.400 578.904 1.00 37.70 245 VAL A CA 1
ATOM 2759 C C . VAL A 1 370 ? -6.113 -66.029 577.850 1.00 27.36 245 VAL A C 1
ATOM 2760 O O . VAL A 1 370 ? -5.673 -66.331 576.735 1.00 30.77 245 VAL A O 1
ATOM 2764 N N . ARG A 1 371 ? -7.391 -66.228 578.182 1.00 37.51 246 ARG A N 1
ATOM 2765 C CA . ARG A 1 371 ? -8.331 -66.757 577.200 1.00 39.13 246 ARG A CA 1
ATOM 2766 C C . ARG A 1 371 ? -8.462 -65.817 576.009 1.00 33.54 246 ARG A C 1
ATOM 2767 O O . ARG A 1 371 ? -8.509 -66.263 574.856 1.00 33.79 246 ARG A O 1
ATOM 2775 N N . LEU A 1 372 ? -8.519 -64.510 576.269 1.00 30.52 247 LEU A N 1
ATOM 2776 C CA . LEU A 1 372 ? -8.611 -63.538 575.187 1.00 32.29 247 LEU A CA 1
ATOM 2777 C C . LEU A 1 372 ? -7.391 -63.615 574.279 1.00 30.39 247 LEU A C 1
ATOM 2778 O O . LEU A 1 372 ? -7.512 -63.836 573.069 1.00 24.24 247 LEU A O 1
ATOM 2783 N N . VAL A 1 373 ? -6.198 -63.459 574.855 1.00 28.09 248 VAL A N 1
ATOM 2784 C CA . VAL A 1 373 ? -4.983 -63.436 574.046 1.00 22.28 248 VAL A CA 1
ATOM 2785 C C . VAL A 1 373 ? -4.839 -64.738 573.270 1.00 21.25 248 VAL A C 1
ATOM 2786 O O . VAL A 1 373 ? -4.376 -64.747 572.123 1.00 21.50 248 VAL A O 1
ATOM 2790 N N . ALA A 1 374 ? -5.229 -65.858 573.881 1.00 26.17 249 ALA A N 1
ATOM 2791 C CA . ALA A 1 374 ? -5.157 -67.135 573.181 1.00 27.48 249 ALA A CA 1
ATOM 2792 C C . ALA A 1 374 ? -6.090 -67.156 571.977 1.00 24.01 249 ALA A C 1
ATOM 2793 O O . ALA A 1 374 ? -5.710 -67.621 570.897 1.00 36.36 249 ALA A O 1
ATOM 2795 N N . ALA A 1 375 ? -7.315 -66.651 572.141 1.00 28.61 250 ALA A N 1
ATOM 2796 C CA . ALA A 1 375 ? -8.277 -66.681 571.044 1.00 33.77 250 ALA A CA 1
ATOM 2797 C C . ALA A 1 375 ? -7.819 -65.802 569.888 1.00 26.34 250 ALA A C 1
ATOM 2798 O O . ALA A 1 375 ? -7.848 -66.221 568.725 1.00 30.32 250 ALA A O 1
ATOM 2800 N N . VAL A 1 376 ? -7.382 -64.578 570.188 1.00 18.82 251 VAL A N 1
ATOM 2801 C CA . VAL A 1 376 ? -6.988 -63.658 569.127 1.00 31.93 251 VAL A CA 1
ATOM 2802 C C . VAL A 1 376 ? -5.812 -64.223 568.342 1.00 28.84 251 VAL A C 1
ATOM 2803 O O . VAL A 1 376 ? -5.744 -64.091 567.114 1.00 31.93 251 VAL A O 1
ATOM 2807 N N . VAL A 1 377 ? -4.867 -64.859 569.036 1.00 23.23 252 VAL A N 1
ATOM 2808 C CA . VAL A 1 377 ? -3.718 -65.444 568.352 1.00 21.58 252 VAL A CA 1
ATOM 2809 C C . VAL A 1 377 ? -4.168 -66.564 567.425 1.00 20.33 252 VAL A C 1
ATOM 2810 O O . VAL A 1 377 ? -3.671 -66.696 566.300 1.00 38.32 252 VAL A O 1
ATOM 2814 N N . ALA A 1 378 ? -5.111 -67.391 567.878 1.00 24.03 253 ALA A N 1
ATOM 2815 C CA . ALA A 1 378 ? -5.641 -68.442 567.014 1.00 21.07 253 ALA A CA 1
ATOM 2816 C C . ALA A 1 378 ? -6.351 -67.844 565.808 1.00 24.12 253 ALA A C 1
ATOM 2817 O O . ALA A 1 378 ? -6.158 -68.293 564.672 1.00 44.99 253 ALA A O 1
ATOM 2819 N N . ALA A 1 379 ? -7.180 -66.823 566.037 1.00 35.69 254 ALA A N 1
ATOM 2820 C CA . ALA A 1 379 ? -7.858 -66.156 564.931 1.00 28.70 254 ALA A CA 1
ATOM 2821 C C . ALA A 1 379 ? -6.851 -65.550 563.963 1.00 26.99 254 ALA A C 1
ATOM 2822 O O . ALA A 1 379 ? -6.960 -65.719 562.744 1.00 26.60 254 ALA A O 1
ATOM 2824 N N . PHE A 1 380 ? -5.854 -64.845 564.498 1.00 29.66 255 PHE A N 1
ATOM 2825 C CA . PHE A 1 380 ? -4.817 -64.260 563.656 1.00 23.25 255 PHE A CA 1
ATOM 2826 C C . PHE A 1 380 ? -4.150 -65.317 562.787 1.00 25.82 255 PHE A C 1
ATOM 2827 O O . PHE A 1 380 ? -3.877 -65.080 561.605 1.00 33.98 255 PHE A O 1
ATOM 2835 N N . ALA A 1 381 ? -3.880 -66.494 563.357 1.00 25.36 256 ALA A N 1
ATOM 2836 C CA . ALA A 1 381 ? -3.160 -67.524 562.616 1.00 27.52 256 ALA A CA 1
ATOM 2837 C C . ALA A 1 381 ? -4.016 -68.118 561.504 1.00 24.63 256 ALA A C 1
ATOM 2838 O O . ALA A 1 381 ? -3.523 -68.352 560.395 1.00 39.21 256 ALA A O 1
ATOM 2840 N N . LEU A 1 382 ? -5.298 -68.372 561.778 1.00 35.73 257 LEU A N 1
ATOM 2841 C CA . LEU A 1 382 ? -6.143 -69.020 560.779 1.00 31.52 257 LEU A CA 1
ATOM 2842 C C . LEU A 1 382 ? -6.518 -68.073 559.647 1.00 36.60 257 LEU A C 1
ATOM 2843 O O . LEU A 1 382 ? -6.654 -68.511 558.500 1.00 47.41 257 LEU A O 1
ATOM 2848 N N . CYS A 1 383 ? -6.698 -66.786 559.939 1.00 34.33 258 CYS A N 1
ATOM 2849 C CA . CYS A 1 383 ? -7.183 -65.869 558.914 1.00 20.48 258 CYS A CA 1
ATOM 2850 C C . CYS A 1 383 ? -6.064 -65.414 557.985 1.00 21.94 258 CYS A C 1
ATOM 2851 O O . CYS A 1 383 ? -6.244 -65.387 556.763 1.00 36.25 258 CYS A O 1
ATOM 2854 N N . TRP A 1 384 ? -4.908 -65.055 558.541 1.00 25.36 259 TRP A N 1
ATOM 2855 C CA . TRP A 1 384 ? -3.795 -64.562 557.741 1.00 33.66 259 TRP A CA 1
ATOM 2856 C C . TRP A 1 384 ? -2.895 -65.670 557.211 1.00 38.98 259 TRP A C 1
ATOM 2857 O O . TRP A 1 384 ? -2.106 -65.417 556.293 1.00 42.42 259 TRP A O 1
ATOM 2868 N N . GLY A 1 385 ? -2.996 -66.883 557.748 1.00 33.47 260 GLY A N 1
ATOM 2869 C CA . GLY A 1 385 ? -2.220 -67.994 557.254 1.00 30.36 260 GLY A CA 1
ATOM 2870 C C . GLY A 1 385 ? -2.492 -68.274 555.788 1.00 34.30 260 GLY A C 1
ATO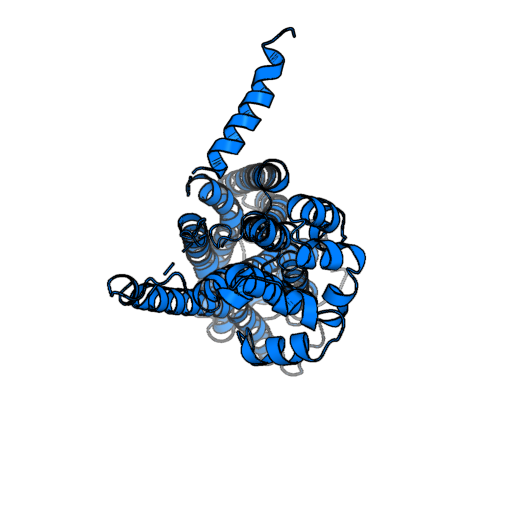M 2871 O O . GLY A 1 385 ? -1.582 -68.271 554.954 1.00 25.20 260 GLY A O 1
ATOM 2872 N N . PRO A 1 386 ? -3.762 -68.515 555.443 1.00 33.29 261 PRO A N 1
ATOM 2873 C CA . PRO A 1 386 ? -4.089 -68.790 554.033 1.00 34.71 261 PRO A CA 1
ATOM 2874 C C . PRO A 1 386 ? -3.656 -67.687 553.091 1.00 32.32 261 PRO A C 1
ATOM 2875 O O . PRO A 1 386 ? -3.174 -67.970 551.986 1.00 33.94 261 PRO A O 1
ATOM 2879 N N . TYR A 1 387 ? -3.811 -66.427 553.500 1.00 31.26 262 TYR A N 1
ATOM 2880 C CA . TYR A 1 387 ? -3.416 -65.322 552.636 1.00 30.39 262 TYR A CA 1
ATOM 2881 C C . TYR A 1 387 ? -1.944 -65.423 552.260 1.00 30.35 262 TYR A C 1
ATOM 2882 O O . TYR A 1 387 ? -1.584 -65.340 551.080 1.00 31.81 262 TYR A O 1
ATOM 2891 N N . HIS A 1 388 ? -1.076 -65.618 553.255 1.00 30.44 263 HIS A N 1
ATOM 2892 C CA . HIS A 1 388 ? 0.355 -65.659 552.983 1.00 39.10 263 HIS A CA 1
ATOM 2893 C C . HIS A 1 388 ? 0.739 -66.880 552.158 1.00 34.19 263 HIS A C 1
ATOM 2894 O O . HIS A 1 388 ? 1.735 -66.842 551.429 1.00 42.22 263 HIS A O 1
ATOM 2901 N N . VAL A 1 389 ? -0.032 -67.965 552.250 1.00 33.44 264 VAL A N 1
ATOM 2902 C CA . VAL A 1 389 ? 0.276 -69.152 551.457 1.00 32.01 264 VAL A CA 1
ATOM 2903 C C . VAL A 1 389 ? 0.146 -68.841 549.971 1.00 32.67 264 VAL A C 1
ATOM 2904 O O . VAL A 1 389 ? 1.060 -69.103 549.180 1.00 39.58 264 VAL A O 1
ATOM 2908 N N . PHE A 1 390 ? -0.986 -68.259 549.571 1.00 31.42 265 PHE A N 1
ATOM 2909 C CA . PHE A 1 390 ? -1.208 -68.001 548.153 1.00 39.44 265 PHE A CA 1
ATOM 2910 C C . PHE A 1 390 ? -0.298 -66.899 547.629 1.00 30.93 265 PHE A C 1
ATOM 2911 O O . PHE A 1 390 ? 0.139 -66.958 546.475 1.00 37.13 265 PHE A O 1
ATOM 2919 N N . SER A 1 391 ? 0.005 -65.896 548.455 1.00 33.39 266 SER A N 1
ATOM 2920 C CA . SER A 1 391 ? 0.866 -64.810 547.998 1.00 39.61 266 SER A CA 1
ATOM 2921 C C . SER A 1 391 ? 2.253 -65.327 547.639 1.00 42.14 266 SER A C 1
ATOM 2922 O O . SER A 1 391 ? 2.868 -64.860 546.673 1.00 37.95 266 SER A O 1
ATOM 2925 N N . LEU A 1 392 ? 2.768 -66.285 548.413 1.00 29.99 267 LEU A N 1
ATOM 2926 C CA . LEU A 1 392 ? 4.061 -66.878 548.087 1.00 31.08 267 LEU A CA 1
ATOM 2927 C C . LEU A 1 392 ? 3.977 -67.712 546.815 1.00 40.00 267 LEU A C 1
ATOM 2928 O O . LEU A 1 392 ? 4.886 -67.670 545.977 1.00 40.65 267 LEU A O 1
ATOM 2933 N N . LEU A 1 393 ? 2.892 -68.474 546.649 1.00 34.99 268 LEU A N 1
ATOM 2934 C CA . LEU A 1 393 ? 2.683 -69.182 545.391 1.00 41.33 268 LEU A CA 1
ATOM 2935 C C . LEU A 1 393 ? 2.720 -68.212 544.220 1.00 41.55 268 LEU A C 1
ATOM 2936 O O . LEU A 1 393 ? 3.319 -68.501 543.178 1.00 61.00 268 LEU A O 1
ATOM 2941 N N . GLU A 1 394 ? 2.091 -67.047 544.383 1.00 37.71 269 GLU A N 1
ATOM 2942 C CA . GLU A 1 394 ? 2.147 -66.015 543.355 1.00 35.38 269 GLU A CA 1
ATOM 2943 C C . GLU A 1 394 ? 3.588 -65.669 543.005 1.00 46.47 269 GLU A C 1
ATOM 2944 O O . GLU A 1 394 ? 3.937 -65.537 541.825 1.00 57.62 269 GLU A O 1
ATOM 2950 N N . ALA A 1 395 ? 4.441 -65.514 544.020 1.00 44.37 270 ALA A N 1
ATOM 2951 C CA . ALA A 1 395 ? 5.847 -65.225 543.763 1.00 48.16 270 ALA A CA 1
ATOM 2952 C C . ALA A 1 395 ? 6.508 -66.372 543.012 1.00 58.01 270 ALA A C 1
ATOM 2953 O O . ALA A 1 395 ? 7.304 -66.148 542.091 1.00 61.28 270 ALA A O 1
ATOM 2955 N N . ARG A 1 396 ? 6.185 -67.612 543.389 1.00 65.56 271 ARG A N 1
ATOM 2956 C CA . ARG A 1 396 ? 6.725 -68.771 542.691 1.00 69.43 271 ARG A CA 1
ATOM 2957 C C . ARG A 1 396 ? 6.067 -68.985 541.335 1.00 73.04 271 ARG A C 1
ATOM 2958 O O . ARG A 1 396 ? 6.666 -69.628 540.467 1.00 73.86 271 ARG A O 1
ATOM 2966 N N . ALA A 1 397 ? 4.859 -68.454 541.129 1.00 67.84 272 ALA A N 1
ATOM 2967 C CA . ALA A 1 397 ? 4.149 -68.655 539.872 1.00 51.97 272 ALA A CA 1
ATOM 2968 C C . ALA A 1 397 ? 4.757 -67.874 538.716 1.00 64.66 272 ALA A C 1
ATOM 2969 O O . ALA A 1 397 ? 4.414 -68.149 537.561 1.00 63.80 272 ALA A O 1
ATOM 2971 N N . HIS A 1 398 ? 5.632 -66.905 538.990 1.00 64.63 273 HIS A N 1
ATOM 2972 C CA . HIS A 1 398 ? 6.326 -66.223 537.904 1.00 50.66 273 HIS A CA 1
ATOM 2973 C C . HIS A 1 398 ? 7.103 -67.221 537.055 1.00 66.20 273 HIS A C 1
ATOM 2974 O O . HIS A 1 398 ? 6.977 -67.242 535.825 1.00 67.81 273 HIS A O 1
ATOM 2981 N N . ALA A 1 399 ? 7.913 -68.061 537.700 1.00 71.29 274 ALA A N 1
ATOM 2982 C CA . ALA A 1 399 ? 8.667 -69.077 536.975 1.00 58.15 274 ALA A CA 1
ATOM 2983 C C . ALA A 1 399 ? 7.773 -70.235 536.545 1.00 69.08 274 ALA A C 1
ATOM 2984 O O . ALA A 1 399 ? 7.850 -70.695 535.400 1.00 74.56 274 ALA A O 1
ATOM 2986 N N . ASN A 1 400 ? 6.918 -70.722 537.449 1.00 57.61 275 ASN A N 1
ATOM 2987 C CA . ASN A 1 400 ? 6.022 -71.830 537.147 1.00 59.11 275 ASN A CA 1
ATOM 2988 C C . ASN A 1 400 ? 4.658 -71.282 536.748 1.00 64.11 275 ASN A C 1
ATOM 2989 O O . ASN A 1 400 ? 3.844 -70.960 537.628 1.00 74.36 275 ASN A O 1
ATOM 2994 N N . PRO A 1 401 ? 4.357 -71.146 535.453 1.00 59.84 276 PRO A N 1
ATOM 2995 C CA . PRO A 1 401 ? 3.045 -70.603 535.065 1.00 68.23 276 PRO A CA 1
ATOM 2996 C C . PRO A 1 401 ? 1.877 -71.487 535.460 1.00 68.15 276 PRO A C 1
ATOM 2997 O O . PRO A 1 401 ? 0.743 -70.995 535.515 1.00 64.11 276 PRO A O 1
ATOM 3001 N N . GLY A 1 402 ? 2.111 -72.772 535.735 1.00 72.50 277 GLY A N 1
ATOM 3002 C CA . GLY A 1 402 ? 1.013 -73.651 536.095 1.00 69.10 277 GLY A CA 1
ATOM 3003 C C . GLY A 1 402 ? 0.262 -73.188 537.326 1.00 70.10 277 GLY A C 1
ATOM 3004 O O . GLY A 1 402 ? -0.940 -73.436 537.454 1.00 82.58 277 GLY A O 1
ATOM 3005 N N . LEU A 1 403 ? 0.953 -72.513 538.246 1.00 82.05 278 LEU A N 1
ATOM 3006 C CA . LEU A 1 403 ? 0.309 -72.043 539.467 1.00 72.50 278 LEU A CA 1
ATOM 3007 C C . LEU A 1 403 ? -0.578 -70.832 539.216 1.00 68.22 278 LEU A C 1
ATOM 3008 O O . LEU A 1 403 ? -1.547 -70.616 539.952 1.00 59.95 278 LEU A O 1
ATOM 3013 N N . ARG A 1 404 ? -0.270 -70.041 538.188 1.00 60.53 279 ARG A N 1
ATOM 3014 C CA . ARG A 1 404 ? -0.961 -68.771 537.974 1.00 61.82 279 ARG A CA 1
ATOM 3015 C C . ARG A 1 404 ? -2.479 -68.892 537.999 1.00 57.14 279 ARG A C 1
ATOM 3016 O O . ARG A 1 404 ? -3.120 -68.127 538.736 1.00 59.92 279 ARG A O 1
ATOM 3024 N N . PRO A 1 405 ? -3.112 -69.803 537.255 1.00 59.94 280 PRO A N 1
ATOM 3025 C CA . PRO A 1 405 ? -4.581 -69.885 537.331 1.00 62.43 280 PRO A CA 1
ATOM 3026 C C . PRO A 1 405 ? -5.085 -70.173 538.733 1.00 47.95 280 PRO A C 1
ATOM 3027 O O . PRO A 1 405 ? -6.108 -69.614 539.149 1.00 45.97 280 PRO A O 1
ATOM 3031 N N . LEU A 1 406 ? -4.384 -71.027 539.483 1.00 60.70 281 LEU A N 1
ATOM 3032 C CA . LEU A 1 406 ? -4.781 -71.299 540.861 1.00 57.58 281 LEU A CA 1
ATOM 3033 C C . LEU A 1 406 ? -4.703 -70.038 541.711 1.00 55.90 281 LEU A C 1
ATOM 3034 O O . LEU A 1 406 ? -5.614 -69.749 542.496 1.00 52.92 281 LEU A O 1
ATOM 3039 N N . VAL A 1 407 ? -3.622 -69.273 541.565 1.00 59.17 282 VAL A N 1
ATOM 3040 C CA . VAL A 1 407 ? -3.476 -68.043 542.333 1.00 40.22 282 VAL A CA 1
ATOM 3041 C C . VAL A 1 407 ? -4.524 -67.020 541.909 1.00 45.97 282 VAL A C 1
ATOM 3042 O O . VAL A 1 407 ? -5.094 -66.315 542.751 1.00 52.45 282 VAL A O 1
ATOM 3046 N N . TRP A 1 408 ? -4.797 -66.922 540.604 1.00 54.00 283 TRP A N 1
ATOM 3047 C CA . TRP A 1 408 ? -5.769 -65.947 540.118 1.00 48.97 283 TRP A CA 1
ATOM 3048 C C . TRP A 1 408 ? -7.095 -66.080 540.853 1.00 40.30 283 TRP A C 1
ATOM 3049 O O . TRP A 1 408 ? -7.641 -65.098 541.369 1.00 46.06 283 TRP A O 1
ATOM 3060 N N . ARG A 1 409 ? -7.633 -67.297 540.898 1.00 46.75 284 ARG A N 1
ATOM 3061 C CA . ARG A 1 409 ? -8.933 -67.522 541.515 1.00 52.93 284 ARG A CA 1
ATOM 3062 C C . ARG A 1 409 ? -8.826 -67.669 543.027 1.00 48.62 284 ARG A C 1
ATOM 3063 O O . ARG A 1 409 ? -9.731 -67.238 543.750 1.00 56.01 284 ARG A O 1
ATOM 3071 N N . GLY A 1 410 ? -7.736 -68.260 543.523 1.00 45.93 285 GLY A N 1
ATOM 3072 C CA . GLY A 1 410 ? -7.645 -68.580 544.936 1.00 46.98 285 GLY A CA 1
ATOM 3073 C C . GLY A 1 410 ? -7.197 -67.443 545.826 1.00 36.62 285 GLY A C 1
ATOM 3074 O O . GLY A 1 410 ? -7.438 -67.491 547.036 1.00 40.34 285 GLY A O 1
ATOM 3075 N N . LEU A 1 411 ? -6.558 -66.420 545.265 1.00 40.06 286 LEU A N 1
ATOM 3076 C CA . LEU A 1 411 ? -5.972 -65.367 546.087 1.00 36.38 286 LEU A CA 1
ATOM 3077 C C . LEU A 1 411 ? -7.030 -64.396 546.607 1.00 32.06 286 LEU A C 1
ATOM 3078 O O . LEU A 1 411 ? -6.960 -63.985 547.772 1.00 37.83 286 LEU A O 1
ATOM 3083 N N . PRO A 1 412 ? -8.011 -63.990 545.794 1.00 35.00 287 PRO A N 1
ATOM 3084 C CA . PRO A 1 412 ? -9.032 -63.063 546.313 1.00 34.57 287 PRO A CA 1
ATOM 3085 C C . PRO A 1 412 ? -9.844 -63.637 547.461 1.00 46.54 287 PRO A C 1
ATOM 3086 O O . PRO A 1 412 ? -10.363 -62.871 548.284 1.00 44.02 287 PRO A O 1
ATOM 3090 N N . PHE A 1 413 ? -9.976 -64.963 547.540 1.00 39.65 288 PHE A N 1
ATOM 3091 C CA . PHE A 1 413 ? -10.768 -65.565 548.608 1.00 30.28 288 PHE A CA 1
ATOM 3092 C C . PHE A 1 413 ? -10.039 -65.494 549.945 1.00 31.61 288 PHE A C 1
ATOM 3093 O O . PHE A 1 413 ? -10.658 -65.223 550.981 1.00 37.56 288 PHE A O 1
ATOM 3101 N N . VAL A 1 414 ? -8.724 -65.729 549.944 1.00 26.66 289 VAL A N 1
ATOM 3102 C CA . VAL A 1 414 ? -7.967 -65.657 551.191 1.00 34.36 289 VAL A CA 1
ATOM 3103 C C . VAL A 1 414 ? -7.856 -64.217 551.677 1.00 36.51 289 VAL A C 1
ATOM 3104 O O . VAL A 1 414 ? -7.701 -63.972 552.880 1.00 44.27 289 VAL A O 1
ATOM 3108 N N . THR A 1 415 ? -7.916 -63.244 550.763 1.00 39.17 290 THR A N 1
ATOM 3109 C CA . THR A 1 415 ? -7.863 -61.845 551.176 1.00 29.37 290 THR A CA 1
ATOM 3110 C C . THR A 1 415 ? -9.140 -61.439 551.901 1.00 30.23 290 THR A C 1
ATOM 3111 O O . THR A 1 415 ? -9.087 -60.737 552.919 1.00 44.60 290 THR A O 1
ATOM 3115 N N . SER A 1 416 ? -10.298 -61.863 551.388 1.00 31.02 291 SER A N 1
ATOM 3116 C CA . SER A 1 416 ? -11.549 -61.613 552.094 1.00 25.03 291 SER A CA 1
ATOM 3117 C C . SER A 1 416 ? -11.543 -62.274 553.462 1.00 32.79 291 SER A C 1
ATOM 3118 O O . SER A 1 416 ? -12.163 -61.767 554.404 1.00 42.13 291 SER A O 1
ATOM 3121 N N . LEU A 1 417 ? -10.849 -63.405 553.589 1.00 33.47 292 LEU A N 1
ATOM 3122 C CA . LEU A 1 417 ? -10.709 -64.044 554.892 1.00 32.53 292 LEU A CA 1
ATOM 3123 C C . LEU A 1 417 ? -9.993 -63.127 555.873 1.00 23.66 292 LEU A C 1
ATOM 3124 O O . LEU A 1 417 ? -10.467 -62.903 556.993 1.00 40.17 292 LEU A O 1
ATOM 3129 N N . ALA A 1 418 ? -8.852 -62.573 555.461 1.00 23.43 293 ALA A N 1
ATOM 3130 C CA . ALA A 1 418 ? -8.098 -61.691 556.344 1.00 26.34 293 ALA A CA 1
ATOM 3131 C C . ALA A 1 418 ? -8.958 -60.529 556.826 1.00 30.83 293 ALA A C 1
ATOM 3132 O O . ALA A 1 418 ? -8.899 -60.151 558.002 1.00 28.89 293 ALA A O 1
ATOM 3134 N N . PHE A 1 419 ? -9.771 -59.954 555.936 1.00 31.67 294 PHE A N 1
ATOM 3135 C CA . PHE A 1 419 ? -10.648 -58.863 556.346 1.00 36.00 294 PHE A CA 1
ATOM 3136 C C . PHE A 1 419 ? -11.591 -59.310 557.456 1.00 28.27 294 PHE A C 1
ATOM 3137 O O . PHE A 1 419 ? -11.764 -58.612 558.460 1.00 46.29 294 PHE A O 1
ATOM 3145 N N . PHE A 1 420 ? -12.196 -60.489 557.301 1.00 26.66 295 PHE A N 1
ATOM 3146 C CA . PHE A 1 420 ? -13.176 -60.946 558.279 1.00 22.63 295 PHE A CA 1
ATOM 3147 C C . PHE A 1 420 ? -12.550 -61.177 559.648 1.00 30.30 295 PHE A C 1
ATOM 3148 O O . PHE A 1 420 ? -13.279 -61.273 560.641 1.00 36.20 295 PHE A O 1
ATOM 3156 N N . ASN A 1 421 ? -11.220 -61.255 559.728 1.00 35.72 296 ASN A N 1
ATOM 3157 C CA . ASN A 1 421 ? -10.567 -61.327 561.031 1.00 28.65 296 ASN A CA 1
ATOM 3158 C C . ASN A 1 421 ? -10.904 -60.106 561.876 1.00 37.32 296 ASN A C 1
ATOM 3159 O O . ASN A 1 421 ? -11.090 -60.215 563.094 1.00 25.15 296 ASN A O 1
ATOM 3164 N N . SER A 1 422 ? -10.981 -58.930 561.247 1.00 29.20 297 SER A N 1
ATOM 3165 C CA . SER A 1 422 ? -11.353 -57.712 561.955 1.00 28.55 297 SER A CA 1
ATOM 3166 C C . SER A 1 422 ? -12.807 -57.718 562.401 1.00 31.75 297 SER A C 1
ATOM 3167 O O . SER A 1 422 ? -13.186 -56.886 563.233 1.00 26.26 297 SER A O 1
ATOM 3170 N N . VAL A 1 423 ? -13.622 -58.628 561.874 1.00 29.31 298 VAL A N 1
ATOM 3171 C CA . VAL A 1 423 ? -15.000 -58.756 562.330 1.00 38.72 298 VAL A CA 1
ATOM 3172 C C . VAL A 1 423 ? -15.128 -59.800 563.436 1.00 26.27 298 VAL A C 1
ATOM 3173 O O . VAL A 1 423 ? -16.051 -59.723 564.252 1.00 31.91 298 VAL A O 1
ATOM 3177 N N . ALA A 1 424 ? -14.224 -60.776 563.482 1.00 26.29 299 ALA A N 1
ATOM 3178 C CA . ALA A 1 424 ? -14.289 -61.821 564.495 1.00 25.99 299 ALA A CA 1
ATOM 3179 C C . ALA A 1 424 ? -13.606 -61.416 565.795 1.00 29.31 299 ALA A C 1
ATOM 3180 O O . ALA A 1 424 ? -14.095 -61.755 566.877 1.00 37.82 299 ALA A O 1
ATOM 3182 N N . ASN A 1 425 ? -12.488 -60.693 565.714 1.00 33.62 300 ASN A N 1
ATOM 3183 C CA . ASN A 1 425 ? -11.779 -60.279 566.924 1.00 30.65 300 ASN A CA 1
ATOM 3184 C C . ASN A 1 425 ? -12.694 -59.595 567.930 1.00 36.89 300 ASN A C 1
ATOM 3185 O O . ASN A 1 425 ? -12.646 -59.956 569.117 1.00 39.65 300 ASN A O 1
ATOM 3190 N N . PRO A 1 426 ? -13.542 -58.636 567.546 1.00 32.33 301 PRO A N 1
ATOM 3191 C CA . PRO A 1 426 ? -14.444 -58.030 568.541 1.00 33.72 301 PRO A CA 1
ATOM 3192 C C . PRO A 1 426 ? -15.323 -59.043 569.252 1.00 35.38 301 PRO A C 1
ATOM 3193 O O . PRO A 1 426 ? -15.583 -58.895 570.453 1.00 34.55 301 PRO A O 1
ATOM 3197 N N . VAL A 1 427 ? -15.792 -60.072 568.544 1.00 37.66 302 VAL A N 1
ATOM 3198 C CA . VAL A 1 427 ? -16.609 -61.097 569.185 1.00 23.76 302 VAL A CA 1
ATOM 3199 C C . VAL A 1 427 ? -15.764 -61.933 570.138 1.00 32.03 302 VAL A C 1
ATOM 3200 O O . VAL A 1 427 ? -16.192 -62.249 571.254 1.00 28.14 302 VAL A O 1
ATOM 3204 N N . LEU A 1 428 ? -14.553 -62.305 569.717 1.00 38.98 303 LEU A N 1
ATOM 3205 C CA . LEU A 1 428 ? -13.677 -63.088 570.583 1.00 33.06 303 LEU A CA 1
ATOM 3206 C C . LEU A 1 428 ? -13.369 -62.340 571.873 1.00 28.05 303 LEU A C 1
ATOM 3207 O O . LEU A 1 428 ? -13.285 -62.949 572.947 1.00 29.22 303 LEU A O 1
ATOM 3212 N N . TYR A 1 429 ? -13.196 -61.018 571.788 1.00 30.13 304 TYR A N 1
ATOM 3213 C CA . TYR A 1 429 ? -12.944 -60.224 572.986 1.00 29.63 304 TYR A CA 1
ATOM 3214 C C . TYR A 1 429 ? -14.029 -60.458 574.031 1.00 41.26 304 TYR A C 1
ATOM 3215 O O . TYR A 1 429 ? -13.738 -60.695 575.209 1.00 42.91 304 TYR A O 1
ATOM 3224 N N . VAL A 1 430 ? -15.291 -60.400 573.609 1.00 54.71 305 VAL A N 1
ATOM 3225 C CA . VAL A 1 430 ? -16.408 -60.484 574.544 1.00 37.86 305 VAL A CA 1
ATOM 3226 C C . VAL A 1 430 ? -16.621 -61.912 575.030 1.00 34.80 305 VAL A C 1
ATOM 3227 O O . VAL A 1 430 ? -16.909 -62.140 576.210 1.00 37.74 305 VAL A O 1
ATOM 3231 N N . LEU A 1 431 ? -16.498 -62.894 574.135 1.00 40.35 306 LEU A N 1
ATOM 3232 C CA . LEU A 1 431 ? -16.765 -64.278 574.516 1.00 34.43 306 LEU A CA 1
ATOM 3233 C C . LEU A 1 431 ? -15.795 -64.759 575.588 1.00 40.92 306 LEU A C 1
ATOM 3234 O O . LEU A 1 431 ? -16.181 -65.512 576.490 1.00 47.01 306 LEU A O 1
ATOM 3239 N N . THR A 1 432 ? -14.535 -64.342 575.506 1.00 40.07 307 THR A N 1
ATOM 3240 C CA . THR A 1 432 ? -13.496 -64.875 576.381 1.00 38.92 307 THR A CA 1
ATOM 3241 C C . THR A 1 432 ? -13.148 -63.939 577.535 1.00 34.06 307 THR A C 1
ATOM 3242 O O . THR A 1 432 ? -12.123 -64.118 578.196 1.00 44.00 307 THR A O 1
ATOM 3256 N N . PRO A 1 434 ? -15.570 -62.144 580.553 1.00 51.28 309 PRO A N 1
ATOM 3257 C CA . PRO A 1 434 ? -16.777 -61.720 581.274 1.00 51.08 309 PRO A CA 1
ATOM 3258 C C . PRO A 1 434 ? -16.791 -60.234 581.628 1.00 54.39 309 PRO A C 1
ATOM 3259 O O . PRO A 1 434 ? -17.811 -59.574 581.425 1.00 64.31 309 PRO A O 1
ATOM 3263 N N . ASP A 1 435 ? -15.675 -59.716 582.147 1.00 44.01 310 ASP A N 1
ATOM 3264 C CA . ASP A 1 435 ? -15.605 -58.291 582.454 1.00 43.99 310 ASP A CA 1
ATOM 3265 C C . ASP A 1 435 ? -15.919 -57.449 581.224 1.00 52.26 310 ASP A C 1
ATOM 3266 O O . ASP A 1 435 ? -16.447 -56.338 581.349 1.00 52.13 310 ASP A O 1
ATOM 3271 N N . MET A 1 436 ? -15.603 -57.958 580.031 1.00 49.81 311 MET A N 1
ATOM 3272 C CA . MET A 1 436 ? -15.892 -57.220 578.807 1.00 57.54 311 MET A CA 1
ATOM 3273 C C . MET A 1 436 ? -17.387 -57.221 578.506 1.00 50.99 311 MET A C 1
ATOM 3274 O O . MET A 1 436 ? -17.982 -56.165 578.259 1.00 55.80 311 MET A O 1
ATOM 3279 N N . LEU A 1 437 ? -18.014 -58.400 578.532 1.00 49.19 312 LEU A N 1
ATOM 3280 C CA . LEU A 1 437 ? -19.445 -58.481 578.258 1.00 51.39 312 LEU A CA 1
ATOM 3281 C C . LEU A 1 437 ? -20.252 -57.774 579.336 1.00 48.16 312 LEU A C 1
ATOM 3282 O O . LEU A 1 437 ? -21.284 -57.159 579.045 1.00 49.50 312 LEU A O 1
ATOM 3287 N N . ARG A 1 438 ? -19.799 -57.850 580.588 1.00 56.52 313 ARG A N 1
ATOM 3288 C CA . ARG A 1 438 ? -20.561 -57.265 581.686 1.00 62.59 313 ARG A CA 1
ATOM 3289 C C . ARG A 1 438 ? -20.691 -55.757 581.516 1.00 55.23 313 ARG A C 1
ATOM 3290 O O . ARG A 1 438 ? -21.798 -55.209 581.560 1.00 68.76 313 ARG A O 1
ATOM 3298 N N . LYS A 1 439 ? -19.567 -55.067 581.315 1.00 57.83 314 LYS A N 1
ATOM 3299 C CA . LYS A 1 439 ? -19.599 -53.615 581.188 1.00 56.40 314 LYS A CA 1
ATOM 3300 C C . LYS A 1 439 ? -20.206 -53.162 579.868 1.00 60.15 314 LYS A C 1
ATOM 3301 O O . LYS A 1 439 ? -20.558 -51.984 579.739 1.00 70.69 314 LYS A O 1
ATOM 3307 N N . LEU A 1 440 ? -20.335 -54.061 578.891 1.00 64.94 315 LEU A N 1
ATOM 3308 C CA . LEU A 1 440 ? -21.094 -53.734 577.690 1.00 64.14 315 LEU A CA 1
ATOM 3309 C C . LEU A 1 440 ? -22.591 -53.733 577.975 1.00 65.02 315 LEU A C 1
ATOM 3310 O O . LEU A 1 440 ? -23.313 -52.837 577.524 1.00 78.06 315 LEU A O 1
ATOM 3315 N N . ARG A 1 441 ? -23.074 -54.723 578.731 1.00 63.43 316 ARG A N 1
ATOM 3316 C CA . ARG A 1 441 ? -24.500 -54.787 579.038 1.00 68.07 316 ARG A CA 1
ATOM 3317 C C . ARG A 1 441 ? -24.930 -53.596 579.886 1.00 61.17 316 ARG A C 1
ATOM 3318 O O . ARG A 1 441 ? -25.934 -52.940 579.590 1.00 67.44 316 ARG A O 1
ATOM 3326 N N . ARG A 1 442 ? -24.169 -53.290 580.939 1.00 69.38 317 ARG A N 1
ATOM 3327 C CA . ARG A 1 442 ? -24.539 -52.189 581.825 1.00 73.12 317 ARG A CA 1
ATOM 3328 C C . ARG A 1 442 ? -24.712 -50.894 581.041 1.00 79.72 317 ARG A C 1
ATOM 3329 O O . ARG A 1 442 ? -25.683 -50.154 581.246 1.00 86.20 317 ARG A O 1
ATOM 3331 N N . SER A 1 443 ? -23.781 -50.605 580.130 1.00 81.35 318 SER A N 1
ATOM 3332 C CA . SER A 1 443 ? -23.921 -49.425 579.284 1.00 72.87 318 SER A CA 1
ATOM 3333 C C . SER A 1 443 ? -25.053 -49.590 578.277 1.00 66.53 318 SER A C 1
ATOM 3334 O O . SER A 1 443 ? -25.688 -48.601 577.894 1.00 81.61 318 SER A O 1
ATOM 3337 N N . LEU A 1 444 ? -25.317 -50.824 577.836 1.00 70.00 319 LEU A N 1
ATOM 3338 C CA . LEU A 1 444 ? -26.439 -51.062 576.934 1.00 81.89 319 LEU A CA 1
ATOM 3339 C C . LEU A 1 444 ? -27.775 -50.861 577.637 1.00 85.21 319 LEU A C 1
ATOM 3340 O O . LEU A 1 444 ? -28.782 -50.566 576.984 1.00 88.02 319 LEU A O 1
ATOM 3345 N N . ARG A 1 445 ? -27.812 -51.055 578.955 1.00 83.98 320 ARG A N 1
ATOM 3346 C CA . ARG A 1 445 ? -29.043 -50.852 579.711 1.00 83.44 320 ARG A CA 1
ATOM 3347 C C . ARG A 1 445 ? -29.260 -49.378 580.023 1.00 85.45 320 ARG A C 1
ATOM 3348 O O . ARG A 1 445 ? -30.381 -48.869 579.898 1.00 84.70 320 ARG A O 1
ATOM 3356 N N . THR A 1 446 ? -28.199 -48.680 580.432 1.00 89.98 321 THR A N 1
ATOM 3357 C CA . THR A 1 446 ? -28.296 -47.240 580.646 1.00 86.38 321 THR A CA 1
ATOM 3358 C C . THR A 1 446 ? -28.796 -46.526 579.397 1.00 90.07 321 THR A C 1
ATOM 3359 O O . THR A 1 446 ? -29.523 -45.530 579.499 1.00 110.64 321 THR A O 1
ATOM 3363 N N . VAL A 1 447 ? -28.420 -47.014 578.212 1.00 80.07 322 VAL A N 1
ATOM 3364 C CA . VAL A 1 447 ? -28.939 -46.436 576.978 1.00 84.43 322 VAL A CA 1
ATOM 3365 C C . VAL A 1 447 ? -30.397 -46.830 576.756 1.00 100.79 322 VAL A C 1
ATOM 3366 O O . VAL A 1 447 ? -31.123 -46.132 576.036 1.00 100.91 322 VAL A O 1
ATOM 3370 N N . LEU A 1 448 ? -30.848 -47.935 577.354 1.00 106.69 323 LEU A N 1
ATOM 3371 C CA . LEU A 1 448 ? -32.236 -48.371 577.261 1.00 97.05 323 LEU A CA 1
ATOM 3372 C C . LEU A 1 448 ? -33.014 -48.135 578.551 1.00 93.68 323 LEU A C 1
ATOM 3373 O O . LEU A 1 448 ? -34.148 -48.611 578.672 1.00 103.57 323 LEU A O 1
ATOM 3378 N N . GLU A 1 449 ? -32.437 -47.414 579.518 1.00 101.83 324 GLU A N 1
ATOM 3379 C CA . GLU A 1 449 ? -33.091 -47.180 580.800 1.00 114.30 324 GLU A CA 1
ATOM 3380 C C . GLU A 1 449 ? -33.477 -45.726 581.032 1.00 122.38 324 GLU A C 1
ATOM 3381 O O . GLU A 1 449 ? -34.328 -45.463 581.887 1.00 120.07 324 GLU A O 1
ATOM 3387 N N . SER A 1 450 ? -32.880 -44.783 580.299 1.00 115.55 325 SER A N 1
ATOM 3388 C CA . SER A 1 450 ? -33.280 -43.386 580.430 1.00 109.45 325 SER A CA 1
ATOM 3389 C C . SER A 1 450 ? -34.685 -43.153 579.891 1.00 117.10 325 SER A C 1
ATOM 3390 O O . SER A 1 450 ? -35.395 -42.264 580.375 1.00 111.59 325 SER A O 1
ATOM 3393 N N . VAL A 1 451 ? -35.101 -43.937 578.895 1.00 139.47 326 VAL A N 1
ATOM 3394 C CA . VAL A 1 451 ? -36.434 -43.781 578.322 1.00 114.57 326 VAL A CA 1
ATOM 3395 C C . VAL A 1 451 ? -37.512 -44.093 579.351 1.00 118.29 326 VAL A C 1
ATOM 3396 O O . VAL A 1 451 ? -38.589 -43.484 579.338 1.00 117.09 326 VAL A O 1
ATOM 3400 N N . LEU A 1 452 ? -37.250 -45.044 580.249 1.00 113.79 327 LEU A N 1
ATOM 3401 C CA . LEU A 1 452 ? -38.309 -45.596 581.088 1.00 118.02 327 LEU A CA 1
ATOM 3402 C C . LEU A 1 452 ? -38.683 -44.679 582.249 1.00 135.39 327 LEU A C 1
ATOM 3403 O O . LEU A 1 452 ? -39.864 -44.578 582.601 1.00 154.14 327 LEU A O 1
ATOM 3408 N N . VAL A 1 453 ? -37.709 -44.009 582.859 1.00 124.10 328 VAL A N 1
ATOM 3409 C CA . VAL A 1 453 ? -37.905 -43.338 584.141 1.00 138.46 328 VAL A CA 1
ATOM 3410 C C . VAL A 1 453 ? -38.094 -41.845 583.906 1.00 154.08 328 VAL A C 1
ATOM 3411 O O . VAL A 1 453 ? -37.206 -41.175 583.363 1.00 153.78 328 VAL A O 1
ATOM 3415 N N . ASP A 1 454 ? -39.250 -41.326 584.328 1.00 147.61 329 ASP A N 1
ATOM 3416 C CA . ASP A 1 454 ? -39.550 -39.894 584.295 1.00 128.70 329 ASP A CA 1
ATOM 3417 C C . ASP A 1 454 ? -39.176 -39.280 582.947 1.00 143.73 329 ASP A C 1
ATOM 3418 O O . ASP A 1 454 ? -38.457 -38.282 582.864 1.00 143.61 329 ASP A O 1
ATOM 3420 N N . ASP A 1 455 ? -39.681 -39.891 581.879 1.00 138.67 330 ASP A N 1
ATOM 3421 C CA . ASP A 1 455 ? -39.371 -39.460 580.520 1.00 119.67 330 ASP A CA 1
ATOM 3422 C C . ASP A 1 455 ? -39.543 -37.954 580.351 1.00 121.50 330 ASP A C 1
ATOM 3423 O O . ASP A 1 455 ? -38.703 -37.291 579.742 1.00 124.31 330 ASP A O 1
#

Sequence (436 aa):
ANATLKPLCPILEQMSRLQSHSATSIRYIDHAAVLLHGLASLLGLVENGVILFVVGCRMRQTVVTTWVLHLALSDLLASASLPFFTYFLAVGHSWELGTTFCKLHSSIFFLNMFASGFLLSAISLDRCLQVVRPVWAQNHRTVAAAHHKVCLVLWALAVLNTVPYFVFRDTISRLDGRIMCYYNVLLLNPGPDRDATCNSRQAALAVSKFLLAFLVPLAIIASSHAAVSLRLQHRADLGLQHRNIFEEKLFNQDVDAAVRGILRNAKLKPVYDSLDAVRRAALINMVFQMGETGVAGFTNSLRMLQQKRWDEAAVNLAKSRWYNQTPNRAKRVITTFRTGTWDAYRRRPGRFVRLVAAVVAAFALCWGPYHVFSLLEARAHANPGLRPLVWRGLPFVTSLAFFNSVANPVLYVLTPDMLRKLRRSLRTVLESVLVDD

Secondary structure (P-SEA, 3-state):
cccbbbbbcaaaaaaaaccccccccbbbbaaaaaaaaaaaaaaaaaaaaaaaaaacccccccaaaaaaaaaaaaaaaaaaaaaaaaaaaaaccccccccaaaaaaaaaaaaaaaaaaaaaaaaaaaaaaacccaaaaaccccaaaaaaaaaaaaaaaaaaaaaaaaabbbbbccccbbbbccccccccccccaaaaaaaaaaaaaaaaaacccaaaaaaaaaaaaaaaaaaaaccccccccccccccccccccaaaaaaaaaaccccaaaaaaccaaaaaaaaaaaaaccaaaaaaaaaaaaaaaacaaaaaaaaaaacccccccaaaaaaaaaaaacccccccccccccaaaaaaaaaaaaaaaaaaaaaaaaaaaacccccccccccaaaaaaaaaaaaaaaaaaaaaaaaccaaaaaaaaaaaaaaccccccc

Nearest PDB structures (foldseek):
  7m8w-assembly1_A  TM=1.002E+00  e=5.382E-58  Homo sapiens
  6d27-assembly1_A  TM=9.796E-01  e=1.409E-50  Homo sapiens
  7wvy-assembly1_R  TM=8.432E-01  e=2.864E-13  Homo sapiens
  6omm-assembly1_R  TM=8.437E-01  e=2.634E-13  Homo sapiens
  7vfx-assembly1_R  TM=8.103E-01  e=8.157E-13  Homo sapiens

GO terms:
  GO:0004930 G protein-coupled receptor activity (F, IDA)
  GO:0004956 prostaglandin D receptor activity (F, IDA)
  GO:0019722 calcium-mediated signaling (P, IDA)
  GO:0006935 chemotaxis (P, IDA)
  GO:0007186 G protein-coupled receptor signaling pathway (P, IDA)
  GO:0004930 G protein-coupled receptor activity (F, TAS)
  GO:0005886 plasma membrane (C, TAS)
  GO:0006955 immune response (P, TAS)
  GO:0007186 G protein-coupled receptor signaling pathway (P, TAS)
  GO:0071799 cellular response to prostaglandin D stimulus (P, TAS)
  GO:0005515 protein binding (F, IPI)

Radius of gyration: 28.22 Å; Cα contacts (8 Å, |Δi|>4): 509; chains: 1; bounding box: 65×44×87 Å

B-factor: mean 52.34, std 25.96, range [10.52, 155.54]

Organism: Homo sapiens (NCBI:txid9606)